Protein AF-0000000070183613 (afdb_homodimer)

Structure (mmCIF, N/CA/C/O backbone):
data_AF-0000000070183613-model_v1
#
loop_
_entity.id
_entity.type
_entity.pdbx_description
1 polymer 'Metal-dependent hydrolase of the beta-lactamase superfamily'
#
loop_
_atom_site.group_PDB
_atom_site.id
_atom_site.type_symbol
_atom_site.label_atom_id
_atom_site.label_alt_id
_atom_site.label_comp_id
_atom_site.label_asym_id
_atom_site.label_entity_id
_atom_site.label_seq_id
_atom_site.pdbx_PDB_ins_code
_atom_site.Cartn_x
_atom_site.Cartn_y
_atom_site.Cartn_z
_atom_site.occupancy
_atom_site.B_iso_or_equiv
_atom_site.auth_seq_id
_atom_site.auth_comp_id
_atom_site.auth_asym_id
_atom_site.auth_atom_id
_atom_site.pdbx_PDB_model_num
ATOM 1 N N . MET A 1 1 ? 17.703 30.328 -6.25 1 44.75 1 MET A N 1
ATOM 2 C CA . MET A 1 1 ? 17.156 30.281 -4.902 1 44.75 1 MET A CA 1
ATOM 3 C C . MET A 1 1 ? 16.438 28.969 -4.652 1 44.75 1 MET A C 1
ATOM 5 O O . MET A 1 1 ? 15.578 28.562 -5.441 1 44.75 1 MET A O 1
ATOM 9 N N . THR A 1 2 ? 17.031 27.938 -3.893 1 61.22 2 THR A N 1
ATOM 10 C CA . THR A 1 2 ? 16.656 26.531 -3.836 1 61.22 2 THR A CA 1
ATOM 11 C C . THR A 1 2 ? 15.289 26.359 -3.176 1 61.22 2 THR A C 1
ATOM 13 O O . THR A 1 2 ? 15.117 26.672 -1.994 1 61.22 2 THR A O 1
ATOM 16 N N . ASP A 1 3 ? 14.125 26.266 -3.93 1 87.44 3 ASP A N 1
ATOM 17 C CA . ASP A 1 3 ? 12.719 26.25 -3.527 1 87.44 3 ASP A CA 1
ATOM 18 C C . ASP A 1 3 ? 12.383 24.953 -2.797 1 87.44 3 ASP A C 1
ATOM 20 O O . ASP A 1 3 ? 13.078 23.938 -2.941 1 87.44 3 ASP A O 1
ATOM 24 N N . MET A 1 4 ? 11.602 25.188 -1.69 1 96.12 4 MET A N 1
ATOM 25 C CA . MET A 1 4 ? 11 24 -1.088 1 96.12 4 MET A CA 1
ATOM 26 C C . MET A 1 4 ? 9.859 23.469 -1.949 1 96.12 4 MET A C 1
ATOM 28 O O . MET A 1 4 ? 9.062 24.25 -2.477 1 96.12 4 MET A O 1
ATOM 32 N N . LYS A 1 5 ? 9.961 22.234 -2.193 1 97.44 5 LYS A N 1
ATOM 33 C CA . LYS A 1 5 ? 8.93 21.562 -2.973 1 97.44 5 LYS A CA 1
ATOM 34 C C . LYS A 1 5 ? 8.188 20.531 -2.125 1 97.44 5 LYS A C 1
ATOM 36 O O . LYS A 1 5 ? 8.812 19.781 -1.361 1 97.44 5 LYS A O 1
ATOM 41 N N . VAL A 1 6 ? 6.836 20.5 -2.244 1 98.69 6 VAL A N 1
ATOM 42 C CA . VAL A 1 6 ? 6.02 19.484 -1.582 1 98.69 6 VAL A CA 1
ATOM 43 C C . VAL A 1 6 ? 5.23 18.703 -2.623 1 98.69 6 VAL A C 1
ATOM 45 O O . VAL A 1 6 ? 4.5 19.281 -3.428 1 98.69 6 VAL A O 1
ATOM 48 N N . THR A 1 7 ? 5.422 17.406 -2.648 1 98.88 7 THR A N 1
ATOM 49 C CA . THR A 1 7 ? 4.645 16.516 -3.498 1 98.88 7 THR A CA 1
ATOM 50 C C . THR A 1 7 ? 3.672 15.688 -2.664 1 98.88 7 THR A C 1
ATOM 52 O O . THR A 1 7 ? 4.086 14.969 -1.752 1 98.88 7 THR A O 1
ATOM 55 N N . PHE A 1 8 ? 2.381 15.828 -2.979 1 98.94 8 PHE A N 1
ATOM 56 C CA . PHE A 1 8 ? 1.38 14.977 -2.35 1 98.94 8 PHE A CA 1
ATOM 57 C C . PHE A 1 8 ? 1.383 13.586 -2.975 1 98.94 8 PHE A C 1
ATOM 59 O O . PHE A 1 8 ? 0.856 13.391 -4.07 1 98.94 8 PHE A O 1
ATOM 66 N N . LEU A 1 9 ? 1.907 12.617 -2.232 1 98.94 9 LEU A N 1
ATOM 67 C CA . LEU A 1 9 ? 1.992 11.258 -2.74 1 98.94 9 LEU A CA 1
ATOM 68 C C . LEU A 1 9 ? 0.66 10.531 -2.578 1 98.94 9 LEU A C 1
ATOM 70 O O . LEU A 1 9 ? 0.257 9.758 -3.451 1 98.94 9 LEU A O 1
ATOM 74 N N . GLY A 1 10 ? 0.061 10.734 -1.519 1 98.94 10 GLY A N 1
ATOM 75 C CA . GLY A 1 10 ? -1.269 10.227 -1.206 1 98.94 10 GLY A CA 1
ATOM 76 C C . GLY A 1 10 ? -2.102 11.211 -0.402 1 98.94 10 GLY A C 1
ATOM 77 O O . GLY A 1 10 ? -1.612 11.805 0.562 1 98.94 10 GLY A O 1
ATOM 78 N N . THR A 1 11 ? -3.359 11.391 -0.838 1 98.94 11 THR A N 1
ATOM 79 C CA . THR A 1 11 ? -4.223 12.391 -0.225 1 98.94 11 THR A CA 1
ATOM 80 C C . THR A 1 11 ? -5.52 11.758 0.265 1 98.94 11 THR A C 1
ATOM 82 O O . THR A 1 11 ? -6.5 12.461 0.522 1 98.94 11 THR A O 1
ATOM 85 N N . GLY A 1 12 ? -5.504 10.406 0.256 1 98.81 12 GLY A N 1
ATOM 86 C CA . GLY A 1 12 ? -6.68 9.68 0.708 1 98.81 12 GLY A CA 1
ATOM 87 C C . GLY A 1 12 ? -6.59 9.25 2.158 1 98.81 12 GLY A C 1
ATOM 88 O O . GLY A 1 12 ? -5.734 9.727 2.906 1 98.81 12 GLY A O 1
ATOM 89 N N . SER A 1 13 ? -7.531 8.469 2.553 1 98.62 13 SER A N 1
ATOM 90 C CA . SER A 1 13 ? -7.73 8 3.922 1 98.62 13 SER A CA 1
ATOM 91 C C . SER A 1 13 ? -7.664 6.48 4.004 1 98.62 13 SER A C 1
ATOM 93 O O . SER A 1 13 ? -7.16 5.828 3.09 1 98.62 13 SER A O 1
ATOM 95 N N . ALA A 1 14 ? -8.102 5.934 5.172 1 98.5 14 ALA A N 1
ATOM 96 C CA . ALA A 1 14 ? -8.094 4.496 5.414 1 98.5 14 ALA A CA 1
ATOM 97 C C . ALA A 1 14 ? -9.008 3.77 4.43 1 98.5 14 ALA A C 1
ATOM 99 O O . ALA A 1 14 ? -8.781 2.6 4.109 1 98.5 14 ALA A O 1
ATOM 100 N N . MET A 1 15 ? -10.055 4.457 3.975 1 98.38 15 MET A N 1
ATOM 101 C CA . MET A 1 15 ? -10.945 3.893 2.969 1 98.38 15 MET A CA 1
ATOM 102 C C . MET A 1 15 ? -10.547 4.352 1.569 1 98.38 15 MET A C 1
ATOM 104 O O . MET A 1 15 ? -10.594 5.543 1.265 1 98.38 15 MET A O 1
ATOM 108 N N . PRO A 1 16 ? -10.141 3.398 0.71 1 97.75 16 PRO A N 1
ATOM 109 C CA . PRO A 1 16 ? -9.68 3.803 -0.621 1 97.75 16 PRO A CA 1
ATOM 110 C C . PRO A 1 16 ? -10.812 4.332 -1.499 1 97.75 16 PRO A C 1
ATOM 112 O O . PRO A 1 16 ? -11.945 3.857 -1.404 1 97.75 16 PRO A O 1
ATOM 115 N N . THR A 1 17 ? -10.508 5.246 -2.371 1 96.19 17 THR A N 1
ATOM 116 C CA . THR A 1 17 ? -11.438 5.766 -3.365 1 96.19 17 THR A CA 1
ATOM 117 C C . THR A 1 17 ? -11.141 5.184 -4.742 1 96.19 17 THR A C 1
ATOM 119 O O . THR A 1 17 ? -11.969 5.266 -5.652 1 96.19 17 THR A O 1
ATOM 122 N N . GLY A 1 18 ? -9.977 4.605 -4.875 1 93.88 18 GLY A N 1
ATOM 123 C CA . GLY A 1 18 ? -9.508 4.172 -6.18 1 93.88 18 GLY A CA 1
ATOM 124 C C . GLY A 1 18 ? -8.664 5.215 -6.891 1 93.88 18 GLY A C 1
ATOM 125 O O . GLY A 1 18 ? -7.918 4.895 -7.812 1 93.88 18 GLY A O 1
ATOM 126 N N . ASP A 1 19 ? -8.742 6.457 -6.438 1 96.5 19 ASP A N 1
ATOM 127 C CA . ASP A 1 19 ? -8.039 7.543 -7.109 1 96.5 19 ASP A CA 1
ATOM 128 C C . ASP A 1 19 ? -6.973 8.148 -6.199 1 96.5 19 ASP A C 1
ATOM 130 O O . ASP A 1 19 ? -6.117 8.914 -6.656 1 96.5 19 ASP A O 1
ATOM 134 N N . ARG A 1 20 ? -7.051 7.871 -4.922 1 98.38 20 ARG A N 1
ATOM 135 C CA . ARG A 1 20 ? -6.121 8.406 -3.932 1 98.38 20 ARG A CA 1
ATOM 136 C C . ARG A 1 20 ? -5.469 7.289 -3.127 1 98.38 20 ARG A C 1
ATOM 138 O O . ARG A 1 20 ? -6.145 6.336 -2.723 1 98.38 20 ARG A O 1
ATOM 145 N N . PHE A 1 21 ? -4.168 7.414 -2.984 1 98.81 21 PHE A N 1
ATOM 146 C CA . PHE A 1 21 ? -3.494 6.547 -2.025 1 98.81 21 PHE A CA 1
ATOM 147 C C . PHE A 1 21 ? -3.699 7.051 -0.602 1 98.81 21 PHE A C 1
ATOM 149 O O . PHE A 1 21 ? -4.289 8.109 -0.392 1 98.81 21 PHE A O 1
ATOM 156 N N . GLN A 1 22 ? -3.291 6.234 0.366 1 98.94 22 GLN A N 1
ATOM 157 C CA . GLN A 1 22 ? -3.283 6.699 1.749 1 98.94 22 GLN A CA 1
ATOM 158 C C . GLN A 1 22 ? -2.209 7.766 1.965 1 98.94 22 GLN A C 1
ATOM 160 O O . GLN A 1 22 ? -1.438 8.07 1.054 1 98.94 22 GLN A O 1
ATOM 165 N N . THR A 1 23 ? -2.154 8.297 3.107 1 98.94 23 THR A N 1
ATOM 166 C CA . THR A 1 23 ? -1.486 9.57 3.352 1 98.94 23 THR A CA 1
ATOM 167 C C . THR A 1 23 ? 0.027 9.422 3.213 1 98.94 23 THR A C 1
ATOM 169 O O . THR A 1 23 ? 0.617 8.492 3.76 1 98.94 23 THR A O 1
ATOM 172 N N . GLY A 1 24 ? 0.642 10.273 2.465 1 98.94 24 GLY A N 1
ATOM 173 C CA . GLY A 1 24 ? 2.08 10.461 2.348 1 98.94 24 GLY A CA 1
ATOM 174 C C . GLY A 1 24 ? 2.461 11.719 1.588 1 98.94 24 GLY A C 1
ATOM 175 O O . GLY A 1 24 ? 1.799 12.086 0.617 1 98.94 24 GLY A O 1
ATOM 176 N N . LEU A 1 25 ? 3.543 12.383 1.979 1 98.94 25 LEU A N 1
ATOM 177 C CA . LEU A 1 25 ? 4.066 13.586 1.339 1 98.94 25 LEU A CA 1
ATOM 178 C C . LEU A 1 25 ? 5.586 13.523 1.219 1 98.94 25 LEU A C 1
ATOM 180 O O . LEU A 1 25 ? 6.266 13.07 2.145 1 98.94 25 LEU A O 1
ATOM 184 N N . LEU A 1 26 ? 6.059 14.008 0.12 1 98.94 26 LEU A N 1
ATOM 185 C CA . LEU A 1 26 ? 7.496 14.203 -0.051 1 98.94 26 LEU A CA 1
ATOM 186 C C . LEU A 1 26 ? 7.852 15.688 0 1 98.94 26 LEU A C 1
ATOM 188 O O . LEU A 1 26 ? 7.324 16.484 -0.781 1 98.94 26 LEU A O 1
ATOM 192 N N . VAL A 1 27 ? 8.625 16.109 0.975 1 98.69 27 VAL A N 1
ATOM 193 C CA . VAL A 1 27 ? 9.102 17.469 1.103 1 98.69 27 VAL A CA 1
ATOM 194 C C . VAL A 1 27 ? 10.57 17.547 0.685 1 98.69 27 VAL A C 1
ATOM 196 O O . VAL A 1 27 ? 11.406 16.797 1.197 1 98.69 27 VAL A O 1
ATOM 199 N N . GLU A 1 28 ? 10.867 18.375 -0.233 1 97.5 28 GLU A N 1
ATOM 200 C CA . GLU A 1 28 ? 12.219 18.484 -0.785 1 97.5 28 GLU A CA 1
ATOM 201 C C . GLU A 1 28 ? 12.719 19.922 -0.713 1 97.5 28 GLU A C 1
ATOM 203 O O . GLU A 1 28 ? 11.945 20.875 -0.896 1 97.5 28 GLU A O 1
ATOM 208 N N . SER A 1 29 ? 13.945 20.172 -0.435 1 95.81 29 SER A N 1
ATOM 209 C CA . SER A 1 29 ? 14.68 21.422 -0.586 1 95.81 29 SER A CA 1
ATOM 210 C C . SER A 1 29 ? 16.141 21.172 -0.902 1 95.81 29 SER A C 1
ATOM 212 O O . SER A 1 29 ? 16.891 20.672 -0.057 1 95.81 29 SER A O 1
ATOM 214 N N . GLY A 1 30 ? 16.578 21.531 -2.146 1 91.69 30 GLY A N 1
ATOM 215 C CA . GLY A 1 30 ? 17.906 21.141 -2.576 1 91.69 30 GLY A CA 1
ATOM 216 C C . GLY A 1 30 ? 18.094 19.641 -2.631 1 91.69 30 GLY A C 1
ATOM 217 O O . GLY A 1 30 ? 17.312 18.922 -3.271 1 91.69 30 GLY A O 1
ATOM 218 N N . SER A 1 31 ? 19.078 19.156 -1.878 1 93.5 31 SER A N 1
ATOM 219 C CA . SER A 1 31 ? 19.359 17.719 -1.862 1 93.5 31 SER A CA 1
ATOM 220 C C . SER A 1 31 ? 18.672 17.031 -0.683 1 93.5 31 SER A C 1
ATOM 222 O O . SER A 1 31 ? 18.781 15.82 -0.528 1 93.5 31 SER A O 1
ATOM 224 N N . ASP A 1 32 ? 17.984 17.828 0.117 1 96.12 32 ASP A N 1
ATOM 225 C CA . ASP A 1 32 ? 17.328 17.281 1.301 1 96.12 32 ASP A CA 1
ATOM 226 C C . ASP A 1 32 ? 15.922 16.781 0.971 1 96.12 32 ASP A C 1
ATOM 228 O O . ASP A 1 32 ? 15.164 17.469 0.278 1 96.12 32 ASP A O 1
ATOM 232 N N . GLN A 1 33 ? 15.625 15.539 1.363 1 97.88 33 GLN A N 1
ATOM 233 C CA . GLN A 1 33 ? 14.32 14.906 1.147 1 97.88 33 GLN A CA 1
ATOM 234 C C . GLN A 1 33 ? 13.75 14.359 2.453 1 97.88 33 GLN A C 1
ATOM 236 O O . GLN A 1 33 ? 14.469 13.742 3.238 1 97.88 33 GLN A O 1
ATOM 241 N N . LEU A 1 34 ? 12.523 14.648 2.666 1 98.81 34 LEU A N 1
ATOM 242 C CA . LEU A 1 34 ? 11.812 14.164 3.844 1 98.81 34 LEU A CA 1
ATOM 243 C C . LEU A 1 34 ? 10.461 13.578 3.455 1 98.81 34 LEU A C 1
ATOM 245 O O . LEU A 1 34 ? 9.641 14.25 2.826 1 98.81 34 LEU A O 1
ATOM 249 N N . LEU A 1 35 ? 10.305 12.273 3.758 1 98.94 35 LEU A N 1
ATOM 250 C CA . LEU A 1 35 ? 8.992 11.656 3.594 1 98.94 35 LEU A CA 1
ATOM 251 C C . LEU A 1 35 ? 8.148 11.828 4.855 1 98.94 35 LEU A C 1
ATOM 253 O O . LEU A 1 35 ? 8.586 11.461 5.949 1 98.94 35 LEU A O 1
ATOM 257 N N . VAL A 1 36 ? 6.977 12.438 4.723 1 98.94 36 VAL A N 1
ATOM 258 C CA . VAL A 1 36 ? 6.051 12.57 5.84 1 98.94 36 VAL A CA 1
ATOM 259 C C . VAL A 1 36 ? 4.906 11.57 5.684 1 98.94 36 VAL A C 1
ATOM 261 O O . VAL A 1 36 ? 4.137 11.648 4.723 1 98.94 36 VAL A O 1
ATOM 264 N N . ASP A 1 37 ? 4.746 10.625 6.645 1 98.94 37 ASP A N 1
ATOM 265 C CA . ASP A 1 37 ? 3.814 9.5 6.648 1 98.94 37 ASP A CA 1
ATOM 266 C C . ASP A 1 37 ? 4.059 8.586 5.453 1 98.94 37 ASP A C 1
ATOM 268 O O . ASP A 1 37 ? 4.762 8.953 4.512 1 98.94 37 ASP A O 1
ATOM 272 N N . CYS A 1 38 ? 3.551 7.426 5.574 1 98.94 38 CYS A N 1
ATOM 273 C CA . CYS A 1 38 ? 3.84 6.371 4.605 1 98.94 38 CYS A CA 1
ATOM 274 C C . CYS A 1 38 ? 2.736 5.32 4.602 1 98.94 38 CYS A C 1
ATOM 276 O O . CYS A 1 38 ? 2.967 4.168 4.973 1 98.94 38 CYS A O 1
ATOM 278 N N . GLY A 1 39 ? 1.562 5.715 4.117 1 98.88 39 GLY A N 1
ATOM 279 C CA . GLY A 1 39 ? 0.421 4.812 4.059 1 98.88 39 GLY A CA 1
ATOM 280 C C . GLY A 1 39 ? 0.425 3.928 2.828 1 98.88 39 GLY A C 1
ATOM 281 O O . GLY A 1 39 ? 1.32 4.027 1.986 1 98.88 39 GLY A O 1
ATOM 282 N N . SER A 1 40 ? -0.565 3.062 2.723 1 98.81 40 SER A N 1
ATOM 283 C CA . SER A 1 40 ? -0.668 2.135 1.602 1 98.81 40 SER A CA 1
ATOM 284 C C . SER A 1 40 ? -0.656 2.877 0.269 1 98.81 40 SER A C 1
ATOM 286 O O . SER A 1 40 ? -1.405 3.836 0.08 1 98.81 40 SER A O 1
ATOM 288 N N . GLY A 1 41 ? 0.173 2.455 -0.656 1 98.56 41 GLY A N 1
ATOM 289 C CA . GLY A 1 41 ? 0.271 3.045 -1.981 1 98.56 41 GLY A CA 1
ATOM 290 C C . GLY A 1 41 ? 1.348 4.109 -2.082 1 98.56 41 GLY A C 1
ATOM 291 O O . GLY A 1 41 ? 1.762 4.477 -3.184 1 98.56 41 GLY A O 1
ATOM 292 N N . VAL A 1 42 ? 1.831 4.637 -0.966 1 98.81 42 VAL A N 1
ATOM 293 C CA . VAL A 1 42 ? 2.775 5.75 -0.947 1 98.81 42 VAL A CA 1
ATOM 294 C C . VAL A 1 42 ? 4.113 5.301 -1.534 1 98.81 42 VAL A C 1
ATOM 296 O O . VAL A 1 42 ? 4.777 6.066 -2.236 1 98.81 42 VAL A O 1
ATOM 299 N N . LEU A 1 43 ? 4.551 4.039 -1.194 1 98.81 43 LEU A N 1
ATOM 300 C CA . LEU A 1 43 ? 5.785 3.506 -1.758 1 98.81 43 LEU A CA 1
ATOM 301 C C . LEU A 1 43 ? 5.773 3.6 -3.279 1 98.81 43 LEU A C 1
ATOM 303 O O . LEU A 1 43 ? 6.766 4.004 -3.889 1 98.81 43 LEU A O 1
ATOM 307 N N . HIS A 1 44 ? 4.676 3.283 -3.904 1 98.44 44 HIS A N 1
ATOM 308 C CA . HIS A 1 44 ? 4.551 3.305 -5.359 1 98.44 44 HIS A CA 1
ATOM 309 C C . HIS A 1 44 ? 4.535 4.734 -5.887 1 98.44 44 HIS A C 1
ATOM 311 O O . HIS A 1 44 ? 5.176 5.035 -6.898 1 98.44 44 HIS A O 1
ATOM 317 N N . ALA A 1 45 ? 3.764 5.602 -5.215 1 98.62 45 ALA A N 1
ATOM 318 C CA . ALA A 1 45 ? 3.74 7.012 -5.598 1 98.62 45 ALA A CA 1
ATOM 319 C C . ALA A 1 45 ? 5.133 7.629 -5.504 1 98.62 45 ALA A C 1
ATOM 321 O O . ALA A 1 45 ? 5.527 8.414 -6.367 1 98.62 45 ALA A O 1
ATOM 322 N N . LEU A 1 46 ? 5.824 7.281 -4.441 1 98.81 46 LEU A N 1
ATOM 323 C CA . LEU A 1 46 ? 7.172 7.785 -4.219 1 98.81 46 LEU A CA 1
ATOM 324 C C . LEU A 1 46 ? 8.086 7.414 -5.383 1 98.81 46 LEU A C 1
ATOM 326 O O . LEU A 1 46 ? 8.859 8.25 -5.867 1 98.81 46 LEU A O 1
ATOM 330 N N . GLN A 1 47 ? 7.977 6.184 -5.875 1 98.62 47 GLN A N 1
ATOM 331 C CA . GLN A 1 47 ? 8.836 5.715 -6.961 1 98.62 47 GLN A CA 1
ATOM 332 C C . GLN A 1 47 ? 8.562 6.484 -8.25 1 98.62 47 GLN A C 1
ATOM 334 O O . GLN A 1 47 ? 9.414 6.531 -9.141 1 98.62 47 GLN A O 1
ATOM 339 N N . ARG A 1 48 ? 7.414 7.117 -8.383 1 98.12 48 ARG A N 1
ATOM 340 C CA . ARG A 1 48 ? 7.051 7.871 -9.578 1 98.12 48 ARG A CA 1
ATOM 341 C C . ARG A 1 48 ? 7.652 9.273 -9.547 1 98.12 48 ARG A C 1
ATOM 343 O O . ARG A 1 48 ? 7.574 10.008 -10.531 1 98.12 48 ARG A O 1
ATOM 350 N N . THR A 1 49 ? 8.227 9.656 -8.453 1 98.19 49 THR A N 1
ATOM 351 C CA . THR A 1 49 ? 8.898 10.953 -8.367 1 98.19 49 THR A CA 1
ATOM 352 C C . THR A 1 49 ? 10.352 10.836 -8.836 1 98.19 49 THR A C 1
ATOM 354 O O . THR A 1 49 ? 10.867 9.734 -9.016 1 98.19 49 THR A O 1
ATOM 357 N N . ASP A 1 50 ? 11.023 12.016 -8.977 1 96.69 50 ASP A N 1
ATOM 358 C CA . ASP A 1 50 ? 12.438 12.031 -9.336 1 96.69 50 ASP A CA 1
ATOM 359 C C . ASP A 1 50 ? 13.297 11.461 -8.219 1 96.69 50 ASP A C 1
ATOM 361 O O . ASP A 1 50 ? 14.344 10.859 -8.477 1 96.69 50 ASP A O 1
ATOM 365 N N . VAL A 1 51 ? 12.867 11.625 -6.98 1 97.31 51 VAL A N 1
ATOM 366 C CA . VAL A 1 51 ? 13.625 11.195 -5.809 1 97.31 51 VAL A CA 1
ATOM 367 C C . VAL A 1 51 ? 13.586 9.68 -5.691 1 97.31 51 VAL A C 1
ATOM 369 O O . VAL A 1 51 ? 14.617 9.039 -5.457 1 97.31 51 VAL A O 1
ATOM 372 N N . GLY A 1 52 ? 12.367 9.055 -5.875 1 97.31 52 GLY A N 1
ATOM 373 C CA . GLY A 1 52 ? 12.172 7.629 -5.684 1 97.31 52 GLY A CA 1
ATOM 374 C C . GLY A 1 52 ? 12.375 7.184 -4.246 1 97.31 52 GLY A C 1
ATOM 375 O O . GLY A 1 52 ? 12.625 8.008 -3.367 1 97.31 52 GLY A O 1
ATOM 376 N N . TYR A 1 53 ? 12.195 5.844 -4.031 1 97.38 53 TYR A N 1
ATOM 377 C CA . TYR A 1 53 ? 12.352 5.312 -2.686 1 97.38 53 TYR A CA 1
ATOM 378 C C . TYR A 1 53 ? 13.82 5.234 -2.299 1 97.38 53 TYR A C 1
ATOM 380 O O . TYR A 1 53 ? 14.164 5.211 -1.113 1 97.38 53 TYR A O 1
ATOM 388 N N . GLU A 1 54 ? 14.695 5.184 -3.256 1 95.69 54 GLU A N 1
ATOM 389 C CA . GLU A 1 54 ? 16.125 5.141 -2.971 1 95.69 54 GLU A CA 1
ATOM 390 C C . GLU A 1 54 ? 16.625 6.488 -2.463 1 95.69 54 GLU A C 1
ATOM 392 O O . GLU A 1 54 ? 17.625 6.555 -1.737 1 95.69 54 GLU A O 1
ATOM 397 N N . GLY A 1 55 ? 15.945 7.543 -2.887 1 96.06 55 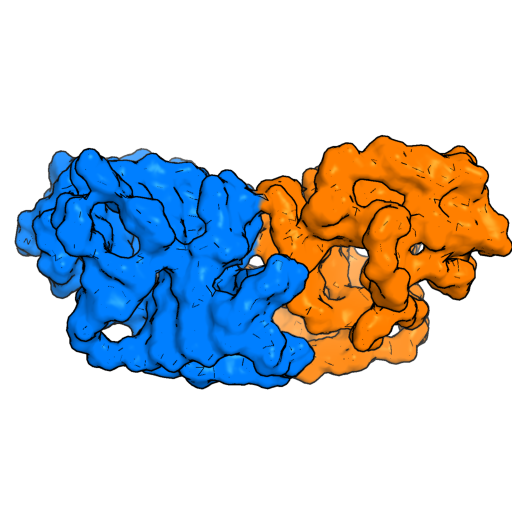GLY A N 1
ATOM 398 C CA . GLY A 1 55 ? 16.406 8.883 -2.568 1 96.06 55 GLY A CA 1
ATOM 399 C C . GLY A 1 55 ? 15.938 9.359 -1.203 1 96.06 55 GLY A C 1
ATOM 400 O O . GLY A 1 55 ? 16.469 10.344 -0.675 1 96.06 55 GLY A O 1
ATOM 401 N N . VAL A 1 56 ? 14.969 8.648 -0.597 1 96.69 56 VAL A N 1
ATOM 402 C CA . VAL A 1 56 ? 14.453 9.031 0.71 1 96.69 56 VAL A CA 1
ATOM 403 C C . VAL A 1 56 ? 15.117 8.195 1.799 1 96.69 56 VAL A C 1
ATOM 405 O O . VAL A 1 56 ? 15.109 6.965 1.732 1 96.69 56 VAL A O 1
ATOM 408 N N . ASP A 1 57 ? 15.727 8.867 2.791 1 97.56 57 ASP A N 1
ATOM 409 C CA . ASP A 1 57 ? 16.344 8.094 3.863 1 97.56 57 ASP A CA 1
ATOM 410 C C . ASP A 1 57 ? 15.82 8.531 5.23 1 97.56 57 ASP A C 1
ATOM 412 O O . ASP A 1 57 ? 16.391 8.172 6.262 1 97.56 57 ASP A O 1
ATOM 416 N N . THR A 1 58 ? 14.812 9.406 5.211 1 98.81 58 THR A N 1
ATOM 417 C CA . THR A 1 58 ? 14.211 9.867 6.457 1 98.81 58 THR A CA 1
ATOM 418 C C . THR A 1 58 ? 12.695 9.938 6.332 1 98.81 58 THR A C 1
ATOM 420 O O . THR A 1 58 ? 12.164 10.516 5.379 1 98.81 58 THR A O 1
ATOM 423 N N . VAL A 1 59 ? 12 9.312 7.27 1 98.94 59 VAL A N 1
ATOM 424 C CA . VAL A 1 59 ? 10.539 9.32 7.348 1 98.94 59 VAL A CA 1
ATOM 425 C C . VAL A 1 59 ? 10.102 10 8.641 1 98.94 59 VAL A C 1
ATOM 427 O O . VAL A 1 59 ? 10.648 9.719 9.711 1 98.94 59 VAL A O 1
ATOM 430 N N . LEU A 1 60 ? 9.188 10.922 8.539 1 98.94 60 LEU A N 1
ATOM 431 C CA . LEU A 1 60 ? 8.562 11.586 9.68 1 98.94 60 LEU A CA 1
ATOM 432 C C . LEU A 1 60 ? 7.09 11.219 9.781 1 98.94 60 LEU A C 1
ATOM 434 O O . LEU A 1 60 ? 6.301 11.547 8.891 1 98.94 60 LEU A O 1
ATOM 438 N N . LEU A 1 61 ? 6.723 10.5 10.891 1 98.94 61 LEU A N 1
ATOM 439 C CA . LEU A 1 61 ? 5.352 10.039 11.07 1 98.94 61 LEU A CA 1
ATOM 440 C C . LEU A 1 61 ? 4.547 11.023 11.906 1 98.94 61 LEU A C 1
ATOM 442 O O . LEU A 1 61 ? 5.012 11.484 12.953 1 98.94 61 LEU A O 1
ATOM 446 N N . THR A 1 62 ? 3.332 11.328 11.398 1 98.81 62 THR A N 1
ATOM 447 C CA . THR A 1 62 ? 2.447 12.18 12.188 1 98.81 62 THR A CA 1
ATOM 448 C C . THR A 1 62 ? 1.847 11.398 13.352 1 98.81 62 THR A C 1
ATOM 450 O O . THR A 1 62 ? 1.688 11.93 14.453 1 98.81 62 THR A O 1
ATOM 453 N N . HIS A 1 63 ? 1.396 10.219 13.078 1 98.81 63 HIS A N 1
ATOM 454 C CA . HIS A 1 63 ? 0.849 9.328 14.094 1 98.81 63 HIS A CA 1
ATOM 455 C C . HIS A 1 63 ? 0.824 7.879 13.602 1 98.81 63 HIS A C 1
ATOM 457 O O . HIS A 1 63 ? 1.293 7.586 12.5 1 98.81 63 HIS A O 1
ATOM 463 N N . HIS A 1 64 ? 0.292 6.961 14.492 1 98.81 64 HIS A N 1
ATOM 464 C CA . HIS A 1 64 ? 0.56 5.547 14.258 1 98.81 64 HIS A CA 1
ATOM 465 C C . HIS A 1 64 ? -0.695 4.82 13.781 1 98.81 64 HIS A C 1
ATOM 467 O O . HIS A 1 64 ? -0.81 3.604 13.945 1 98.81 64 HIS A O 1
ATOM 473 N N . HIS A 1 65 ? -1.711 5.57 13.227 1 98.88 65 HIS A N 1
ATOM 474 C CA . HIS A 1 65 ? -2.762 4.863 12.508 1 98.88 65 HIS A CA 1
ATOM 475 C C . HIS A 1 65 ? -2.209 4.172 11.266 1 98.88 65 HIS A C 1
ATOM 477 O O . HIS A 1 65 ? -1.318 4.703 10.594 1 98.88 65 HIS A O 1
ATOM 483 N N . LEU A 1 66 ? -2.816 3.102 10.969 1 98.75 66 LEU A N 1
ATOM 484 C CA . LEU A 1 66 ? -2.324 2.205 9.93 1 98.75 66 LEU A CA 1
ATOM 485 C C . LEU A 1 66 ? -2.252 2.922 8.578 1 98.75 66 LEU A C 1
ATOM 487 O O . LEU A 1 66 ? -1.293 2.742 7.828 1 98.75 66 LEU A O 1
ATOM 491 N N . ASP A 1 67 ? -3.24 3.75 8.227 1 98.81 67 ASP A N 1
ATOM 492 C CA . ASP A 1 67 ? -3.285 4.406 6.918 1 98.81 67 ASP A CA 1
ATOM 493 C C . ASP A 1 67 ? -2.219 5.492 6.812 1 98.81 67 ASP A C 1
ATOM 495 O O . ASP A 1 67 ? -2.102 6.16 5.781 1 98.81 67 ASP A O 1
ATOM 499 N N . HIS A 1 68 ? -1.367 5.695 7.805 1 98.94 68 HIS A N 1
ATOM 500 C CA . HIS A 1 68 ? -0.24 6.621 7.766 1 98.94 68 HIS A CA 1
ATOM 501 C C . HIS A 1 68 ? 1.088 5.875 7.84 1 98.94 68 HIS A C 1
ATOM 503 O O . HIS A 1 68 ? 2.152 6.477 7.684 1 98.94 68 HIS A O 1
ATOM 509 N N . VAL A 1 69 ? 1.064 4.508 8.078 1 98.94 69 VAL A N 1
ATOM 510 C CA . VAL A 1 69 ? 2.33 3.834 8.344 1 98.94 69 VAL A CA 1
ATOM 511 C C . VAL A 1 69 ? 2.373 2.502 7.594 1 98.94 69 VAL A C 1
ATOM 513 O O . VAL A 1 69 ? 3.377 1.786 7.648 1 98.94 69 VAL A O 1
ATOM 516 N N . SER A 1 70 ? 1.397 2.115 6.848 1 98.81 70 SER A N 1
ATOM 517 C CA . SER A 1 70 ? 1.213 0.783 6.281 1 98.81 70 SER A CA 1
ATOM 518 C C . SER A 1 70 ? 2.396 0.385 5.406 1 98.81 70 SER A C 1
ATOM 520 O O . SER A 1 70 ? 2.779 -0.787 5.367 1 98.81 70 SER A O 1
ATOM 522 N N . ASP A 1 71 ? 2.969 1.341 4.664 1 98.88 71 ASP A N 1
ATOM 523 C CA . ASP A 1 71 ? 4.016 1.018 3.701 1 98.88 71 ASP A CA 1
ATOM 524 C C . ASP A 1 71 ? 5.402 1.229 4.309 1 98.88 71 ASP A C 1
ATOM 526 O O . ASP A 1 71 ? 6.414 1.133 3.607 1 98.88 71 ASP A O 1
ATOM 530 N N . LEU A 1 72 ? 5.508 1.504 5.637 1 98.88 72 LEU A N 1
ATOM 531 C CA . LEU A 1 72 ? 6.785 1.846 6.25 1 98.88 72 LEU A CA 1
ATOM 532 C C . LEU A 1 72 ? 7.789 0.709 6.078 1 98.88 72 LEU A C 1
ATOM 534 O O . LEU A 1 72 ? 8.906 0.927 5.602 1 98.88 72 LEU A O 1
ATOM 538 N N . LEU A 1 73 ? 7.375 -0.534 6.418 1 98.88 73 LEU A N 1
ATOM 539 C CA . LEU A 1 73 ? 8.312 -1.644 6.293 1 98.88 73 LEU A CA 1
ATOM 540 C C . LEU A 1 73 ? 8.5 -2.037 4.832 1 98.88 73 LEU A C 1
ATOM 542 O O . LEU A 1 73 ? 9.562 -2.533 4.449 1 98.88 73 LEU A O 1
ATOM 546 N N . ALA A 1 74 ? 7.438 -1.871 4.012 1 98.81 74 ALA A N 1
ATOM 547 C CA . ALA A 1 74 ? 7.625 -2.092 2.582 1 98.81 74 ALA A CA 1
ATOM 548 C C . ALA A 1 74 ? 8.711 -1.179 2.023 1 98.81 74 ALA A C 1
ATOM 550 O O . ALA A 1 74 ? 9.516 -1.599 1.188 1 98.81 74 ALA A O 1
ATOM 551 N N . LEU A 1 75 ? 8.703 0.097 2.484 1 98.88 75 LEU A N 1
ATOM 552 C CA . LEU A 1 75 ? 9.758 1.034 2.111 1 98.88 75 LEU A CA 1
ATOM 553 C C . LEU A 1 75 ? 11.117 0.537 2.584 1 98.88 75 LEU A C 1
ATOM 555 O O . LEU A 1 75 ? 12.086 0.526 1.815 1 98.88 75 LEU A O 1
ATOM 559 N N . LEU A 1 76 ? 11.219 0.126 3.844 1 98.81 76 LEU A N 1
ATOM 560 C CA . LEU A 1 76 ? 12.461 -0.389 4.41 1 98.81 76 LEU A CA 1
ATOM 561 C C . LEU A 1 76 ? 12.992 -1.554 3.584 1 98.81 76 LEU A C 1
ATOM 563 O O . LEU A 1 76 ? 14.172 -1.578 3.227 1 98.81 76 LEU A O 1
ATOM 567 N N . LYS A 1 77 ? 12.125 -2.5 3.242 1 98.75 77 LYS A N 1
ATOM 568 C CA . LYS A 1 77 ? 12.516 -3.684 2.48 1 98.75 77 LYS A CA 1
ATOM 569 C C . LYS A 1 77 ? 13.008 -3.301 1.088 1 98.75 77 LYS A C 1
ATOM 571 O O . LYS A 1 77 ? 14.031 -3.812 0.623 1 98.75 77 LYS A O 1
ATOM 576 N N . ALA A 1 78 ? 12.25 -2.42 0.443 1 98.69 78 ALA A N 1
ATOM 577 C CA . ALA A 1 78 ? 12.641 -1.977 -0.891 1 98.69 78 ALA A CA 1
ATOM 578 C C . ALA A 1 78 ? 14.031 -1.333 -0.866 1 98.69 78 ALA A C 1
ATOM 580 O O . ALA A 1 78 ? 14.859 -1.602 -1.735 1 98.69 78 ALA A O 1
ATOM 581 N N . ARG A 1 79 ? 14.281 -0.476 0.104 1 98.44 79 ARG A N 1
ATOM 582 C CA . ARG A 1 79 ? 15.578 0.183 0.235 1 98.44 79 ARG A CA 1
ATOM 583 C C . ARG A 1 79 ? 16.688 -0.835 0.462 1 98.44 79 ARG A C 1
ATOM 585 O O . ARG A 1 79 ? 17.75 -0.765 -0.176 1 98.44 79 ARG A O 1
ATOM 592 N N . TRP A 1 80 ? 16.422 -1.803 1.379 1 98.31 80 TRP A N 1
ATOM 593 C CA . TRP A 1 80 ? 17.375 -2.873 1.63 1 98.31 80 TRP A CA 1
ATOM 594 C C . TRP A 1 80 ? 17.734 -3.596 0.337 1 98.31 80 TRP A C 1
ATOM 596 O O . TRP A 1 80 ? 18.922 -3.754 0.014 1 98.31 80 TRP A O 1
ATOM 606 N N . LEU A 1 81 ? 16.766 -3.969 -0.413 1 97.81 81 LEU A N 1
ATOM 607 C CA . LEU A 1 81 ? 16.984 -4.75 -1.627 1 97.81 81 LEU A CA 1
ATOM 608 C C . LEU A 1 81 ? 17.688 -3.92 -2.691 1 97.81 81 LEU A C 1
ATOM 610 O O . LEU A 1 81 ? 18.375 -4.469 -3.557 1 97.81 81 LEU A O 1
ATOM 614 N N . ALA A 1 82 ? 17.516 -2.611 -2.605 1 97.38 82 ALA A N 1
ATOM 615 C CA . ALA A 1 82 ? 18.172 -1.718 -3.559 1 97.38 82 ALA A CA 1
ATOM 616 C C . ALA A 1 82 ? 19.594 -1.409 -3.133 1 97.38 82 ALA A C 1
ATOM 618 O O . ALA A 1 82 ? 20.312 -0.688 -3.826 1 97.38 82 ALA A O 1
ATOM 619 N N . GLY A 1 83 ? 20.031 -1.845 -1.979 1 97.31 83 GLY A N 1
ATOM 620 C CA . GLY A 1 83 ? 21.406 -1.694 -1.536 1 97.31 83 GLY A CA 1
ATOM 621 C C . GLY A 1 83 ? 21.609 -0.512 -0.608 1 97.31 83 GLY A C 1
ATOM 622 O O . GLY A 1 83 ? 22.734 -0.15 -0.292 1 97.31 83 GLY A O 1
ATOM 623 N N . ALA A 1 84 ? 20.484 0.152 -0.202 1 96.38 84 ALA A N 1
ATOM 624 C CA . ALA A 1 84 ? 20.609 1.236 0.77 1 96.38 84 ALA A CA 1
ATOM 625 C C . ALA A 1 84 ? 21.016 0.704 2.141 1 96.38 84 ALA A C 1
ATOM 627 O O . ALA A 1 84 ? 20.656 -0.42 2.506 1 96.38 84 ALA A O 1
ATOM 628 N N . ASP A 1 85 ? 21.656 1.521 2.955 1 95 85 ASP A N 1
ATOM 629 C CA . ASP A 1 85 ? 22.25 0.987 4.176 1 95 85 ASP A CA 1
ATOM 630 C C . ASP A 1 85 ? 21.547 1.55 5.414 1 95 85 ASP A C 1
ATOM 632 O O . ASP A 1 85 ? 21.797 1.09 6.531 1 95 85 ASP A O 1
ATOM 636 N N . SER A 1 86 ? 20.703 2.6 5.191 1 97.75 86 SER A N 1
ATOM 637 C CA . SER A 1 86 ? 20.156 3.213 6.391 1 97.75 86 SER A CA 1
ATOM 638 C C . SER A 1 86 ? 18.766 3.791 6.117 1 97.75 86 SER A C 1
ATOM 640 O O . SER A 1 86 ? 18.391 4.023 4.965 1 97.75 86 SER A O 1
ATOM 642 N N . LEU A 1 87 ? 18.016 3.98 7.121 1 98.62 87 LEU A N 1
ATOM 643 C CA . LEU A 1 87 ? 16.734 4.664 7.164 1 98.62 87 LEU A CA 1
ATOM 644 C C . LEU A 1 87 ? 16.484 5.277 8.539 1 98.62 87 LEU A C 1
ATOM 646 O O . LEU A 1 87 ? 16.75 4.641 9.562 1 98.62 87 LEU A O 1
ATOM 650 N N . ALA A 1 88 ? 16.125 6.523 8.57 1 98.88 88 ALA A N 1
ATOM 651 C CA . ALA A 1 88 ? 15.719 7.172 9.82 1 98.88 88 ALA A CA 1
ATOM 652 C C . ALA A 1 88 ? 14.203 7.355 9.875 1 98.88 88 ALA A C 1
ATOM 654 O O . ALA A 1 88 ? 13.57 7.699 8.875 1 98.88 88 ALA A O 1
ATOM 655 N N . VAL A 1 89 ? 13.625 7.012 11.023 1 98.94 89 VAL A N 1
ATOM 656 C CA . VAL A 1 89 ? 12.195 7.195 11.258 1 98.94 89 VAL A CA 1
ATOM 657 C C . VAL A 1 89 ? 11.977 8.016 12.523 1 98.94 89 VAL A C 1
ATOM 659 O O . VAL A 1 89 ? 12.539 7.691 13.578 1 98.94 89 VAL A O 1
ATOM 662 N N . ALA A 1 90 ? 11.266 9.078 12.414 1 98.94 90 ALA A N 1
ATOM 663 C CA . ALA A 1 90 ? 10.891 9.883 13.578 1 98.94 90 ALA A CA 1
ATOM 664 C C . ALA A 1 90 ? 9.375 10.031 13.672 1 98.94 90 ALA A C 1
ATOM 666 O O . ALA A 1 90 ? 8.672 9.992 12.656 1 98.94 90 ALA A O 1
ATOM 667 N N . GLY A 1 91 ? 8.844 10.172 14.781 1 98.81 91 GLY A N 1
ATOM 668 C CA . GLY A 1 91 ? 7.422 10.352 15 1 98.81 91 GLY A CA 1
ATOM 669 C C . GLY A 1 91 ? 7.066 10.547 16.469 1 98.81 91 GLY A C 1
ATOM 670 O O . GLY A 1 91 ? 7.949 10.742 17.297 1 98.81 91 GLY A O 1
ATOM 671 N N . PRO A 1 92 ? 5.805 10.578 16.812 1 98.5 92 PRO A N 1
ATOM 672 C CA . PRO A 1 92 ? 5.371 10.75 18.203 1 98.5 92 PRO A CA 1
ATOM 673 C C . PRO A 1 92 ? 5.871 9.641 19.125 1 98.5 92 PRO A C 1
ATOM 675 O O . PRO A 1 92 ? 6.348 8.609 18.641 1 98.5 92 PRO A O 1
ATOM 678 N N . PRO A 1 93 ? 5.824 9.938 20.438 1 98.31 93 PRO A N 1
ATOM 679 C CA . PRO A 1 93 ? 6.16 8.852 21.359 1 98.31 93 PRO A CA 1
ATOM 680 C C . PRO A 1 93 ? 5.469 7.535 21 1 98.31 93 PRO A C 1
ATOM 682 O O . PRO A 1 93 ? 4.285 7.527 20.656 1 98.31 93 PRO A O 1
ATOM 685 N N . GLY A 1 94 ? 6.238 6.422 21.047 1 98.44 94 GLY A N 1
ATOM 686 C CA . GLY A 1 94 ? 5.711 5.125 20.641 1 98.44 94 GLY A CA 1
ATOM 687 C C . GLY A 1 94 ? 6.16 4.703 19.25 1 98.44 94 GLY A C 1
ATOM 688 O O . GLY A 1 94 ? 5.898 3.578 18.828 1 98.44 94 GLY A O 1
ATOM 689 N N . THR A 1 95 ? 6.824 5.582 18.578 1 98.81 95 THR A N 1
ATOM 690 C CA . THR A 1 95 ? 7.309 5.262 17.234 1 98.81 95 THR A CA 1
ATOM 691 C C . THR A 1 95 ? 8.336 4.133 17.281 1 98.81 95 THR A C 1
ATOM 693 O O . THR A 1 95 ? 8.289 3.215 16.469 1 98.81 95 THR A O 1
ATOM 696 N N . SER A 1 96 ? 9.266 4.164 18.266 1 98.81 96 SER A N 1
ATOM 697 C CA . SER A 1 96 ? 10.25 3.098 18.422 1 98.81 96 SER A CA 1
ATOM 698 C C . SER A 1 96 ? 9.57 1.752 18.656 1 98.81 96 SER A C 1
ATOM 700 O O . SER A 1 96 ? 9.953 0.745 18.047 1 98.81 96 SER A O 1
ATOM 702 N N . THR A 1 97 ? 8.531 1.764 19.484 1 98.75 97 THR A N 1
ATOM 703 C CA . THR A 1 97 ? 7.789 0.543 19.781 1 98.75 97 THR A CA 1
ATOM 704 C C . THR A 1 97 ? 7.082 0.028 18.531 1 98.75 97 THR A C 1
ATOM 706 O O . THR A 1 97 ? 7.113 -1.17 18.25 1 98.75 97 THR A O 1
ATOM 709 N N . LEU A 1 98 ? 6.434 0.927 17.781 1 98.88 98 LEU A N 1
ATOM 710 C CA . LEU A 1 98 ? 5.77 0.546 16.531 1 98.88 98 LEU A CA 1
ATOM 711 C C . LEU A 1 98 ? 6.742 -0.158 15.594 1 98.88 98 LEU A C 1
ATOM 713 O O . LEU A 1 98 ? 6.445 -1.244 15.094 1 98.88 98 LEU A O 1
ATOM 717 N N . VAL A 1 99 ? 7.902 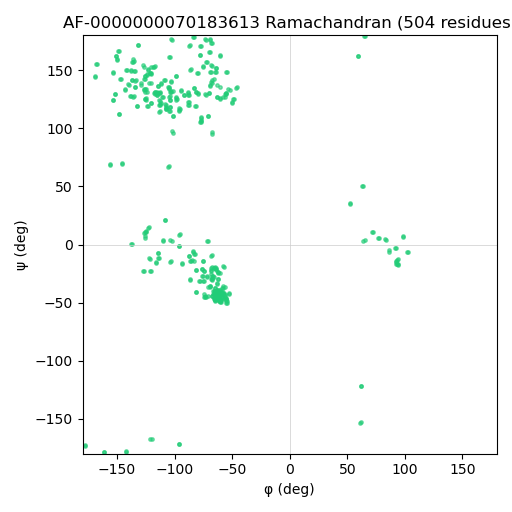0.435 15.367 1 98.88 99 VAL A N 1
ATOM 718 C CA . VAL A 1 99 ? 8.883 -0.082 14.414 1 98.88 99 VAL A CA 1
ATOM 719 C C . VAL A 1 99 ? 9.422 -1.424 14.898 1 98.88 99 VAL A C 1
ATOM 721 O O . VAL A 1 99 ? 9.508 -2.383 14.133 1 98.88 99 VAL A O 1
ATOM 724 N N . ASP A 1 100 ? 9.711 -1.508 16.219 1 98.75 100 ASP A N 1
ATOM 725 C CA . ASP A 1 100 ? 10.195 -2.758 16.797 1 98.75 100 ASP A CA 1
ATOM 726 C C . ASP A 1 100 ? 9.172 -3.877 16.625 1 98.75 100 ASP A C 1
ATOM 728 O O . ASP A 1 100 ? 9.523 -4.992 16.234 1 98.75 100 ASP A O 1
ATOM 732 N N . ASP A 1 101 ? 7.945 -3.555 16.984 1 98.81 101 ASP A N 1
ATOM 733 C CA . ASP A 1 101 ? 6.887 -4.555 16.906 1 98.81 101 ASP A CA 1
ATOM 734 C C . ASP A 1 101 ? 6.676 -5.02 15.461 1 98.81 101 ASP A C 1
ATOM 736 O O . ASP A 1 101 ? 6.461 -6.207 15.211 1 98.81 101 ASP A O 1
ATOM 740 N N . LEU A 1 102 ? 6.684 -4.105 14.516 1 98.81 102 LEU A N 1
ATOM 741 C CA . LEU A 1 102 ? 6.547 -4.461 13.109 1 98.81 102 LEU A CA 1
ATOM 742 C C . LEU A 1 102 ? 7.688 -5.371 12.672 1 98.81 102 LEU A C 1
ATOM 744 O O . LEU A 1 102 ? 7.469 -6.336 11.93 1 98.81 102 LEU A O 1
ATOM 748 N N . LEU A 1 103 ? 8.891 -5.031 13.109 1 98.75 103 LEU A N 1
ATOM 749 C CA . LEU A 1 103 ? 10.047 -5.844 12.758 1 98.75 103 LEU A CA 1
ATOM 750 C C . LEU A 1 103 ? 9.977 -7.219 13.414 1 98.75 103 LEU A C 1
ATOM 752 O O . LEU A 1 103 ? 10.461 -8.203 12.859 1 98.75 103 LEU A O 1
ATOM 756 N N . ASP A 1 104 ? 9.32 -7.277 14.578 1 98.62 104 ASP A N 1
ATOM 757 C CA . ASP A 1 104 ? 9.117 -8.578 15.219 1 98.62 104 ASP A CA 1
ATOM 758 C C . ASP A 1 104 ? 8.195 -9.461 14.375 1 98.62 104 ASP A C 1
ATOM 760 O O . ASP A 1 104 ? 8.383 -10.68 14.32 1 98.62 104 ASP A O 1
ATOM 764 N N . VAL A 1 105 ? 7.184 -8.891 13.812 1 98.69 105 VAL A N 1
ATOM 765 C CA . VAL A 1 105 ? 6.273 -9.633 12.945 1 98.69 105 VAL A CA 1
ATOM 766 C C . VAL A 1 105 ? 7.016 -10.109 11.695 1 98.69 105 VAL A C 1
ATOM 768 O O . VAL A 1 105 ? 6.855 -11.25 11.266 1 98.69 105 VAL A O 1
ATOM 771 N N . HIS A 1 106 ? 7.75 -9.156 11.102 1 98.44 106 HIS A N 1
ATOM 772 C CA . HIS A 1 106 ? 8.539 -9.453 9.914 1 98.44 106 HIS A CA 1
ATOM 773 C C . HIS A 1 106 ? 10.031 -9.539 10.25 1 98.44 106 HIS A C 1
ATOM 775 O O . HIS A 1 106 ? 10.836 -8.766 9.727 1 98.44 106 HIS A O 1
ATOM 781 N N . ASP A 1 107 ? 10.391 -10.508 10.984 1 97.94 107 ASP A N 1
ATOM 782 C CA . ASP A 1 107 ? 11.68 -10.57 11.656 1 97.94 107 ASP A CA 1
ATOM 783 C C . ASP A 1 107 ? 12.82 -10.742 10.648 1 97.94 107 ASP A C 1
ATOM 785 O O . ASP A 1 107 ? 13.969 -10.414 10.938 1 97.94 107 ASP A O 1
ATOM 789 N N . TYR A 1 108 ? 12.531 -11.242 9.445 1 97.44 108 TYR A N 1
ATOM 790 C CA . TYR A 1 108 ? 13.562 -11.438 8.438 1 97.44 108 TYR A CA 1
ATOM 791 C C . TYR A 1 108 ? 14.094 -10.094 7.938 1 97.44 108 TYR A C 1
ATOM 793 O O . TYR A 1 108 ? 15.125 -10.039 7.266 1 97.44 108 TYR A O 1
ATOM 801 N N . LEU A 1 109 ? 13.453 -8.992 8.297 1 98.06 109 LEU A N 1
ATOM 802 C CA . LEU A 1 109 ? 13.891 -7.66 7.906 1 98.06 109 LEU A CA 1
ATOM 803 C C . LEU A 1 109 ? 14.789 -7.051 8.977 1 98.06 109 LEU A C 1
ATOM 805 O O . LEU A 1 109 ? 15.453 -6.039 8.734 1 98.06 109 LEU A O 1
ATOM 809 N N . ASP A 1 110 ? 14.75 -7.625 10.172 1 97.5 110 ASP A N 1
ATOM 810 C CA . ASP A 1 110 ? 15.484 -7.051 11.297 1 97.5 110 ASP A CA 1
ATOM 811 C C . ASP A 1 110 ? 16.984 -7.059 11.031 1 97.5 110 ASP A C 1
ATOM 813 O O . ASP A 1 110 ? 17.547 -8.086 10.641 1 97.5 110 ASP A O 1
ATOM 817 N N . GLY A 1 111 ? 17.656 -5.938 11.156 1 97.25 111 GLY A N 1
ATOM 818 C CA . GLY A 1 111 ? 19.109 -5.836 11.039 1 97.25 111 GLY A CA 1
ATOM 819 C C . GLY A 1 111 ? 19.578 -5.73 9.594 1 97.25 111 GLY A C 1
ATOM 820 O O . GLY A 1 111 ? 20.781 -5.703 9.336 1 97.25 111 GLY A O 1
ATOM 821 N N . ARG A 1 112 ? 18.656 -5.668 8.648 1 97.12 112 ARG A N 1
ATOM 822 C CA . ARG A 1 112 ? 19.062 -5.633 7.242 1 97.12 112 ARG A CA 1
ATOM 823 C C . ARG A 1 112 ? 19.531 -4.242 6.844 1 97.12 112 ARG A C 1
ATOM 825 O O . ARG A 1 112 ? 20.328 -4.094 5.918 1 97.12 112 ARG A O 1
ATOM 832 N N . ILE A 1 113 ? 18.969 -3.225 7.453 1 96.5 113 ILE A N 1
ATOM 833 C CA . ILE A 1 113 ? 19.391 -1.843 7.266 1 96.5 113 ILE A CA 1
ATOM 834 C C . ILE A 1 113 ? 19.688 -1.201 8.617 1 96.5 113 ILE A C 1
ATOM 836 O O . ILE A 1 113 ? 19.125 -1.619 9.641 1 96.5 113 ILE A O 1
ATOM 840 N N . ASP A 1 114 ? 20.562 -0.213 8.648 1 98 114 ASP A N 1
ATOM 841 C CA . ASP A 1 114 ? 20.734 0.598 9.852 1 98 114 ASP A CA 1
ATOM 842 C C . ASP A 1 114 ? 19.531 1.501 10.086 1 98 114 ASP A C 1
ATOM 844 O O . ASP A 1 114 ? 19.297 2.445 9.336 1 98 114 ASP A O 1
ATOM 848 N N . LEU A 1 115 ? 18.828 1.178 11.094 1 98.19 115 LEU A N 1
ATOM 849 C CA . LEU A 1 115 ? 17.594 1.905 11.391 1 98.19 115 LEU A CA 1
ATOM 850 C C . LEU A 1 115 ? 17.781 2.803 12.609 1 98.19 115 LEU A C 1
ATOM 852 O O . LEU A 1 115 ? 18.156 2.33 13.688 1 98.19 115 LEU A O 1
ATOM 856 N N . ALA A 1 116 ? 17.625 4.098 12.422 1 98.56 116 ALA A N 1
ATOM 857 C CA . ALA A 1 116 ? 17.594 5.059 13.516 1 98.56 116 ALA A CA 1
ATOM 858 C C . ALA A 1 116 ? 16.172 5.543 13.781 1 98.56 116 ALA A C 1
ATOM 860 O O . ALA A 1 116 ? 15.555 6.176 12.922 1 98.56 116 ALA A O 1
ATOM 861 N N . VAL A 1 117 ? 15.641 5.219 14.938 1 98.81 117 VAL A N 1
ATOM 862 C CA . VAL A 1 117 ? 14.273 5.605 15.266 1 98.81 117 VAL A CA 1
ATOM 863 C C . VAL A 1 117 ? 14.289 6.633 16.391 1 98.81 117 VAL A C 1
ATOM 865 O O . VAL A 1 117 ? 14.977 6.453 17.406 1 98.81 117 VAL A O 1
ATOM 868 N N . ARG A 1 118 ? 13.555 7.695 16.172 1 98.5 118 ARG A N 1
ATOM 869 C CA . ARG A 1 118 ? 13.508 8.789 17.141 1 98.5 118 ARG A CA 1
ATOM 870 C C . ARG A 1 118 ? 12.078 9.07 17.578 1 98.5 118 ARG A C 1
ATOM 872 O O . ARG A 1 118 ? 11.219 9.398 16.766 1 98.5 118 ARG A O 1
ATOM 879 N N . ASP A 1 119 ? 11.797 8.914 18.922 1 98.62 119 ASP A N 1
ATOM 880 C CA . ASP A 1 119 ? 10.555 9.391 19.531 1 98.62 119 ASP A CA 1
ATOM 881 C C . ASP A 1 119 ? 10.633 10.883 19.844 1 98.62 119 ASP A C 1
ATOM 883 O O . ASP A 1 119 ? 11.438 11.305 20.672 1 98.62 119 ASP A O 1
ATOM 887 N N . LEU A 1 120 ? 9.711 11.609 19.188 1 97.94 120 LEU A N 1
ATOM 888 C CA . LEU A 1 120 ? 9.734 13.055 19.344 1 97.94 120 LEU A CA 1
ATOM 889 C C . LEU A 1 120 ? 9.07 13.461 20.656 1 97.94 120 LEU A C 1
ATOM 891 O O . LEU A 1 120 ? 8.141 12.797 21.125 1 97.94 120 LEU A O 1
ATOM 895 N N . THR A 1 121 ? 9.484 14.562 21.359 1 89.56 121 THR A N 1
ATOM 896 C CA . THR A 1 121 ? 8.992 15 22.656 1 89.56 121 THR A CA 1
ATOM 897 C C . THR A 1 121 ? 8.18 16.281 22.531 1 89.56 121 THR A C 1
ATOM 899 O O . THR A 1 121 ? 7.656 16.797 23.516 1 89.56 121 THR A O 1
ATOM 902 N N . GLY A 1 122 ? 7.953 16.766 21.406 1 83.19 122 GLY A N 1
ATOM 903 C CA . GLY A 1 122 ? 7.238 18.031 21.219 1 83.19 122 GLY A CA 1
ATOM 904 C C . GLY A 1 122 ? 8.156 19.234 21.125 1 83.19 122 GLY A C 1
ATOM 905 O O . GLY A 1 122 ? 7.719 20.328 20.766 1 83.19 122 GLY A O 1
ATOM 906 N N . GLU A 1 123 ? 9.414 19.125 21.469 1 92.5 123 GLU A N 1
ATOM 907 C CA . GLU A 1 123 ? 10.391 20.203 21.328 1 92.5 123 GLU A CA 1
ATOM 908 C C . GLU A 1 123 ? 10.805 20.375 19.859 1 92.5 123 GLU A C 1
ATOM 910 O O . GLU A 1 123 ? 10.688 19.438 19.062 1 92.5 123 GLU A O 1
ATOM 915 N N . PRO A 1 124 ? 11.203 21.609 19.578 1 97.25 124 PRO A N 1
ATOM 916 C CA . PRO A 1 124 ? 11.727 21.797 18.219 1 97.25 124 PRO A CA 1
ATOM 917 C C . PRO A 1 124 ? 12.867 20.828 17.891 1 97.25 124 PRO A C 1
ATOM 919 O O . PRO A 1 124 ? 13.633 20.453 18.781 1 97.25 124 PRO A O 1
ATOM 922 N N . PHE A 1 125 ? 12.984 20.438 16.625 1 97.75 125 PHE A N 1
ATOM 923 C CA . PHE A 1 125 ? 14.023 19.5 16.203 1 97.75 125 PHE A CA 1
ATOM 924 C C . PHE A 1 125 ? 14.422 19.75 14.758 1 97.75 125 PHE A C 1
ATOM 926 O O . PHE A 1 125 ? 13.742 20.484 14.031 1 97.75 125 PHE A O 1
ATOM 933 N N . SER A 1 126 ? 15.586 19.234 14.375 1 97.44 126 SER A N 1
ATOM 934 C CA . SER A 1 126 ? 16.031 19.203 12.992 1 97.44 126 SER A CA 1
ATOM 935 C C . SER A 1 126 ? 16 17.781 12.43 1 97.44 126 SER A C 1
ATOM 937 O O . SER A 1 126 ? 16.328 16.828 13.133 1 97.44 126 SER A O 1
ATOM 939 N N . LEU A 1 127 ? 15.617 17.688 11.203 1 97.81 127 LEU A N 1
ATOM 940 C CA . LEU A 1 127 ? 15.484 16.391 10.555 1 97.81 127 LEU A CA 1
ATOM 941 C C . LEU A 1 127 ? 15.664 16.516 9.047 1 97.81 127 LEU A C 1
ATOM 943 O O . LEU A 1 127 ? 14.938 17.266 8.391 1 97.81 127 LEU A O 1
ATOM 947 N N . ALA A 1 128 ? 16.594 15.773 8.461 1 97.56 128 ALA A N 1
ATOM 948 C CA . ALA A 1 128 ? 16.828 15.727 7.023 1 97.56 128 ALA A CA 1
ATOM 949 C C . ALA A 1 128 ? 17 17.125 6.453 1 97.56 128 ALA A C 1
ATOM 951 O O . ALA A 1 128 ? 16.438 17.469 5.414 1 97.56 128 ALA A O 1
ATOM 952 N N . GLY A 1 129 ? 17.609 18 7.195 1 96.38 129 GLY A N 1
ATOM 953 C CA . GLY A 1 129 ? 17.938 19.344 6.742 1 96.38 129 GLY A CA 1
ATOM 954 C C . GLY A 1 129 ? 16.859 20.359 7.047 1 96.38 129 GLY A C 1
ATOM 955 O O . GLY A 1 129 ? 17.047 21.562 6.828 1 96.38 129 GLY A O 1
ATOM 956 N N . PHE A 1 130 ? 15.766 19.875 7.617 1 97.62 130 PHE A N 1
ATOM 957 C CA . PHE A 1 130 ? 14.648 20.766 7.914 1 97.62 130 PHE A CA 1
ATOM 958 C C . PHE A 1 130 ? 14.609 21.109 9.398 1 97.62 130 PHE A C 1
ATOM 960 O O . PHE A 1 130 ? 14.867 20.25 10.25 1 97.62 130 PHE A O 1
ATOM 967 N N . ASP A 1 131 ? 14.312 22.375 9.648 1 97.69 131 ASP A N 1
ATOM 968 C CA . ASP A 1 131 ? 13.898 22.766 10.992 1 97.69 131 ASP A CA 1
ATOM 969 C C . ASP A 1 131 ? 12.414 22.469 11.211 1 97.69 131 ASP A C 1
ATOM 971 O O . ASP A 1 131 ? 11.578 22.859 10.391 1 97.69 131 ASP A O 1
ATOM 975 N N . ALA A 1 132 ? 12.141 21.812 12.344 1 98.25 132 ALA A N 1
ATOM 976 C CA . ALA A 1 132 ? 10.766 21.359 12.531 1 98.25 132 ALA A CA 1
ATOM 977 C C . ALA A 1 132 ? 10.258 21.688 13.93 1 98.25 132 ALA A C 1
ATOM 979 O O . ALA A 1 132 ? 11.039 21.688 14.891 1 98.25 132 ALA A O 1
ATOM 980 N N . ARG A 1 133 ? 9.062 22.047 13.961 1 98.19 133 ARG A N 1
ATOM 981 C CA . ARG A 1 133 ? 8.273 22.125 15.188 1 98.19 133 ARG A CA 1
ATOM 982 C C . ARG A 1 133 ? 7.047 21.234 15.109 1 98.19 133 ARG A C 1
ATOM 984 O O . ARG A 1 133 ? 6.527 20.969 14.016 1 98.19 133 ARG A O 1
ATOM 991 N N . ALA A 1 134 ? 6.68 20.703 16.297 1 98.38 134 ALA A N 1
ATOM 992 C CA . ALA A 1 134 ? 5.496 19.844 16.359 1 98.38 134 ALA A CA 1
ATOM 993 C C . ALA A 1 134 ? 4.488 20.375 17.391 1 98.38 134 ALA A C 1
ATOM 995 O O . ALA A 1 134 ? 4.871 21.031 18.359 1 98.38 134 ALA A O 1
ATOM 996 N N . THR A 1 135 ? 3.229 20.203 17.125 1 97.81 135 THR A N 1
ATOM 997 C CA . THR A 1 135 ? 2.182 20.422 18.109 1 97.81 135 THR A CA 1
ATOM 998 C C . THR A 1 135 ? 1.173 19.281 18.094 1 97.81 135 THR A C 1
ATOM 1000 O O . THR A 1 135 ? 0.955 18.641 17.062 1 97.81 135 THR A O 1
ATOM 1003 N N . GLU A 1 136 ? 0.586 19 19.25 1 97.5 136 GLU A N 1
ATOM 1004 C CA . GLU A 1 136 ? -0.438 17.969 19.344 1 97.5 136 GLU A CA 1
ATOM 1005 C C . GLU A 1 136 ? -1.706 18.375 18.594 1 97.5 136 GLU A C 1
ATOM 1007 O O . GLU A 1 136 ? -2.1 19.547 18.625 1 97.5 136 GLU A O 1
ATOM 1012 N N . THR A 1 137 ? -2.25 17.391 17.922 1 97.88 137 THR A N 1
ATOM 1013 C CA . THR A 1 137 ? -3.537 17.609 17.281 1 97.88 137 THR A CA 1
ATOM 1014 C C . THR A 1 137 ? -4.668 16.984 18.078 1 97.88 137 THR A C 1
ATOM 1016 O O . THR A 1 137 ? -4.445 16.469 19.172 1 97.88 137 THR A O 1
ATOM 1019 N N . ARG A 1 138 ? -5.918 17.156 17.672 1 97.81 138 ARG A N 1
ATOM 1020 C CA . ARG A 1 138 ? -7.09 16.516 18.25 1 97.81 138 ARG A CA 1
ATOM 1021 C C . ARG A 1 138 ? -7.559 15.336 17.406 1 97.81 138 ARG A C 1
ATOM 1023 O O . ARG A 1 138 ? -8.266 15.531 16.406 1 97.81 138 ARG A O 1
ATOM 1030 N N . HIS A 1 139 ? -7.16 14.203 17.75 1 97.56 139 HIS A N 1
ATOM 1031 C CA . HIS A 1 139 ? -7.406 12.961 17.031 1 97.56 139 HIS A CA 1
ATOM 1032 C C . HIS A 1 139 ? -7.516 11.773 17.969 1 97.56 139 HIS A C 1
ATOM 1034 O O . HIS A 1 139 ? -7.363 11.93 19.188 1 97.56 139 HIS A O 1
ATOM 1040 N N . SER A 1 140 ? -7.984 10.664 17.531 1 95.94 140 SER A N 1
ATOM 1041 C CA . SER A 1 140 ? -8.273 9.492 18.344 1 95.94 140 SER A CA 1
ATOM 1042 C C . SER A 1 140 ? -7 8.898 18.938 1 95.94 140 SER A C 1
ATOM 1044 O O . SER A 1 140 ? -7.043 8.219 19.969 1 95.94 140 SER A O 1
ATOM 1046 N N . LYS A 1 141 ? -5.82 9.086 18.234 1 96.06 141 LYS A N 1
ATOM 1047 C CA . LYS A 1 141 ? -4.488 8.703 18.688 1 96.06 141 LYS A CA 1
ATOM 1048 C C . LYS A 1 141 ? -3.574 9.914 18.812 1 96.06 141 LYS A C 1
ATOM 1050 O O . LYS A 1 141 ? -3.82 10.953 18.203 1 96.06 141 LYS A O 1
ATOM 1055 N N . GLN A 1 142 ? -2.559 9.742 19.766 1 97.19 142 GLN A N 1
ATOM 1056 C CA . GLN A 1 142 ? -1.577 10.82 19.797 1 97.19 142 GLN A CA 1
ATOM 1057 C C . GLN A 1 142 ? -1.048 11.125 18.406 1 97.19 142 GLN A C 1
ATOM 1059 O O . GLN A 1 142 ? -0.607 10.219 17.688 1 97.19 142 GLN A O 1
ATOM 1064 N N . CYS A 1 143 ? -1.182 12.32 17.938 1 97.88 143 CYS A N 1
ATOM 1065 C CA . CYS A 1 143 ? -0.874 12.781 16.594 1 97.88 143 CYS A CA 1
ATOM 1066 C C . CYS A 1 143 ? -0.216 14.156 16.625 1 97.88 143 CYS A C 1
ATOM 1068 O O . CYS A 1 143 ? -0.579 15 17.438 1 97.88 143 CYS A O 1
ATOM 1070 N N . PHE A 1 144 ? 0.793 14.344 15.828 1 98.62 144 PHE A N 1
ATOM 1071 C CA . PHE A 1 144 ? 1.473 15.633 15.742 1 98.62 144 PHE A CA 1
ATOM 1072 C C . PHE A 1 144 ? 1.22 16.281 14.391 1 98.62 144 PHE A C 1
ATOM 1074 O O . PHE A 1 144 ? 1.226 15.617 13.359 1 98.62 144 PHE A O 1
ATOM 1081 N N . ALA A 1 145 ? 0.978 17.609 14.406 1 98.69 145 ALA A N 1
ATOM 1082 C CA . ALA A 1 145 ? 1.189 18.469 13.242 1 98.69 145 ALA A CA 1
ATOM 1083 C C . ALA A 1 145 ? 2.639 18.938 13.164 1 98.69 145 ALA A C 1
ATOM 1085 O O . ALA A 1 145 ? 3.312 19.062 14.195 1 98.69 145 ALA A O 1
ATOM 1086 N N . TYR A 1 146 ? 3.098 19.188 11.953 1 98.88 146 TYR A N 1
ATOM 1087 C CA . TYR A 1 146 ? 4.488 19.594 11.789 1 98.88 146 TYR A CA 1
ATOM 1088 C C . TYR A 1 146 ? 4.586 20.906 11.016 1 98.88 146 TYR A C 1
ATOM 1090 O O . TYR A 1 146 ? 3.893 21.094 10.016 1 98.88 146 TYR A O 1
ATOM 1098 N N . ARG A 1 147 ? 5.344 21.797 11.555 1 98.5 147 ARG A N 1
ATOM 1099 C CA . ARG A 1 147 ? 5.797 23 10.875 1 98.5 147 ARG A CA 1
ATOM 1100 C C . ARG A 1 147 ? 7.234 22.859 10.391 1 98.5 147 ARG A C 1
ATOM 1102 O O . ARG A 1 147 ? 8.156 22.734 11.203 1 98.5 147 ARG A O 1
ATOM 1109 N N . LEU A 1 148 ? 7.457 22.781 9.094 1 98.44 148 LEU A N 1
ATOM 1110 C CA . LEU A 1 148 ? 8.758 22.5 8.492 1 98.44 148 LEU A CA 1
ATOM 1111 C C . LEU A 1 148 ? 9.297 23.734 7.773 1 98.44 148 LEU A C 1
ATOM 1113 O O . LEU A 1 148 ? 8.594 24.344 6.965 1 98.44 148 LEU A O 1
ATOM 1117 N N . THR A 1 149 ? 10.453 24.109 8.078 1 96.88 149 THR A N 1
ATOM 1118 C CA . THR A 1 149 ? 11.172 25.188 7.41 1 96.88 149 THR A CA 1
ATOM 1119 C C . THR A 1 149 ? 12.57 24.719 6.996 1 96.88 149 THR A C 1
ATOM 1121 O O . THR A 1 149 ? 13.211 23.953 7.707 1 96.88 149 THR A O 1
ATOM 1124 N N . HIS A 1 150 ? 12.938 25.109 5.852 1 94.69 150 HIS A N 1
ATOM 1125 C CA . HIS A 1 150 ? 14.32 24.844 5.449 1 94.69 150 HIS A CA 1
ATOM 1126 C C . HIS A 1 150 ? 15.172 26.109 5.555 1 94.69 150 HIS A C 1
ATOM 1128 O O . HIS A 1 150 ? 14.773 27.172 5.066 1 94.69 150 HIS A O 1
ATOM 1134 N N . PRO A 1 151 ? 16.344 25.969 6.172 1 90.5 151 PRO A N 1
ATOM 1135 C CA . PRO A 1 151 ? 17.156 27.172 6.426 1 90.5 151 PRO A CA 1
ATOM 1136 C C . PRO A 1 151 ? 17.594 27.875 5.141 1 90.5 151 PRO A C 1
ATOM 1138 O O . PRO A 1 151 ? 17.812 29.078 5.145 1 90.5 151 PRO A O 1
ATOM 1141 N N . ALA A 1 152 ? 17.641 27.156 4.027 1 89 152 ALA A N 1
ATOM 1142 C CA . ALA A 1 152 ? 18.125 27.734 2.779 1 89 152 ALA A CA 1
ATOM 1143 C C . ALA A 1 152 ? 17.047 28.547 2.082 1 89 152 ALA A C 1
ATOM 1145 O O . ALA A 1 152 ? 17.328 29.359 1.193 1 89 152 ALA A O 1
ATOM 1146 N N . THR A 1 153 ? 15.773 28.453 2.234 1 87.81 153 THR A N 1
ATOM 1147 C CA . THR A 1 153 ? 14.711 29.109 1.473 1 87.81 153 THR A CA 1
ATOM 1148 C C . THR A 1 153 ? 13.836 29.969 2.383 1 87.81 153 THR A C 1
ATOM 1150 O O . THR A 1 153 ? 13.125 30.859 1.911 1 87.81 153 THR A O 1
ATOM 1153 N N . ASP A 1 154 ? 13.766 29.75 3.66 1 85.69 154 ASP A N 1
ATOM 1154 C CA . ASP A 1 154 ? 12.883 30.359 4.656 1 85.69 154 ASP A CA 1
ATOM 1155 C C . ASP A 1 154 ? 11.422 30.016 4.375 1 85.69 154 ASP A C 1
ATOM 1157 O O . ASP A 1 154 ? 10.516 30.625 4.945 1 85.69 154 ASP A O 1
ATOM 1161 N N . ALA A 1 155 ? 11.18 29.219 3.391 1 94.06 155 ALA A N 1
ATOM 1162 C CA . ALA A 1 155 ? 9.828 28.734 3.111 1 94.06 155 ALA A CA 1
ATOM 1163 C C . ALA A 1 155 ? 9.32 27.844 4.234 1 94.06 155 ALA A C 1
ATOM 1165 O O . ALA A 1 155 ? 10.086 27.078 4.816 1 94.06 155 ALA A O 1
ATOM 1166 N N . THR A 1 156 ? 8.008 28 4.516 1 96.94 156 THR A N 1
ATOM 1167 C CA . THR A 1 156 ? 7.426 27.25 5.621 1 96.94 156 THR A CA 1
ATOM 1168 C C . THR A 1 156 ? 6.215 26.453 5.152 1 96.94 156 THR A C 1
ATOM 1170 O O . THR A 1 156 ? 5.293 27 4.547 1 96.94 156 THR A O 1
ATOM 1173 N N . PHE A 1 157 ? 6.238 25.156 5.391 1 98.62 157 PHE A N 1
ATOM 1174 C CA . PHE A 1 157 ? 5.145 24.234 5.117 1 98.62 157 PHE A CA 1
ATOM 1175 C C . PHE A 1 157 ? 4.602 23.641 6.414 1 98.62 157 PHE A C 1
ATOM 1177 O O . PHE A 1 157 ? 5.371 23.188 7.266 1 98.62 157 PHE A O 1
ATOM 1184 N N . VAL A 1 158 ? 3.303 23.672 6.586 1 98.88 158 VAL A N 1
ATOM 1185 C CA . VAL A 1 158 ? 2.695 23.031 7.75 1 98.88 158 VAL A CA 1
ATOM 1186 C C . VAL A 1 158 ? 1.775 21.891 7.297 1 98.88 158 VAL A C 1
ATOM 1188 O O . VAL A 1 158 ? 0.963 22.078 6.387 1 98.88 158 VAL A O 1
ATOM 1191 N N . PHE A 1 159 ? 1.946 20.766 7.859 1 98.94 159 PHE A N 1
ATOM 1192 C CA . PHE A 1 159 ? 1.078 19.609 7.668 1 98.94 159 PHE A CA 1
ATOM 1193 C C . PHE A 1 159 ? 0.335 19.281 8.953 1 98.94 159 PHE A C 1
ATOM 1195 O O . PHE A 1 159 ? 0.958 18.984 9.977 1 98.94 159 PHE A O 1
ATOM 1202 N N . SER A 1 160 ? -0.936 19.25 8.867 1 98.88 160 SER A N 1
ATOM 1203 C CA . SER A 1 160 ? -1.747 19.141 10.07 1 98.88 160 SER A CA 1
ATOM 1204 C C . SER A 1 160 ? -1.734 17.719 10.617 1 98.88 160 SER A C 1
ATOM 1206 O O . SER A 1 160 ? -2.033 17.484 11.789 1 98.88 160 SER A O 1
ATOM 1208 N N . GLY A 1 161 ? -1.381 16.672 9.734 1 98.62 161 GLY A N 1
ATOM 1209 C CA . GLY A 1 161 ? -1.793 15.32 10.109 1 98.62 161 GLY A CA 1
ATOM 1210 C C . GLY A 1 161 ? -3.299 15.164 10.211 1 98.62 161 GLY A C 1
ATOM 1211 O O . GLY A 1 161 ? -4.047 15.812 9.477 1 98.62 161 GLY A O 1
ATOM 1212 N N . ASP A 1 162 ? -3.691 14.203 11.055 1 98.88 162 ASP A N 1
ATOM 1213 C CA . ASP A 1 162 ? -5.121 14.023 11.281 1 98.88 162 ASP A CA 1
ATOM 1214 C C . ASP A 1 162 ? -5.594 14.844 12.477 1 98.88 162 ASP A C 1
ATOM 1216 O O . ASP A 1 162 ? -4.988 14.797 13.547 1 98.88 162 ASP A O 1
ATOM 1220 N N . SER A 1 163 ? -6.629 15.609 12.281 1 98.75 163 SER A N 1
ATOM 1221 C CA . SER A 1 163 ? -7.145 16.438 13.359 1 98.75 163 SER A CA 1
ATOM 1222 C C . SER A 1 163 ? -8.516 17.016 13.008 1 98.75 163 SER A C 1
ATOM 1224 O O . SER A 1 163 ? -8.828 17.219 11.836 1 98.75 163 SER A O 1
ATOM 1226 N N . THR A 1 164 ? -9.266 17.328 14.07 1 98.25 164 THR A N 1
ATOM 1227 C CA . THR A 1 164 ? -10.312 18.312 13.891 1 98.25 164 THR A CA 1
ATOM 1228 C C . THR A 1 164 ? -9.719 19.703 13.656 1 98.25 164 THR A C 1
ATOM 1230 O O . THR A 1 164 ? -8.508 19.891 13.789 1 98.25 164 THR A O 1
ATOM 1233 N N . ALA A 1 165 ? -10.586 20.609 13.188 1 97.62 165 ALA A N 1
ATOM 1234 C CA . ALA A 1 165 ? -10.125 21.984 13.039 1 97.62 165 ALA A CA 1
ATOM 1235 C C . ALA A 1 165 ? -10.07 22.703 14.391 1 97.62 165 ALA A C 1
ATOM 1237 O O . ALA A 1 165 ? -11.109 22.953 15.008 1 97.62 165 ALA A O 1
ATOM 1238 N N . THR A 1 166 ? -8.844 23 14.906 1 98.12 166 THR A N 1
ATOM 1239 C CA . THR A 1 166 ? -8.727 23.672 16.188 1 98.12 166 THR A CA 1
ATOM 1240 C C . THR A 1 166 ? -8.031 25.031 16.031 1 98.12 166 THR A C 1
ATOM 1242 O O . THR A 1 166 ? -7.203 25.188 15.133 1 98.12 166 THR A O 1
ATOM 1245 N N . ARG A 1 167 ? -8.328 25.969 16.938 1 97.75 167 ARG A N 1
ATOM 1246 C CA . ARG A 1 167 ? -7.684 27.266 16.922 1 97.75 167 ARG A CA 1
ATOM 1247 C C . ARG A 1 167 ? -6.191 27.141 17.203 1 97.75 167 ARG A C 1
ATOM 1249 O O . ARG A 1 167 ? -5.379 27.859 16.625 1 97.75 167 ARG A O 1
ATOM 1256 N N . GLU A 1 168 ? -5.918 26.219 18.109 1 97.81 168 GLU A N 1
ATOM 1257 C CA . GLU A 1 168 ? -4.523 26 18.484 1 97.81 168 GLU A CA 1
ATOM 1258 C C . GLU A 1 168 ? -3.686 25.578 17.281 1 97.81 168 GLU A C 1
ATOM 1260 O O . GLU A 1 168 ? -2.584 26.094 17.078 1 97.81 168 GLU A O 1
ATOM 1265 N N . LEU A 1 169 ? -4.184 24.625 16.516 1 98.44 169 LEU A N 1
ATOM 1266 C CA . LEU A 1 169 ? -3.467 24.125 15.344 1 98.44 169 LEU A CA 1
ATOM 1267 C C . LEU A 1 169 ? -3.314 25.234 14.305 1 98.44 169 LEU A C 1
ATOM 1269 O O . LEU A 1 169 ? -2.252 25.375 13.695 1 98.44 169 LEU A O 1
ATOM 1273 N N . LEU A 1 170 ? -4.375 26.016 14.094 1 98.69 170 LEU A N 1
ATOM 1274 C CA . LEU A 1 170 ? -4.328 27.078 13.102 1 98.69 170 LEU A CA 1
ATOM 1275 C C . LEU A 1 170 ? -3.402 28.203 13.547 1 98.69 170 LEU A C 1
ATOM 1277 O O . LEU A 1 170 ? -2.713 28.797 12.727 1 98.69 170 LEU A O 1
ATOM 1281 N N . ALA A 1 171 ? -3.389 28.469 14.852 1 98.25 171 ALA A N 1
ATOM 1282 C CA . ALA A 1 171 ? -2.43 29.438 15.383 1 98.25 171 ALA A CA 1
ATOM 1283 C C . ALA A 1 171 ? -0.996 28.953 15.188 1 98.25 171 ALA A C 1
ATOM 1285 O O . ALA A 1 171 ? -0.111 29.734 14.836 1 98.25 171 ALA A O 1
ATOM 1286 N N . PHE A 1 172 ? -0.776 27.703 15.422 1 98 172 PHE A N 1
ATOM 1287 C CA . PHE A 1 172 ? 0.516 27.062 15.203 1 98 172 PHE A CA 1
ATOM 1288 C C . PHE A 1 172 ? 0.955 27.219 13.75 1 98 172 PHE A C 1
ATOM 1290 O O . PHE A 1 172 ? 2.143 27.406 13.477 1 98 172 PHE A O 1
ATOM 1297 N N . ALA A 1 173 ? 0.003 27.188 12.781 1 98.31 173 ALA A N 1
ATOM 1298 C CA . ALA A 1 173 ? 0.283 27.203 11.344 1 98.31 173 ALA A CA 1
ATOM 1299 C C . ALA A 1 173 ? 0.387 28.625 10.82 1 98.31 173 ALA A C 1
ATOM 1301 O O . ALA A 1 173 ? 0.752 28.844 9.664 1 98.31 173 ALA A O 1
ATOM 1302 N N . GLU A 1 174 ? 0.025 29.625 11.617 1 97.69 174 GLU A N 1
ATOM 1303 C CA . GLU A 1 174 ? -0.061 31.016 11.195 1 97.69 174 GLU A CA 1
ATOM 1304 C C . GLU A 1 174 ? 1.243 31.484 10.555 1 97.69 174 GLU A C 1
ATOM 1306 O O . GLU A 1 174 ? 2.328 31.219 11.078 1 97.69 174 GLU A O 1
ATOM 1311 N N . GLY A 1 175 ? 1.098 32.156 9.406 1 95.62 175 GLY A N 1
ATOM 1312 C CA . GLY A 1 175 ? 2.24 32.75 8.742 1 95.62 175 GLY A CA 1
ATOM 1313 C C . GLY A 1 175 ? 2.973 31.797 7.816 1 95.62 175 GLY A C 1
ATOM 1314 O O . GLY A 1 175 ? 3.916 32.188 7.129 1 95.62 175 GLY A O 1
ATOM 1315 N N . ALA A 1 176 ? 2.586 30.516 7.801 1 97.31 176 ALA A N 1
ATOM 1316 C CA . ALA A 1 176 ? 3.189 29.562 6.867 1 97.31 176 ALA A CA 1
ATOM 1317 C C . ALA A 1 176 ? 2.869 29.938 5.422 1 97.31 176 ALA A C 1
ATOM 1319 O O . ALA A 1 176 ? 1.86 30.594 5.152 1 97.31 176 ALA A O 1
ATOM 1320 N N . ASP A 1 177 ? 3.754 29.578 4.484 1 97.31 177 ASP A N 1
ATOM 1321 C CA . ASP A 1 177 ? 3.441 29.75 3.066 1 97.31 177 ASP A CA 1
ATOM 1322 C C . ASP A 1 177 ? 2.281 28.844 2.652 1 97.31 177 ASP A C 1
ATOM 1324 O O . ASP A 1 177 ? 1.335 29.297 2.006 1 97.31 177 ASP A O 1
ATOM 1328 N N . VAL A 1 178 ? 2.357 27.594 3.061 1 98.38 178 VAL A N 1
ATOM 1329 C CA . VAL A 1 178 ? 1.315 26.641 2.725 1 98.38 178 VAL A CA 1
ATOM 1330 C C . VAL A 1 178 ? 0.934 25.828 3.965 1 98.38 178 VAL A C 1
ATOM 1332 O O . VAL A 1 178 ? 1.803 25.422 4.734 1 98.38 178 VAL A O 1
ATOM 1335 N N . LEU A 1 179 ? -0.322 25.656 4.168 1 98.75 179 LEU A N 1
ATOM 1336 C CA . LEU A 1 179 ? -0.889 24.703 5.109 1 98.75 179 LEU A CA 1
ATOM 1337 C C . LEU A 1 179 ? -1.628 23.594 4.375 1 98.75 179 LEU A C 1
ATOM 1339 O O . LEU A 1 179 ? -2.477 23.859 3.521 1 98.75 179 LEU A O 1
ATOM 1343 N N . ALA A 1 180 ? -1.244 22.359 4.555 1 98.94 180 ALA A N 1
ATOM 1344 C CA . ALA A 1 180 ? -2.086 21.219 4.207 1 98.94 180 ALA A CA 1
ATOM 1345 C C . ALA A 1 180 ? -2.855 20.703 5.422 1 98.94 180 ALA A C 1
ATOM 1347 O O . ALA A 1 180 ? -2.256 20.234 6.391 1 98.94 180 ALA A O 1
ATOM 1348 N N . HIS A 1 181 ? -4.172 20.781 5.418 1 98.94 181 HIS A N 1
ATOM 1349 C CA . HIS A 1 181 ? -4.984 20.484 6.594 1 98.94 181 HIS A CA 1
ATOM 1350 C C . HIS A 1 181 ? -5.961 19.344 6.324 1 98.94 181 HIS A C 1
ATOM 1352 O O . HIS A 1 181 ? -6.547 19.266 5.238 1 98.94 181 HIS A O 1
ATOM 1358 N N . ASP A 1 182 ? -6.121 18.469 7.266 1 98.88 182 ASP A N 1
ATOM 1359 C CA . ASP A 1 182 ? -7.168 17.453 7.305 1 98.88 182 ASP A CA 1
ATOM 1360 C C . ASP A 1 182 ? -8.539 18.062 7.02 1 98.88 182 ASP A C 1
ATOM 1362 O O . ASP A 1 182 ? -8.922 19.047 7.641 1 98.88 182 ASP A O 1
ATOM 1366 N N . CYS A 1 183 ? -9.234 17.594 6.102 1 98.81 183 CYS A N 1
ATOM 1367 C CA . CYS A 1 183 ? -10.641 17.875 5.824 1 98.81 183 CYS A CA 1
ATOM 1368 C C . CYS A 1 183 ? -11.344 16.641 5.277 1 98.81 183 CYS A C 1
ATOM 1370 O O . CYS A 1 183 ? -11.812 16.641 4.137 1 98.81 183 CYS A O 1
ATOM 1372 N N . SER A 1 184 ? -11.523 15.68 6.086 1 98.69 184 SER A N 1
ATOM 1373 C CA . SER A 1 184 ? -11.773 14.281 5.758 1 98.69 184 SER A CA 1
ATOM 1374 C C . SER A 1 184 ? -13.203 14.07 5.281 1 98.69 184 SER A C 1
ATOM 1376 O O . SER A 1 184 ? -13.484 13.133 4.535 1 98.69 184 SER A O 1
ATOM 1378 N N . TYR A 1 185 ? -14.148 14.953 5.738 1 98.69 185 TYR A N 1
ATOM 1379 C CA . TYR A 1 185 ? -15.57 14.719 5.516 1 98.69 185 TYR A CA 1
ATOM 1380 C C . TYR A 1 185 ? -16.281 16.016 5.125 1 98.69 185 TYR A C 1
ATOM 1382 O O . TYR A 1 185 ? -15.859 17.109 5.523 1 98.69 185 TYR A O 1
ATOM 1390 N N . PRO A 1 186 ? -17.359 15.844 4.309 1 98.69 186 PRO A N 1
ATOM 1391 C CA . PRO A 1 186 ? -18.25 17 4.141 1 98.69 186 PRO A CA 1
ATOM 1392 C C . PRO A 1 186 ? -19.016 17.344 5.414 1 98.69 186 PRO A C 1
ATOM 1394 O O . PRO A 1 186 ? -18.969 16.594 6.391 1 98.69 186 PRO A O 1
ATOM 1397 N N . ASP A 1 187 ? -19.703 18.422 5.379 1 98.69 187 ASP A N 1
ATOM 1398 C CA . ASP A 1 187 ? -20.359 18.938 6.578 1 98.69 187 ASP A CA 1
ATOM 1399 C C . ASP A 1 187 ? -21.5 18.016 7.02 1 98.69 187 ASP A C 1
ATOM 1401 O O . ASP A 1 187 ? -21.938 18.078 8.172 1 98.69 187 ASP A O 1
ATOM 1405 N N . SER A 1 188 ? -21.984 17.188 6.137 1 97.88 188 SER A N 1
ATOM 1406 C CA . SER A 1 188 ? -23.109 16.312 6.441 1 97.88 188 SER A CA 1
ATOM 1407 C C . SER A 1 188 ? -22.688 15.141 7.332 1 97.88 188 SER A C 1
ATOM 1409 O O . SER A 1 188 ? -23.531 14.43 7.879 1 97.88 188 SER A O 1
ATOM 1411 N N . VAL A 1 189 ? -21.438 14.898 7.473 1 97.38 189 VAL A N 1
ATOM 1412 C CA . VAL A 1 189 ? -20.922 13.812 8.297 1 97.38 189 VAL A CA 1
ATOM 1413 C C . VAL A 1 189 ? -20.484 14.352 9.656 1 97.38 189 VAL A C 1
ATOM 1415 O O . VAL A 1 189 ? -19.719 15.305 9.734 1 97.38 189 VAL A O 1
ATOM 1418 N N . GLU A 1 190 ? -21 13.773 10.672 1 95.75 190 GLU A N 1
ATOM 1419 C CA . GLU A 1 190 ? -20.594 14.133 12.023 1 95.75 190 GLU A CA 1
ATOM 1420 C C . GLU A 1 190 ? -19.266 13.469 12.391 1 95.75 190 GLU A C 1
ATOM 1422 O O . GLU A 1 190 ? -19.078 12.266 12.156 1 95.75 190 GLU A O 1
ATOM 1427 N N . THR A 1 191 ? -18.312 14.219 12.891 1 96 191 THR A N 1
ATOM 1428 C CA . THR A 1 191 ? -17.016 13.695 13.297 1 96 191 THR A CA 1
ATOM 1429 C C . THR A 1 191 ? -16.391 14.578 14.383 1 96 191 THR A C 1
ATOM 1431 O O . THR A 1 191 ? -16.641 15.781 14.422 1 96 191 THR A O 1
ATOM 1434 N N . ASP A 1 192 ? -15.641 13.984 15.25 1 94.44 192 ASP A N 1
ATOM 1435 C CA . ASP A 1 192 ? -14.906 14.734 16.266 1 94.44 192 ASP A CA 1
ATOM 1436 C C . ASP A 1 192 ? -13.422 14.383 16.234 1 94.44 192 ASP A C 1
ATOM 1438 O O . ASP A 1 192 ? -12.672 14.742 17.156 1 94.44 192 ASP A O 1
ATOM 1442 N N . THR A 1 193 ? -13.016 13.68 15.234 1 97 193 THR A N 1
ATOM 1443 C CA . THR A 1 193 ? -11.609 13.289 15.164 1 97 193 THR A CA 1
ATOM 1444 C C . THR A 1 193 ? -10.969 13.797 13.875 1 97 193 THR A C 1
ATOM 1446 O O . THR A 1 193 ? -9.758 13.695 13.695 1 97 193 THR A O 1
ATOM 1449 N N . HIS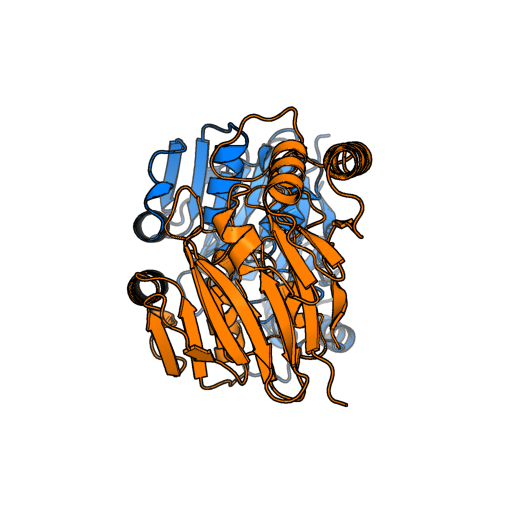 A 1 194 ? -11.781 14.266 12.953 1 98.62 194 HIS A N 1
ATOM 1450 C CA . HIS A 1 194 ? -11.352 14.883 11.703 1 98.62 194 HIS A CA 1
ATOM 1451 C C . HIS A 1 194 ? -12.086 16.203 11.461 1 98.62 194 HIS A C 1
ATOM 1453 O O . HIS A 1 194 ? -13.031 16.531 12.18 1 98.62 194 HIS A O 1
ATOM 1459 N N . ALA A 1 195 ? -11.703 16.938 10.5 1 98.62 195 ALA A N 1
ATOM 1460 C CA . ALA A 1 195 ? -12.305 18.234 10.234 1 98.62 195 ALA A CA 1
ATOM 1461 C C . ALA A 1 195 ? -13.344 18.141 9.125 1 98.62 195 ALA A C 1
ATOM 1463 O O . ALA A 1 195 ? -13.188 17.359 8.18 1 98.62 195 ALA A O 1
ATOM 1464 N N . THR A 1 196 ? -14.383 18.938 9.266 1 98.81 196 THR A N 1
ATOM 1465 C CA . THR A 1 196 ? -15.297 19.266 8.172 1 98.81 196 THR A CA 1
ATOM 1466 C C . THR A 1 196 ? -15.039 20.688 7.668 1 98.81 196 THR A C 1
ATOM 1468 O O . THR A 1 196 ? -14.375 21.484 8.344 1 98.81 196 THR A O 1
ATOM 1471 N N . PRO A 1 197 ? -15.523 20.969 6.445 1 98.81 197 PRO A N 1
ATOM 1472 C CA . PRO A 1 197 ? -15.305 22.312 5.883 1 98.81 197 PRO A CA 1
ATOM 1473 C C . PRO A 1 197 ? -15.828 23.422 6.781 1 98.81 197 PRO A C 1
ATOM 1475 O O . PRO A 1 197 ? -15.133 24.406 7.016 1 98.81 197 PRO A O 1
ATOM 1478 N N . ARG A 1 198 ? -16.969 23.219 7.328 1 98.56 198 ARG A N 1
ATOM 1479 C CA . ARG A 1 198 ? -17.562 24.25 8.18 1 98.56 198 ARG A CA 1
ATOM 1480 C C . ARG A 1 198 ? -16.734 24.469 9.438 1 98.56 198 ARG A C 1
ATOM 1482 O O . ARG A 1 198 ? -16.484 25.609 9.828 1 98.56 198 ARG A O 1
ATOM 1489 N N . GLN A 1 199 ? -16.344 23.391 10.055 1 98.44 199 GLN A N 1
ATOM 1490 C CA . GLN A 1 199 ? -15.484 23.484 11.234 1 98.44 199 GLN A CA 1
ATOM 1491 C C . GLN A 1 199 ? -14.195 24.234 10.922 1 98.44 199 GLN A C 1
ATOM 1493 O O . GLN A 1 199 ? -13.773 25.109 11.68 1 98.44 199 GLN A O 1
ATOM 1498 N N . LEU A 1 200 ? -13.594 23.859 9.82 1 98.69 200 LEU A N 1
ATOM 1499 C CA . LEU A 1 200 ? -12.328 24.484 9.422 1 98.69 200 LEU A CA 1
ATOM 1500 C C . LEU A 1 200 ? -12.516 25.953 9.109 1 98.69 200 LEU A C 1
ATOM 1502 O O . LEU A 1 200 ? -11.75 26.797 9.594 1 98.69 200 LEU A O 1
ATOM 1506 N N . GLY A 1 201 ? -13.516 26.312 8.336 1 98.5 201 GLY A N 1
ATOM 1507 C CA . GLY A 1 201 ? -13.812 27.703 8.031 1 98.5 201 GLY A CA 1
ATOM 1508 C C . GLY A 1 201 ? -14.031 28.547 9.273 1 98.5 201 GLY A C 1
ATOM 1509 O O . GLY A 1 201 ? -13.469 29.641 9.391 1 98.5 201 GLY A O 1
ATOM 1510 N N . GLN A 1 202 ? -14.797 28 10.18 1 98.44 202 GLN A N 1
ATOM 1511 C CA . GLN A 1 202 ? -15.102 28.734 11.414 1 98.44 202 GLN A CA 1
ATOM 1512 C C . GLN A 1 202 ? -13.836 28.938 12.25 1 98.44 202 GLN A C 1
ATOM 1514 O O . GLN A 1 202 ? -13.633 30 12.82 1 98.44 202 GLN A O 1
ATOM 1519 N N . ALA A 1 203 ? -13.062 27.906 12.312 1 98.38 203 ALA A N 1
ATOM 1520 C CA . ALA A 1 203 ? -11.812 28.016 13.07 1 98.38 203 ALA A CA 1
ATOM 1521 C C . ALA A 1 203 ? -10.875 29.031 12.438 1 98.38 203 ALA A C 1
ATOM 1523 O O . ALA A 1 203 ? -10.195 29.797 13.141 1 98.38 203 ALA A O 1
ATOM 1524 N N . LEU A 1 204 ? -10.82 29.031 11.109 1 98.38 204 LEU A N 1
ATOM 1525 C CA . LEU A 1 204 ? -10 30 10.398 1 98.38 204 LEU A CA 1
ATOM 1526 C C . LEU A 1 204 ? -10.477 31.422 10.688 1 98.38 204 LEU A C 1
ATOM 1528 O O . LEU A 1 204 ? -9.664 32.312 10.969 1 98.38 204 LEU A O 1
ATOM 1532 N N . ALA A 1 205 ? -11.727 31.625 10.664 1 97.75 205 ALA A N 1
ATOM 1533 C CA . ALA A 1 205 ? -12.305 32.938 10.945 1 97.75 205 ALA A CA 1
ATOM 1534 C C . ALA A 1 205 ? -12 33.375 12.375 1 97.75 205 ALA A C 1
ATOM 1536 O O . ALA A 1 205 ? -11.68 34.531 12.617 1 97.75 205 ALA A O 1
ATOM 1537 N N . ALA A 1 206 ? -12.086 32.438 13.266 1 97.56 206 ALA A N 1
ATOM 1538 C CA . ALA A 1 206 ? -11.914 32.75 14.68 1 97.56 206 ALA A CA 1
ATOM 1539 C C . ALA A 1 206 ? -10.469 33.094 14.992 1 97.56 206 ALA A C 1
ATOM 1541 O O . ALA A 1 206 ? -10.203 33.938 15.867 1 97.56 206 ALA A O 1
ATOM 1542 N N . THR A 1 207 ? -9.523 32.469 14.375 1 97.5 207 THR A N 1
ATOM 1543 C CA . THR A 1 207 ? -8.109 32.688 14.656 1 97.5 207 THR A CA 1
ATOM 1544 C C . THR A 1 207 ? -7.562 33.844 13.844 1 97.5 207 THR A C 1
ATOM 1546 O O . THR A 1 207 ? -6.625 34.531 14.266 1 97.5 207 THR A O 1
ATOM 1549 N N . GLY A 1 208 ? -8.094 34.094 12.695 1 96.62 208 GLY A N 1
ATOM 1550 C CA . GLY A 1 208 ? -7.574 35.094 11.781 1 96.62 208 GLY A CA 1
ATOM 1551 C C . GLY A 1 208 ? -6.258 34.688 11.148 1 96.62 208 GLY A C 1
ATOM 1552 O O . GLY A 1 208 ? -5.531 35.531 10.625 1 96.62 208 GLY A O 1
ATOM 1553 N N . ALA A 1 209 ? -5.902 33.406 11.344 1 95.06 209 ALA A N 1
ATOM 1554 C CA . ALA A 1 209 ? -4.66 32.875 10.766 1 95.06 209 ALA A CA 1
ATOM 1555 C C . ALA A 1 209 ? -4.691 32.969 9.242 1 95.06 209 ALA A C 1
ATOM 1557 O O . ALA A 1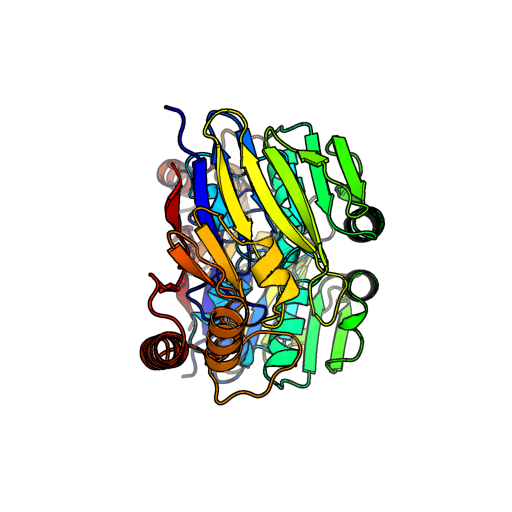 209 ? -5.719 32.688 8.617 1 95.06 209 ALA A O 1
ATOM 1558 N N . THR A 1 210 ? -3.586 33.406 8.672 1 90.75 210 THR A N 1
ATOM 1559 C CA . THR A 1 210 ? -3.479 33.5 7.219 1 90.75 210 THR A CA 1
ATOM 1560 C C . THR A 1 210 ? -2.266 32.75 6.707 1 90.75 210 THR A C 1
ATOM 1562 O O . THR A 1 210 ? -1.255 32.625 7.402 1 90.75 210 THR A O 1
ATOM 1565 N N . PHE A 1 211 ? -2.428 32.156 5.535 1 93.25 211 PHE A N 1
ATOM 1566 C CA . PHE A 1 211 ? -1.416 31.469 4.742 1 93.25 211 PHE A CA 1
ATOM 1567 C C . PHE A 1 211 ? -1.521 31.859 3.271 1 93.25 211 PHE A C 1
ATOM 1569 O O . PHE A 1 211 ? -2.537 32.406 2.842 1 93.25 211 PHE A O 1
ATOM 1576 N N . ASP A 1 212 ? -0.407 31.688 2.504 1 95.25 212 ASP A N 1
ATOM 1577 C CA . ASP A 1 212 ? -0.515 31.938 1.071 1 95.25 212 ASP A CA 1
ATOM 1578 C C . ASP A 1 212 ? -1.533 31 0.42 1 95.25 212 ASP A C 1
ATOM 1580 O O . ASP A 1 212 ? -2.305 31.422 -0.445 1 95.25 212 ASP A O 1
ATOM 1584 N N . ARG A 1 213 ? -1.493 29.703 0.821 1 97.62 213 ARG A N 1
ATOM 1585 C CA . ARG A 1 213 ? -2.416 28.703 0.271 1 97.62 213 ARG A CA 1
ATOM 1586 C C . ARG A 1 213 ? -2.766 27.656 1.309 1 97.62 213 ARG A C 1
ATOM 1588 O O . ARG A 1 213 ? -1.926 27.281 2.133 1 97.62 213 ARG A O 1
ATOM 1595 N N . LEU A 1 214 ? -4.004 27.219 1.306 1 98.5 214 LEU A N 1
ATOM 1596 C CA . LEU A 1 214 ? -4.508 26.109 2.121 1 98.5 214 LEU A CA 1
ATOM 1597 C C . LEU A 1 214 ? -4.914 24.938 1.249 1 98.5 214 LEU A C 1
ATOM 1599 O O . LEU A 1 214 ? -5.746 25.078 0.35 1 98.5 214 LEU A O 1
ATOM 1603 N N . TYR A 1 215 ? -4.297 23.781 1.443 1 98.88 215 TYR A N 1
ATOM 1604 C CA . TYR A 1 215 ? -4.691 22.562 0.746 1 98.88 215 TYR A CA 1
ATOM 1605 C C . TYR A 1 215 ? -5.473 21.625 1.67 1 98.88 215 TYR A C 1
ATOM 1607 O O . TYR A 1 215 ? -5.055 21.375 2.803 1 98.88 215 TYR A O 1
ATOM 1615 N N . LEU A 1 216 ? -6.598 21.156 1.183 1 98.94 216 LEU A N 1
ATOM 1616 C CA . LEU A 1 216 ? -7.395 20.141 1.871 1 98.94 216 LEU A CA 1
ATOM 1617 C C . LEU A 1 216 ? -6.949 18.734 1.483 1 98.94 216 LEU A C 1
ATOM 1619 O O . LEU A 1 216 ? -6.785 18.438 0.298 1 98.94 216 LEU A O 1
ATOM 1623 N N . THR A 1 217 ? -6.723 17.844 2.516 1 98.88 217 THR A N 1
ATOM 1624 C CA . THR A 1 217 ? -6.195 16.5 2.258 1 98.88 217 THR A CA 1
ATOM 1625 C C . THR A 1 217 ? -6.844 15.484 3.188 1 98.88 217 THR A C 1
ATOM 1627 O O . THR A 1 217 ? -7.785 15.805 3.916 1 98.88 217 THR A O 1
ATOM 1630 N N . HIS A 1 218 ? -6.414 14.164 3.082 1 98.88 218 HIS A N 1
ATOM 1631 C CA . HIS A 1 218 ? -6.914 13.031 3.848 1 98.88 218 HIS A CA 1
ATOM 1632 C C . HIS A 1 218 ? -8.391 12.773 3.555 1 98.88 218 HIS A C 1
ATOM 1634 O O . HIS A 1 218 ? -9.211 12.703 4.473 1 98.88 218 HIS A O 1
ATOM 1640 N N . LEU A 1 219 ? -8.789 12.68 2.314 1 98.81 219 LEU A N 1
ATOM 1641 C CA . LEU A 1 219 ? -10.172 12.688 1.849 1 98.81 219 LEU A CA 1
ATOM 1642 C C . LEU A 1 219 ? -10.75 11.281 1.845 1 98.81 219 LEU A C 1
ATOM 1644 O O . LEU A 1 219 ? -10.258 10.406 1.128 1 98.81 219 LEU A O 1
ATOM 1648 N N . TYR A 1 220 ? -11.812 11.023 2.582 1 98.56 220 TYR A N 1
ATOM 1649 C CA . TYR A 1 220 ? -12.578 9.789 2.561 1 98.56 220 TYR A CA 1
ATOM 1650 C C . TYR A 1 220 ? -13.508 9.734 1.354 1 98.56 220 TYR A C 1
ATOM 1652 O O . TYR A 1 220 ? -13.789 10.766 0.739 1 98.56 220 TYR A O 1
ATOM 1660 N N . PRO A 1 221 ? -13.992 8.516 1.034 1 97.88 221 PRO A N 1
ATOM 1661 C CA . PRO A 1 221 ? -14.914 8.414 -0.101 1 97.88 221 PRO A CA 1
ATOM 1662 C C . PRO A 1 221 ? -16.156 9.289 0.059 1 97.88 221 PRO A C 1
ATOM 1664 O O . PRO A 1 221 ? -16.781 9.672 -0.935 1 97.88 221 PRO A O 1
ATOM 1667 N N . HIS A 1 222 ? -16.438 9.703 1.229 1 98.06 222 HIS A N 1
ATOM 1668 C CA . HIS A 1 222 ? -17.578 10.57 1.528 1 98.06 222 HIS A CA 1
ATOM 1669 C C . HIS A 1 222 ? -17.438 11.906 0.805 1 98.06 222 HIS A C 1
ATOM 1671 O O . HIS A 1 222 ? -18.438 12.602 0.585 1 98.06 222 HIS A O 1
ATOM 1677 N N . THR A 1 223 ? -16.266 12.312 0.468 1 98.5 223 THR A N 1
ATOM 1678 C CA . THR A 1 223 ? -16.016 13.617 -0.137 1 98.5 223 THR A CA 1
ATOM 1679 C C . THR A 1 223 ? -16.203 13.547 -1.652 1 98.5 223 THR A C 1
ATOM 1681 O O . THR A 1 223 ? -16.266 14.586 -2.318 1 98.5 223 THR A O 1
ATOM 1684 N N . ASP A 1 224 ? -16.266 12.336 -2.217 1 97.44 224 ASP A N 1
ATOM 1685 C CA . ASP A 1 224 ? -16.328 12.172 -3.666 1 97.44 224 ASP A CA 1
ATOM 1686 C C . ASP A 1 224 ? -17.547 12.914 -4.238 1 97.44 224 ASP A C 1
ATOM 1688 O O . ASP A 1 224 ? -18.672 12.711 -3.795 1 97.44 224 ASP A O 1
ATOM 1692 N N . GLY A 1 225 ? -17.266 13.781 -5.258 1 97.19 225 GLY A N 1
ATOM 1693 C CA . GLY A 1 225 ? -18.328 14.516 -5.922 1 97.19 225 GLY A CA 1
ATOM 1694 C C . GLY A 1 225 ? -18.828 15.703 -5.113 1 97.19 225 GLY A C 1
ATOM 1695 O O . GLY A 1 225 ? -19.781 16.375 -5.508 1 97.19 225 GLY A O 1
ATOM 1696 N N . ARG A 1 226 ? -18.188 16.031 -3.943 1 98.12 226 ARG A N 1
ATOM 1697 C CA . ARG A 1 226 ? -18.719 17.078 -3.064 1 98.12 226 ARG A CA 1
ATOM 1698 C C . ARG A 1 226 ? -17.688 18.172 -2.844 1 98.12 226 ARG A C 1
ATOM 1700 O O . ARG A 1 226 ? -17.812 18.969 -1.899 1 98.12 226 ARG A O 1
ATOM 1707 N N . HIS A 1 227 ? -16.688 18.203 -3.637 1 98.56 227 HIS A N 1
ATOM 1708 C CA . HIS A 1 227 ? -15.57 19.125 -3.432 1 98.56 227 HIS A CA 1
ATOM 1709 C C . HIS A 1 227 ? -16.016 20.578 -3.545 1 98.56 227 HIS A C 1
ATOM 1711 O O . HIS A 1 227 ? -15.602 21.422 -2.756 1 98.56 227 HIS A O 1
ATOM 1717 N N . GLU A 1 228 ? -16.906 20.859 -4.484 1 98.5 228 GLU A N 1
ATOM 1718 C CA . GLU A 1 228 ? -17.375 22.234 -4.668 1 98.5 228 GLU A CA 1
ATOM 1719 C C . GLU A 1 228 ? -18.141 22.734 -3.445 1 98.5 228 GLU A C 1
ATOM 1721 O O . GLU A 1 228 ? -17.906 23.844 -2.959 1 98.5 228 GLU A O 1
ATOM 1726 N N . GLU A 1 229 ? -19.031 21.891 -2.982 1 98.44 229 GLU A N 1
ATOM 1727 C CA . GLU A 1 229 ? -19.812 22.281 -1.81 1 98.44 229 GLU A CA 1
ATOM 1728 C C . GLU A 1 229 ? -18.922 22.469 -0.589 1 98.44 229 GLU A C 1
ATOM 1730 O O . GLU A 1 229 ? -19.156 23.328 0.247 1 98.44 229 GLU A O 1
ATOM 1735 N N . MET A 1 230 ? -17.891 21.656 -0.53 1 98.88 230 MET A N 1
ATOM 1736 C CA . MET A 1 230 ? -16.953 21.75 0.586 1 98.88 230 MET A CA 1
ATOM 1737 C C . MET A 1 230 ? -16.172 23.062 0.53 1 98.88 230 MET A C 1
ATOM 1739 O O . MET A 1 230 ? -16.016 23.75 1.547 1 98.88 230 MET A O 1
ATOM 1743 N N . LEU A 1 231 ? -15.703 23.438 -0.664 1 98.88 231 LEU A N 1
ATOM 1744 C CA . LEU A 1 231 ? -15.008 24.719 -0.828 1 98.88 231 LEU A CA 1
ATOM 1745 C C . LEU A 1 231 ? -15.938 25.891 -0.532 1 98.88 231 LEU A C 1
ATOM 1747 O O . LEU A 1 231 ? -15.531 26.859 0.093 1 98.88 231 LEU A O 1
ATOM 1751 N N . ASP A 1 232 ? -17.219 25.781 -0.992 1 98.75 232 ASP A N 1
ATOM 1752 C CA . ASP A 1 232 ? -18.188 26.828 -0.727 1 98.75 232 ASP A CA 1
ATOM 1753 C C . ASP A 1 232 ? -18.406 27.016 0.773 1 98.75 232 ASP A C 1
ATOM 1755 O O . ASP A 1 232 ? -18.516 28.141 1.252 1 98.75 232 ASP A O 1
ATOM 1759 N N . SER A 1 233 ? -18.453 25.906 1.456 1 98.88 233 SER A N 1
ATOM 1760 C CA . SER A 1 233 ? -18.656 25.953 2.9 1 98.88 233 SER A CA 1
ATOM 1761 C C . SER A 1 233 ? -17.531 26.703 3.596 1 98.88 233 SER A C 1
ATOM 1763 O O . SER A 1 233 ? -17.766 27.547 4.453 1 98.88 233 SER A O 1
ATOM 1765 N N . ILE A 1 234 ? -16.266 26.391 3.293 1 98.75 234 ILE A N 1
ATOM 1766 C CA . ILE A 1 234 ? -15.125 27.078 3.873 1 98.75 234 ILE A CA 1
ATOM 1767 C C . ILE A 1 234 ? -15.164 28.547 3.49 1 98.75 234 ILE A C 1
ATOM 1769 O O . ILE A 1 234 ? -14.875 29.422 4.312 1 98.75 234 ILE A O 1
ATOM 1773 N N . GLY A 1 235 ? -15.555 28.844 2.26 1 98.31 235 GLY A N 1
ATOM 1774 C CA . GLY A 1 235 ? -15.578 30.188 1.717 1 98.31 235 GLY A CA 1
ATOM 1775 C C . GLY A 1 235 ? -16.562 31.109 2.434 1 98.31 235 GLY A C 1
ATOM 1776 O O . GLY A 1 235 ? -16.453 32.344 2.328 1 98.31 235 GLY A O 1
ATOM 1777 N N . GLU A 1 236 ? -17.5 30.609 3.092 1 98.5 236 GLU A N 1
ATOM 1778 C CA . GLU A 1 236 ? -18.438 31.406 3.889 1 98.5 236 GLU A CA 1
ATOM 1779 C C . GLU A 1 236 ? -17.719 32.094 5.039 1 98.5 236 GLU A C 1
ATOM 1781 O O . GLU A 1 236 ? -18.219 33.094 5.578 1 98.5 236 GLU A O 1
ATOM 1786 N N . TYR A 1 237 ? -16.547 31.609 5.398 1 98.12 237 TYR A N 1
ATOM 1787 C CA . TYR A 1 237 ? -15.906 32.094 6.617 1 98.12 237 TYR A CA 1
ATOM 1788 C C . TYR A 1 237 ? -14.484 32.562 6.332 1 98.12 237 TYR A C 1
ATOM 1790 O O . TYR A 1 237 ? -13.898 33.312 7.133 1 98.12 237 TYR A O 1
ATOM 1798 N N . TYR A 1 238 ? -13.977 32.094 5.336 1 97.38 238 TYR A N 1
ATOM 1799 C CA . TYR A 1 238 ? -12.57 32.312 5.02 1 97.38 238 TYR A CA 1
ATOM 1800 C C . TYR A 1 238 ? -12.391 32.656 3.543 1 97.38 238 TYR A C 1
ATOM 1802 O O . TYR A 1 238 ? -12.812 31.906 2.67 1 97.38 238 TYR A O 1
ATOM 1810 N N . ASP A 1 239 ? -11.695 33.812 3.152 1 96.56 239 ASP A N 1
ATOM 1811 C CA . ASP A 1 239 ? -11.609 34.312 1.784 1 96.56 239 ASP A CA 1
ATOM 1812 C C . ASP A 1 239 ? -10.258 33.969 1.157 1 96.56 239 ASP A C 1
ATOM 1814 O O . ASP A 1 239 ? -9.961 34.406 0.043 1 96.56 239 ASP A O 1
ATOM 1818 N N . GLY A 1 240 ? -9.406 33.25 1.864 1 97 240 GLY A N 1
ATOM 1819 C CA . GLY A 1 240 ? -8.094 32.906 1.33 1 97 240 GLY A CA 1
ATOM 1820 C C . GLY A 1 240 ? -8.148 31.844 0.238 1 97 240 GLY A C 1
ATOM 1821 O O . GLY A 1 240 ? -9.227 31.391 -0.136 1 97 240 GLY A O 1
ATOM 1822 N N . ASP A 1 241 ? -6.996 31.5 -0.39 1 97.81 241 ASP A N 1
ATOM 1823 C CA . ASP A 1 241 ? -6.859 30.5 -1.451 1 97.81 241 ASP A CA 1
ATOM 1824 C C . ASP A 1 241 ? -6.898 29.078 -0.885 1 97.81 241 ASP A C 1
ATOM 1826 O O . ASP A 1 241 ? -5.934 28.625 -0.264 1 97.81 241 ASP A O 1
ATOM 1830 N N . VAL A 1 242 ? -8.023 28.406 -1.087 1 98.56 242 VAL A N 1
ATOM 1831 C CA . VAL A 1 242 ? -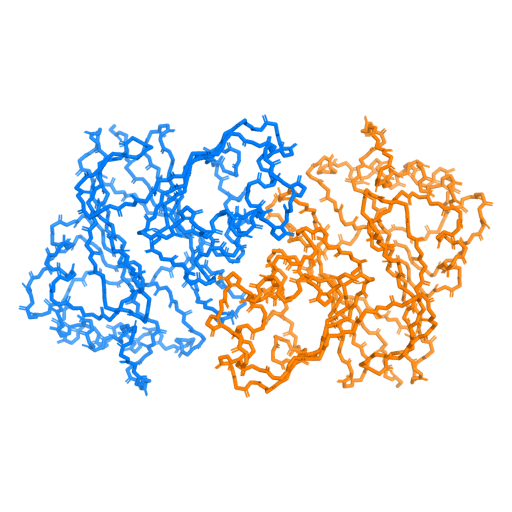8.234 27.047 -0.604 1 98.56 242 VAL A CA 1
ATOM 1832 C C . VAL A 1 242 ? -8.391 26.094 -1.789 1 98.56 242 VAL A C 1
ATOM 1834 O O . VAL A 1 242 ? -9.18 26.359 -2.701 1 98.56 242 VAL A O 1
ATOM 1837 N N . ARG A 1 243 ? -7.617 25.016 -1.785 1 98.62 243 ARG A N 1
ATOM 1838 C CA . ARG A 1 243 ? -7.656 24.016 -2.857 1 98.62 243 ARG A CA 1
ATOM 1839 C C . ARG A 1 243 ? -7.637 22.609 -2.293 1 98.62 243 ARG A C 1
ATOM 1841 O O . ARG A 1 243 ? -7.219 22.391 -1.153 1 98.62 243 ARG A O 1
ATOM 1848 N N . PHE A 1 244 ? -8.133 21.672 -3.092 1 98.88 244 PHE A N 1
ATOM 1849 C CA . PHE A 1 244 ? -7.941 20.266 -2.746 1 98.88 244 PHE A CA 1
ATOM 1850 C C . PHE A 1 244 ? -6.578 19.781 -3.219 1 98.88 244 PHE A C 1
ATOM 1852 O O . PHE A 1 244 ? -6.164 20.062 -4.344 1 98.88 244 PHE A O 1
ATOM 1859 N N . ALA A 1 245 ? -5.895 19.062 -2.322 1 98.81 245 ALA A N 1
ATOM 1860 C CA . ALA A 1 245 ? -4.723 18.312 -2.779 1 98.81 245 ALA A CA 1
ATOM 1861 C C . ALA A 1 245 ? -5.133 17.109 -3.617 1 98.81 245 ALA A C 1
ATOM 1863 O O . ALA A 1 245 ? -6.273 16.656 -3.541 1 98.81 245 ALA A O 1
ATOM 1864 N N . ALA A 1 246 ? -4.285 16.656 -4.414 1 98.69 246 ALA A N 1
ATOM 1865 C CA . ALA A 1 246 ? -4.469 15.461 -5.223 1 98.69 246 ALA A CA 1
ATOM 1866 C C . ALA A 1 246 ? -3.172 14.664 -5.324 1 98.69 246 ALA A C 1
ATOM 1868 O O . ALA A 1 246 ? -2.08 15.227 -5.227 1 98.69 246 ALA A O 1
ATOM 1869 N N . ASP A 1 247 ? -3.355 13.383 -5.461 1 98.81 247 ASP A N 1
ATOM 1870 C CA . ASP A 1 247 ? -2.16 12.562 -5.641 1 98.81 247 ASP A CA 1
ATOM 1871 C C . ASP A 1 247 ? -1.337 13.047 -6.832 1 98.81 247 ASP A C 1
ATOM 1873 O O . ASP A 1 247 ? -1.879 13.273 -7.914 1 98.81 247 ASP A O 1
ATOM 1877 N N . GLY A 1 248 ? -0.034 13.25 -6.59 1 98.56 248 GLY A N 1
ATOM 1878 C CA . GLY A 1 248 ? 0.873 13.656 -7.648 1 98.56 248 GLY A CA 1
ATOM 1879 C C . GLY A 1 248 ? 1.031 15.164 -7.754 1 98.56 248 GLY A C 1
ATOM 1880 O O . GLY A 1 248 ? 1.916 15.648 -8.461 1 98.56 248 GLY A O 1
ATOM 1881 N N . LEU A 1 249 ? 0.16 15.922 -7.121 1 98.69 249 LEU A N 1
ATOM 1882 C CA . LEU A 1 249 ? 0.295 17.375 -7.113 1 98.69 249 LEU A CA 1
ATOM 1883 C C . LEU A 1 249 ? 1.612 17.797 -6.469 1 98.69 249 LEU A C 1
ATOM 1885 O O . LEU A 1 249 ? 1.946 17.344 -5.375 1 98.69 249 LEU A O 1
ATOM 1889 N N . THR A 1 250 ? 2.391 18.562 -7.164 1 98.5 250 THR A N 1
ATOM 1890 C CA . THR A 1 250 ? 3.609 19.156 -6.629 1 98.5 250 THR A CA 1
ATOM 1891 C C . THR A 1 250 ? 3.475 20.688 -6.543 1 98.5 250 THR A C 1
ATOM 1893 O O . THR A 1 250 ? 3.072 21.328 -7.508 1 98.5 250 THR A O 1
ATOM 1896 N N . ILE A 1 251 ? 3.801 21.234 -5.398 1 97.94 251 ILE A N 1
ATOM 1897 C CA . ILE A 1 251 ? 3.732 22.672 -5.219 1 97.94 251 ILE A CA 1
ATOM 1898 C C . ILE A 1 251 ? 5.109 23.219 -4.836 1 97.94 251 ILE A C 1
ATOM 1900 O O . ILE A 1 251 ? 5.875 22.547 -4.137 1 97.94 251 ILE A O 1
ATOM 1904 N N . ASP A 1 252 ? 5.449 24.406 -5.234 1 95.69 252 ASP A N 1
ATOM 1905 C CA . ASP A 1 252 ? 6.676 25.125 -4.891 1 95.69 252 ASP A CA 1
ATOM 1906 C C . ASP A 1 252 ? 6.402 26.219 -3.865 1 95.69 252 ASP A C 1
ATOM 1908 O O . ASP A 1 252 ? 5.441 26.984 -4.004 1 95.69 252 ASP A O 1
ATOM 1912 N N . LEU A 1 253 ? 7.238 26.078 -2.814 1 94.25 253 LEU A N 1
ATOM 1913 C CA . LEU A 1 253 ? 7.148 27.125 -1.806 1 94.25 253 LEU A CA 1
ATOM 1914 C C . LEU A 1 253 ? 8.344 28.078 -1.899 1 94.25 253 LEU A C 1
ATOM 1916 O O . LEU A 1 253 ? 9.484 27.625 -2.041 1 94.25 253 LEU A O 1
ATOM 1920 N N . GLY A 1 254 ? 8.258 29.344 -1.847 1 76.5 254 GLY A N 1
ATOM 1921 C CA . GLY A 1 254 ? 9.281 30.375 -1.9 1 76.5 254 GLY A CA 1
ATOM 1922 C C . GLY A 1 254 ? 9.516 30.906 -3.299 1 76.5 254 GLY A C 1
ATOM 1923 O O . GLY A 1 254 ? 9.047 30.328 -4.281 1 76.5 254 GLY A O 1
ATOM 1924 N N . MET B 1 1 ? -23.094 -19.047 -19.359 1 44.62 1 MET B N 1
ATOM 1925 C CA . MET B 1 1 ? -22.078 -19.891 -18.734 1 44.62 1 MET B CA 1
ATOM 1926 C C . MET B 1 1 ? -21.109 -19.062 -17.922 1 44.62 1 MET B C 1
ATOM 1928 O O . MET B 1 1 ? -20.531 -18.094 -18.422 1 44.62 1 MET B O 1
ATOM 1932 N N . THR B 1 2 ? -21.203 -18.984 -16.5 1 61.41 2 THR B N 1
ATOM 1933 C CA . THR B 1 2 ? -20.594 -18 -15.609 1 61.41 2 THR B CA 1
ATOM 1934 C C . THR B 1 2 ? -19.078 -18.156 -15.602 1 61.41 2 THR B C 1
ATOM 1936 O O . THR B 1 2 ? -18.547 -19.188 -15.188 1 61.41 2 THR B O 1
ATOM 1939 N N . ASP B 1 3 ? -18.266 -17.359 -16.406 1 87.31 3 ASP B N 1
ATOM 1940 C CA . ASP B 1 3 ? -16.828 -17.422 -16.656 1 87.31 3 ASP B CA 1
ATOM 1941 C C . ASP B 1 3 ? -16.031 -17.016 -15.414 1 87.31 3 ASP B C 1
ATOM 1943 O O . ASP B 1 3 ? -16.562 -16.344 -14.523 1 87.31 3 ASP B O 1
ATOM 1947 N N . MET B 1 4 ? -14.969 -17.875 -15.203 1 96.12 4 MET B N 1
ATOM 1948 C CA . MET B 1 4 ? -14.008 -17.422 -14.203 1 96.12 4 MET B CA 1
ATOM 1949 C C . MET B 1 4 ? -13.18 -16.266 -14.734 1 96.12 4 MET B C 1
ATOM 1951 O O . MET B 1 4 ? -12.766 -16.266 -15.898 1 96.12 4 MET B O 1
ATOM 1955 N N . LYS B 1 5 ? -13.156 -15.273 -13.953 1 97.5 5 LYS B N 1
ATOM 1956 C CA . LYS B 1 5 ? -12.375 -14.086 -14.297 1 97.5 5 LYS B CA 1
ATOM 1957 C C . LYS B 1 5 ? -11.219 -13.891 -13.32 1 97.5 5 LYS B C 1
ATOM 1959 O O . LYS B 1 5 ? -11.391 -14.047 -12.109 1 97.5 5 LYS B O 1
ATOM 1964 N N . VAL B 1 6 ? -10.016 -13.562 -13.859 1 98.69 6 VAL B N 1
ATOM 1965 C CA . VAL B 1 6 ? -8.867 -13.219 -13.031 1 98.69 6 VAL B CA 1
ATOM 1966 C C . VAL B 1 6 ? -8.391 -11.812 -13.367 1 98.69 6 VAL B C 1
ATOM 1968 O O . VAL B 1 6 ? -8.102 -11.5 -14.523 1 98.69 6 VAL B O 1
ATOM 1971 N N . THR B 1 7 ? -8.367 -10.953 -12.391 1 98.88 7 THR B N 1
ATOM 1972 C CA . THR B 1 7 ? -7.824 -9.609 -12.523 1 98.88 7 THR B CA 1
ATOM 1973 C C . THR B 1 7 ? -6.492 -9.484 -11.789 1 98.88 7 THR B C 1
ATOM 1975 O O . THR B 1 7 ? -6.426 -9.727 -10.578 1 98.88 7 THR B O 1
ATOM 1978 N N . PHE B 1 8 ? -5.441 -9.148 -12.539 1 98.94 8 PHE B N 1
ATOM 1979 C CA . PHE B 1 8 ? -4.156 -8.867 -11.914 1 98.94 8 PHE B CA 1
ATOM 1980 C C . PHE B 1 8 ? -4.16 -7.48 -11.281 1 98.94 8 PHE B C 1
ATOM 1982 O O . PHE B 1 8 ? -4.039 -6.469 -11.977 1 98.94 8 PHE B O 1
ATOM 1989 N N . LEU B 1 9 ? -4.215 -7.449 -9.961 1 98.94 9 LEU B N 1
ATOM 1990 C CA . LEU B 1 9 ? -4.254 -6.18 -9.242 1 98.94 9 LEU B CA 1
ATOM 1991 C C . LEU B 1 9 ? -2.854 -5.59 -9.102 1 98.94 9 LEU B C 1
ATOM 1993 O O . LEU B 1 9 ? -2.676 -4.375 -9.203 1 98.94 9 LEU B O 1
ATOM 1997 N N . GLY B 1 10 ? -1.955 -6.395 -8.844 1 98.88 10 GLY B N 1
ATOM 1998 C CA . GLY B 1 10 ? -0.541 -6.062 -8.773 1 98.88 10 GLY B CA 1
ATOM 1999 C C . GLY B 1 10 ? 0.356 -7.16 -9.305 1 98.88 10 GLY B C 1
ATOM 2000 O O . GLY B 1 10 ? 0.164 -8.336 -8.992 1 98.88 10 GLY B O 1
ATOM 2001 N N . THR B 1 11 ? 1.329 -6.75 -10.148 1 98.94 11 THR B N 1
ATOM 2002 C CA . THR B 1 11 ? 2.18 -7.723 -10.828 1 98.94 11 THR B CA 1
ATOM 2003 C C . THR B 1 11 ? 3.654 -7.434 -10.555 1 98.94 11 THR B C 1
ATOM 2005 O O . THR B 1 11 ? 4.531 -7.926 -11.266 1 98.94 11 THR B O 1
ATOM 2008 N N . GLY B 1 12 ? 3.848 -6.52 -9.578 1 98.75 12 GLY B N 1
ATOM 2009 C CA . GLY B 1 12 ? 5.207 -6.164 -9.211 1 98.75 12 GLY B CA 1
ATOM 2010 C C . GLY B 1 12 ? 5.723 -6.93 -8.008 1 98.75 12 GLY B C 1
ATOM 2011 O O . GLY B 1 12 ? 5.141 -7.941 -7.613 1 98.75 12 GLY B O 1
ATOM 2012 N N . SER B 1 13 ? 6.848 -6.531 -7.539 1 98.56 13 SER B N 1
ATOM 2013 C CA . SER B 1 13 ? 7.605 -7.176 -6.473 1 98.56 13 SER B CA 1
ATOM 2014 C C . SER B 1 13 ? 7.824 -6.223 -5.297 1 98.56 13 SER B C 1
ATOM 2016 O O . SER B 1 13 ? 7.145 -5.199 -5.188 1 98.56 13 SER B O 1
ATOM 2018 N N . ALA B 1 14 ? 8.734 -6.641 -4.375 1 98.44 14 ALA B N 1
ATOM 2019 C CA . ALA B 1 14 ? 9.055 -5.844 -3.189 1 98.44 14 ALA B CA 1
ATOM 2020 C C . ALA B 1 14 ? 9.656 -4.5 -3.578 1 98.44 14 ALA B C 1
ATOM 2022 O O . ALA B 1 14 ? 9.539 -3.52 -2.838 1 98.44 14 ALA B O 1
ATOM 2023 N N . MET B 1 15 ? 10.336 -4.461 -4.719 1 98.31 15 MET B N 1
ATOM 2024 C CA . MET B 1 15 ? 10.891 -3.209 -5.234 1 98.31 15 MET B CA 1
ATOM 2025 C C . MET B 1 15 ? 9.945 -2.58 -6.254 1 98.31 15 MET B C 1
ATOM 2027 O O . MET B 1 15 ? 9.711 -3.148 -7.324 1 98.31 15 MET B O 1
ATOM 2031 N N . PRO B 1 16 ? 9.391 -1.396 -5.926 1 97.44 16 PRO B N 1
ATOM 2032 C CA . PRO B 1 16 ? 8.43 -0.794 -6.848 1 97.44 16 PRO B CA 1
ATOM 2033 C C . PRO B 1 16 ? 9.07 -0.318 -8.148 1 97.44 16 PRO B C 1
ATOM 2035 O O . PRO B 1 16 ? 10.219 0.135 -8.148 1 97.44 16 PRO B O 1
ATOM 2038 N N . THR B 1 17 ? 8.336 -0.359 -9.227 1 95.62 17 THR B N 1
ATOM 2039 C CA . THR B 1 17 ? 8.758 0.17 -10.516 1 95.62 17 THR B CA 1
ATOM 2040 C C . THR B 1 17 ? 8.078 1.507 -10.797 1 95.62 17 THR B C 1
ATOM 2042 O O . THR B 1 17 ? 8.5 2.248 -11.688 1 95.62 17 THR B O 1
ATOM 2045 N N . GLY B 1 18 ? 7.062 1.791 -10.031 1 93.75 18 GLY B N 1
ATOM 2046 C CA . GLY B 1 18 ? 6.23 2.951 -10.312 1 93.75 18 GLY B CA 1
ATOM 2047 C C . GLY B 1 18 ? 5.023 2.627 -11.164 1 93.75 18 GLY B C 1
ATOM 2048 O O . GLY B 1 18 ? 4.055 3.393 -11.203 1 93.75 18 GLY B O 1
ATOM 2049 N N . ASP B 1 19 ? 5.043 1.481 -11.82 1 96.31 19 ASP B N 1
ATOM 2050 C CA . ASP B 1 19 ? 3.967 1.13 -12.742 1 96.31 19 ASP B CA 1
ATOM 2051 C C . ASP B 1 19 ? 3.217 -0.111 -12.258 1 96.31 19 ASP B C 1
ATOM 2053 O O . ASP B 1 19 ? 2.152 -0.441 -12.781 1 96.31 19 ASP B O 1
ATOM 2057 N N . ARG B 1 20 ? 3.793 -0.822 -11.336 1 98.25 20 ARG B N 1
ATOM 2058 C CA . ARG B 1 20 ? 3.211 -2.051 -10.805 1 98.25 20 ARG B CA 1
ATOM 2059 C C . ARG B 1 20 ? 3.09 -1.994 -9.289 1 98.25 20 ARG B C 1
ATOM 2061 O O . ARG B 1 20 ? 4.016 -1.556 -8.602 1 98.25 20 ARG B O 1
ATOM 2068 N N . PHE B 1 21 ? 1.925 -2.391 -8.828 1 98.75 21 PHE B N 1
ATOM 2069 C CA . PHE B 1 21 ? 1.791 -2.619 -7.391 1 98.75 21 PHE B CA 1
ATOM 2070 C C . PHE B 1 21 ? 2.432 -3.943 -6.992 1 98.75 21 PHE B C 1
ATOM 2072 O O . PHE B 1 21 ? 2.881 -4.703 -7.852 1 98.75 21 PHE B O 1
ATOM 2079 N N . GLN B 1 22 ? 2.543 -4.156 -5.68 1 98.94 22 GLN B N 1
ATOM 2080 C CA . GLN B 1 22 ? 2.961 -5.469 -5.203 1 98.94 22 GLN B CA 1
ATOM 2081 C C . GLN B 1 22 ? 1.883 -6.516 -5.457 1 98.94 22 GLN B C 1
ATOM 2083 O O . GLN B 1 22 ? 0.797 -6.191 -5.945 1 98.94 22 GLN B O 1
ATOM 2088 N N . THR B 1 23 ? 2.158 -7.715 -5.137 1 98.94 23 THR B N 1
ATOM 2089 C CA . THR B 1 23 ? 1.425 -8.859 -5.672 1 98.94 23 THR B CA 1
ATOM 2090 C C . THR B 1 23 ? 0.01 -8.906 -5.102 1 98.94 23 THR B C 1
ATOM 2092 O O . THR B 1 23 ? -0.182 -8.773 -3.893 1 98.94 23 THR B O 1
ATOM 2095 N N . GLY B 1 24 ? -0.96 -9.047 -5.938 1 98.94 24 GLY B N 1
ATOM 2096 C CA . GLY B 1 24 ? -2.352 -9.328 -5.621 1 98.94 24 GLY B CA 1
ATOM 2097 C C . GLY B 1 24 ? -3.178 -9.688 -6.84 1 98.94 24 GLY B C 1
ATOM 2098 O O . GLY B 1 24 ? -2.982 -9.125 -7.922 1 98.94 24 GLY B O 1
ATOM 2099 N N . LEU B 1 25 ? -4.145 -10.594 -6.699 1 98.94 25 LEU B N 1
ATOM 2100 C CA . LEU B 1 25 ? -5.055 -11.031 -7.754 1 98.94 25 LEU B CA 1
ATOM 2101 C C . LEU B 1 25 ? -6.48 -11.148 -7.23 1 98.94 25 LEU B C 1
ATOM 2103 O O . LEU B 1 25 ? -6.695 -11.633 -6.117 1 98.94 25 LEU B O 1
ATOM 2107 N N . LEU B 1 26 ? -7.387 -10.766 -8.062 1 98.94 26 LEU B N 1
ATOM 2108 C CA . LEU B 1 26 ? -8.797 -11.008 -7.785 1 98.94 26 LEU B CA 1
ATOM 2109 C C . LEU B 1 26 ? -9.352 -12.102 -8.695 1 98.94 26 LEU B C 1
ATOM 2111 O O . LEU B 1 26 ? -9.281 -11.984 -9.922 1 98.94 26 LEU B O 1
ATOM 2115 N N . VAL B 1 27 ? -9.773 -13.203 -8.133 1 98.69 27 VAL B N 1
ATOM 2116 C CA . VAL B 1 27 ? -10.398 -14.297 -8.875 1 98.69 27 VAL B CA 1
ATOM 2117 C C . VAL B 1 27 ? -11.906 -14.289 -8.641 1 98.69 27 VAL B C 1
ATOM 2119 O O . VAL B 1 27 ? -12.367 -14.281 -7.5 1 98.69 27 VAL B O 1
ATOM 2122 N N . GLU B 1 28 ? -12.648 -14.234 -9.68 1 97.5 28 GLU B N 1
ATOM 2123 C CA . GLU B 1 28 ? -14.102 -14.141 -9.602 1 97.5 28 GLU B CA 1
ATOM 2124 C C . GLU B 1 28 ? -14.773 -15.25 -10.422 1 97.5 28 GLU B C 1
ATOM 2126 O O . GLU B 1 28 ? -14.281 -15.617 -11.484 1 97.5 28 GLU B O 1
ATOM 2131 N N . SER B 1 29 ? -15.836 -15.812 -9.992 1 95.81 29 SER B N 1
ATOM 2132 C CA . SER B 1 29 ? -16.766 -16.672 -10.719 1 95.81 29 SER B CA 1
ATOM 2133 C C . SER B 1 29 ? -18.188 -16.516 -10.195 1 95.81 29 SER B C 1
ATOM 2135 O O . SER B 1 29 ? -18.484 -16.906 -9.062 1 95.81 29 SER B O 1
ATOM 2137 N N . GLY B 1 30 ? -19.094 -15.945 -11.031 1 91.75 30 GLY B N 1
ATOM 2138 C CA . GLY B 1 30 ? -20.406 -15.594 -10.516 1 91.75 30 GLY B CA 1
ATOM 2139 C C . GLY B 1 30 ? -20.359 -14.57 -9.398 1 91.75 30 GLY B C 1
ATOM 2140 O O . GLY B 1 30 ? -19.766 -13.5 -9.555 1 91.75 30 GLY B O 1
ATOM 2141 N N . SER B 1 31 ? -20.891 -14.938 -8.266 1 93.44 31 SER B N 1
ATOM 2142 C CA . SER B 1 31 ? -20.922 -14.031 -7.125 1 93.44 31 SER B CA 1
ATOM 2143 C C . SER B 1 31 ? -19.75 -14.305 -6.18 1 93.44 31 SER B C 1
ATOM 2145 O O . SER B 1 31 ? -19.578 -13.602 -5.18 1 93.44 31 SER B O 1
ATOM 2147 N N . ASP B 1 32 ? -18.953 -15.297 -6.523 1 96.12 32 ASP B N 1
ATOM 2148 C CA . ASP B 1 32 ? -17.828 -15.68 -5.664 1 96.12 32 ASP B CA 1
ATOM 2149 C C . ASP B 1 32 ? -16.578 -14.875 -6.008 1 96.12 32 ASP B C 1
ATOM 2151 O O . ASP B 1 32 ? -16.25 -14.703 -7.184 1 96.12 32 ASP B O 1
ATOM 2155 N N . GLN B 1 33 ? -15.969 -14.273 -4.992 1 97.88 33 GLN B N 1
ATOM 2156 C CA . GLN B 1 33 ? -14.758 -13.477 -5.133 1 97.88 33 GLN B CA 1
ATOM 2157 C C . GLN B 1 33 ? -13.672 -13.953 -4.172 1 97.88 33 GLN B C 1
ATOM 2159 O O . GLN B 1 33 ? -13.945 -14.219 -2.998 1 97.88 33 GLN B O 1
ATOM 2164 N N . LEU B 1 34 ? -12.508 -14.094 -4.684 1 98.75 34 LEU B N 1
ATOM 2165 C CA . LEU B 1 34 ? -11.352 -14.5 -3.898 1 98.75 34 LEU B CA 1
ATOM 2166 C C . LEU B 1 34 ? -10.156 -13.602 -4.191 1 98.75 34 LEU B C 1
ATOM 2168 O O . LEU B 1 34 ? -9.742 -13.461 -5.348 1 98.75 34 LEU B O 1
ATOM 2172 N N . LEU B 1 35 ? -9.688 -12.922 -3.135 1 98.94 35 LEU B N 1
ATOM 2173 C CA . LEU B 1 35 ? -8.445 -12.18 -3.264 1 98.94 35 LEU B CA 1
ATOM 2174 C C . LEU B 1 35 ? -7.242 -13.062 -2.943 1 98.94 35 LEU B C 1
ATOM 2176 O O . LEU B 1 35 ? -7.188 -13.68 -1.876 1 98.94 35 LEU B O 1
ATOM 2180 N N . VAL B 1 36 ? -6.32 -13.18 -3.881 1 98.94 36 VAL B N 1
ATOM 2181 C CA . VAL B 1 36 ? -5.086 -13.922 -3.65 1 98.94 36 VAL B CA 1
ATOM 2182 C C . VAL B 1 36 ? -3.93 -12.945 -3.436 1 98.94 36 VAL B C 1
ATOM 2184 O O . VAL B 1 36 ? -3.588 -12.172 -4.332 1 98.94 36 VAL B O 1
ATOM 2187 N N . ASP B 1 37 ? -3.283 -12.984 -2.246 1 98.94 37 ASP B N 1
ATOM 2188 C CA . ASP B 1 37 ? -2.242 -12.078 -1.767 1 98.94 37 ASP B CA 1
ATOM 2189 C C . ASP B 1 37 ? -2.748 -10.633 -1.72 1 98.94 37 ASP B C 1
ATOM 2191 O O . ASP B 1 37 ? -3.799 -10.32 -2.283 1 98.94 37 ASP B O 1
ATOM 2195 N N . CYS B 1 38 ? -2.051 -9.859 -0.996 1 98.94 38 CYS B N 1
ATOM 2196 C CA . CYS B 1 38 ? -2.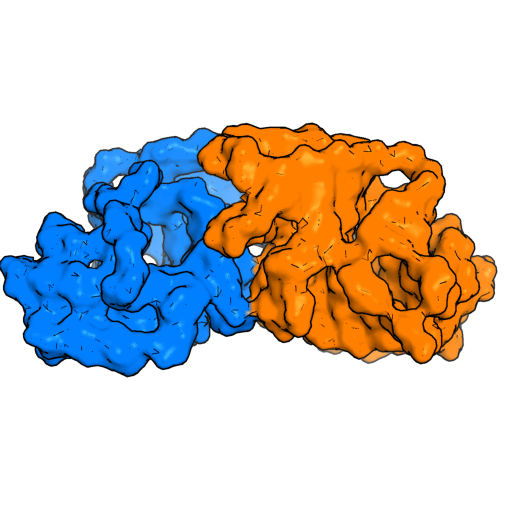49 -8.5 -0.702 1 98.94 38 CYS B CA 1
ATOM 2197 C C . CYS B 1 38 ? -1.306 -7.609 -0.346 1 98.94 38 CYS B C 1
ATOM 2199 O O . CYS B 1 38 ? -1.189 -7.148 0.792 1 98.94 38 CYS B O 1
ATOM 2201 N N . GLY B 1 39 ? -0.461 -7.332 -1.335 1 98.88 39 GLY B N 1
ATOM 2202 C CA . GLY B 1 39 ? 0.712 -6.5 -1.133 1 98.88 39 GLY B CA 1
ATOM 2203 C C . GLY B 1 39 ? 0.41 -5.016 -1.217 1 98.88 39 GLY B C 1
ATOM 2204 O O . GLY B 1 39 ? -0.732 -4.621 -1.461 1 98.88 39 GLY B O 1
ATOM 2205 N N . SER B 1 40 ? 1.428 -4.199 -1.018 1 98.81 40 SER B N 1
ATOM 2206 C CA . SER B 1 40 ? 1.268 -2.748 -1.042 1 98.81 40 SER B CA 1
ATOM 2207 C C . SER B 1 40 ? 0.638 -2.283 -2.352 1 98.81 40 SER B C 1
ATOM 2209 O O . SER B 1 40 ? 1.086 -2.668 -3.432 1 98.81 40 SER B O 1
ATOM 2211 N N . GLY B 1 41 ? -0.38 -1.47 -2.279 1 98.56 41 GLY B N 1
ATOM 2212 C CA . GLY B 1 41 ? -1.052 -0.915 -3.443 1 98.56 41 GLY B CA 1
ATOM 2213 C C . GLY B 1 41 ? -2.254 -1.728 -3.883 1 98.56 41 GLY B C 1
ATOM 2214 O O . GLY B 1 41 ? -3.105 -1.235 -4.629 1 98.56 41 GLY B O 1
ATOM 2215 N N . VAL B 1 42 ? -2.379 -2.98 -3.463 1 98.81 42 VAL B N 1
ATOM 2216 C CA . VAL B 1 42 ? -3.422 -3.895 -3.918 1 98.81 42 VAL B CA 1
ATOM 2217 C C . VAL B 1 42 ? -4.789 -3.383 -3.467 1 98.81 42 VAL B C 1
ATOM 2219 O O . VAL B 1 42 ? -5.773 -3.496 -4.199 1 98.81 42 VAL B O 1
ATOM 2222 N N . LEU B 1 43 ? -4.867 -2.844 -2.211 1 98.81 43 LEU B N 1
ATOM 2223 C CA . LEU B 1 43 ? -6.113 -2.275 -1.709 1 98.81 43 LEU B CA 1
ATOM 2224 C C . LEU B 1 43 ? -6.676 -1.249 -2.686 1 98.81 43 LEU B C 1
ATOM 2226 O O . LEU B 1 43 ? -7.879 -1.239 -2.959 1 98.81 43 LEU B O 1
ATOM 2230 N N . HIS B 1 44 ? -5.848 -0.421 -3.25 1 98.56 44 HIS B N 1
ATOM 2231 C CA . HIS B 1 44 ? -6.273 0.64 -4.156 1 98.56 44 HIS B CA 1
ATOM 2232 C C . HIS B 1 44 ? -6.66 0.079 -5.52 1 98.56 44 HIS B C 1
ATOM 2234 O O . HIS B 1 44 ? -7.641 0.521 -6.121 1 98.56 44 HIS B O 1
ATOM 2240 N N . ALA B 1 45 ? -5.844 -0.878 -6.012 1 98.69 45 ALA B N 1
ATOM 2241 C CA . ALA B 1 45 ? -6.195 -1.551 -7.258 1 98.69 45 ALA B CA 1
ATOM 2242 C C . ALA B 1 45 ? -7.543 -2.258 -7.141 1 98.69 45 ALA B C 1
ATOM 2244 O O . ALA B 1 45 ? -8.352 -2.227 -8.07 1 98.69 45 ALA B O 1
ATOM 2245 N N . LEU B 1 46 ? -7.734 -2.91 -6.008 1 98.81 46 LEU B N 1
ATOM 2246 C CA . LEU B 1 46 ? -8.977 -3.625 -5.75 1 98.81 46 LEU B CA 1
ATOM 2247 C C . LEU B 1 46 ? -10.172 -2.684 -5.832 1 98.81 46 LEU B C 1
ATOM 2249 O O . LEU B 1 46 ? -11.188 -3.016 -6.445 1 98.81 46 LEU B O 1
ATOM 2253 N N . GLN B 1 47 ? -10.047 -1.485 -5.273 1 98.62 47 GLN B N 1
ATOM 2254 C CA . GLN B 1 47 ? -11.141 -0.524 -5.258 1 98.62 47 GLN B CA 1
ATOM 2255 C C . GLN B 1 47 ? -11.484 -0.064 -6.672 1 98.62 47 GLN B C 1
ATOM 2257 O O . GLN B 1 47 ? -12.602 0.409 -6.922 1 98.62 47 GLN B O 1
ATOM 2262 N N . ARG B 1 48 ? -10.586 -0.208 -7.625 1 98.19 48 ARG B N 1
ATOM 2263 C CA . ARG B 1 48 ? -10.812 0.212 -9 1 98.19 48 ARG B CA 1
ATOM 2264 C C . ARG B 1 48 ? -11.578 -0.852 -9.781 1 98.19 48 ARG B C 1
ATOM 2266 O O . ARG B 1 48 ? -11.984 -0.625 -10.922 1 98.19 48 ARG B O 1
ATOM 2273 N N . THR B 1 49 ? -11.781 -2 -9.219 1 98.19 49 THR B N 1
ATOM 2274 C CA . THR B 1 49 ? -12.578 -3.045 -9.852 1 98.19 49 THR B CA 1
ATOM 2275 C C . THR B 1 49 ? -14.055 -2.865 -9.531 1 98.19 49 THR B C 1
ATOM 2277 O O . THR B 1 49 ? -14.414 -2.072 -8.656 1 98.19 49 THR B O 1
ATOM 2280 N N . ASP B 1 50 ? -14.914 -3.678 -10.211 1 96.69 50 ASP B N 1
ATOM 2281 C CA . ASP B 1 50 ? -16.344 -3.656 -9.93 1 96.69 50 ASP B CA 1
ATOM 2282 C C . ASP B 1 50 ? -16.641 -4.227 -8.547 1 96.69 50 ASP B C 1
ATOM 2284 O O . ASP B 1 50 ? -17.609 -3.816 -7.891 1 96.69 50 ASP B O 1
ATOM 2288 N N . VAL B 1 51 ? -15.82 -5.148 -8.086 1 97.38 51 VAL B N 1
ATOM 2289 C CA . VAL B 1 51 ? -16.016 -5.832 -6.812 1 97.38 51 VAL B CA 1
ATOM 2290 C C . VAL B 1 51 ? -15.695 -4.891 -5.656 1 97.38 51 VAL B C 1
ATOM 2292 O O . VAL B 1 51 ? -16.453 -4.801 -4.688 1 97.38 51 VAL B O 1
ATOM 2295 N N . GLY B 1 52 ? -14.555 -4.137 -5.762 1 97.38 52 GLY B N 1
ATOM 2296 C CA . GLY B 1 52 ? -14.078 -3.283 -4.688 1 97.38 52 GLY B CA 1
ATOM 2297 C C . GLY B 1 52 ? -13.664 -4.059 -3.447 1 97.38 52 GLY B C 1
ATOM 2298 O O . GLY B 1 52 ? -13.711 -5.289 -3.436 1 97.38 52 GLY B O 1
ATOM 2299 N N . TYR B 1 53 ? -13.195 -3.283 -2.42 1 97.44 53 TYR B N 1
ATOM 2300 C CA . TYR B 1 53 ? -12.758 -3.924 -1.182 1 97.44 53 TYR B CA 1
ATOM 2301 C C . TYR B 1 53 ? -13.953 -4.398 -0.366 1 97.44 53 TYR B C 1
ATOM 2303 O O . TYR B 1 53 ? -13.828 -5.297 0.471 1 97.44 53 TYR B O 1
ATOM 2311 N N . GLU B 1 54 ? -15.102 -3.816 -0.571 1 95.75 54 GLU B N 1
ATOM 2312 C CA . GLU B 1 54 ? -16.297 -4.234 0.149 1 95.75 54 GLU B CA 1
ATOM 2313 C C . GLU B 1 54 ? -16.797 -5.586 -0.347 1 95.75 54 GLU B C 1
ATOM 2315 O O . GLU B 1 54 ? -17.453 -6.32 0.392 1 95.75 54 GLU B O 1
ATOM 2320 N N . GLY B 1 55 ? -16.5 -5.875 -1.6 1 96 55 GLY B N 1
ATOM 2321 C CA . GLY B 1 55 ? -17.016 -7.082 -2.219 1 96 55 GLY B CA 1
ATOM 2322 C C . GLY B 1 55 ? -16.188 -8.312 -1.919 1 96 55 GLY B C 1
ATOM 2323 O O . GLY B 1 55 ? -16.656 -9.438 -2.121 1 96 55 GLY B O 1
ATOM 2324 N N . VAL B 1 56 ? -14.961 -8.117 -1.404 1 96.69 56 VAL B N 1
ATOM 2325 C CA . VAL B 1 56 ? -14.078 -9.234 -1.097 1 96.69 56 VAL B CA 1
ATOM 2326 C C . VAL B 1 56 ? -14.164 -9.57 0.391 1 96.69 56 VAL B C 1
ATOM 2328 O O . VAL B 1 56 ? -14 -8.688 1.24 1 96.69 56 VAL B O 1
ATOM 2331 N N . ASP B 1 57 ? -14.461 -10.828 0.715 1 97.56 57 ASP B N 1
ATOM 2332 C CA . ASP B 1 57 ? -14.523 -11.195 2.127 1 97.56 57 ASP B CA 1
ATOM 2333 C C . ASP B 1 57 ? -13.609 -12.383 2.43 1 97.56 57 ASP B C 1
ATOM 2335 O O . ASP B 1 57 ? -13.688 -12.977 3.508 1 97.56 57 ASP B O 1
ATOM 2339 N N . THR B 1 58 ? -12.844 -12.797 1.425 1 98.81 58 THR B N 1
ATOM 2340 C CA . THR B 1 58 ? -11.914 -13.906 1.61 1 98.81 58 THR B CA 1
ATOM 2341 C C . THR B 1 58 ? -10.578 -13.609 0.938 1 98.81 58 THR B C 1
ATOM 2343 O O . THR B 1 58 ? -10.539 -13.227 -0.233 1 98.81 58 THR B O 1
ATOM 2346 N N . VAL B 1 59 ? -9.5 -13.75 1.688 1 98.94 59 VAL B N 1
ATOM 2347 C CA . VAL B 1 59 ? -8.133 -13.578 1.202 1 98.94 59 VAL B CA 1
ATOM 2348 C C . VAL B 1 59 ? -7.371 -14.891 1.317 1 98.94 59 VAL B C 1
ATOM 2350 O O . VAL B 1 59 ? -7.441 -15.57 2.346 1 98.94 59 VAL B O 1
ATOM 2353 N N . LEU B 1 60 ? -6.719 -15.281 0.269 1 98.94 60 LEU B N 1
ATOM 2354 C CA . LEU B 1 60 ? -5.84 -16.453 0.233 1 98.94 60 LEU B CA 1
ATOM 2355 C C . LEU B 1 60 ? -4.391 -16.031 0.029 1 98.94 60 LEU B C 1
ATOM 2357 O O . LEU B 1 60 ? -4.039 -15.477 -1.019 1 98.94 60 LEU B O 1
ATOM 2361 N N . LEU B 1 61 ? -3.539 -16.281 1.064 1 98.94 61 LEU B N 1
ATOM 2362 C CA . LEU B 1 61 ? -2.141 -15.875 1.008 1 98.94 61 LEU B CA 1
ATOM 2363 C C . LEU B 1 61 ? -1.257 -17 0.5 1 98.94 61 LEU B C 1
ATOM 2365 O O . LEU B 1 61 ? -1.378 -18.141 0.956 1 98.94 61 LEU B O 1
ATOM 2369 N N . THR B 1 62 ? -0.382 -16.656 -0.464 1 98.81 62 THR B N 1
ATOM 2370 C CA . THR B 1 62 ? 0.581 -17.641 -0.927 1 98.81 62 THR B CA 1
ATOM 2371 C C . THR B 1 62 ? 1.681 -17.859 0.109 1 98.81 62 THR B C 1
ATOM 2373 O O . THR B 1 62 ? 2.137 -18.984 0.315 1 98.81 62 THR B O 1
ATOM 2376 N N . HIS B 1 63 ? 2.18 -16.781 0.638 1 98.81 63 HIS B N 1
ATOM 2377 C CA . HIS B 1 63 ? 3.195 -16.828 1.683 1 98.81 63 HIS B CA 1
ATOM 2378 C C . HIS B 1 63 ? 3.277 -15.5 2.43 1 98.81 63 HIS B C 1
ATOM 2380 O O . HIS B 1 63 ? 2.492 -14.586 2.164 1 98.81 63 HIS B O 1
ATOM 2386 N N . HIS B 1 64 ? 4.242 -15.445 3.42 1 98.81 64 HIS B N 1
ATOM 2387 C CA . HIS B 1 64 ? 4.141 -14.359 4.398 1 98.81 64 HIS B CA 1
ATOM 2388 C C . HIS B 1 64 ? 5.238 -13.328 4.184 1 98.81 64 HIS B C 1
ATOM 2390 O O . HIS B 1 64 ? 5.598 -12.594 5.113 1 98.81 64 HIS B O 1
ATOM 2396 N N . HIS B 1 65 ? 5.848 -13.266 2.957 1 98.88 65 HIS B N 1
ATOM 2397 C CA . HIS B 1 65 ? 6.668 -12.094 2.66 1 98.88 65 HIS B CA 1
ATOM 2398 C C . HIS B 1 65 ? 5.824 -10.828 2.629 1 98.88 65 HIS B C 1
ATOM 2400 O O . HIS B 1 65 ? 4.676 -10.844 2.182 1 98.88 65 HIS B O 1
ATOM 2406 N N . LEU B 1 66 ? 6.449 -9.789 3.004 1 98.75 66 LEU B N 1
ATOM 2407 C CA . LEU B 1 66 ? 5.77 -8.516 3.209 1 98.75 66 LEU B CA 1
ATOM 2408 C C . LEU B 1 66 ? 5.098 -8.047 1.926 1 98.75 66 LEU B C 1
ATOM 2410 O O . LEU B 1 66 ? 3.971 -7.543 1.959 1 98.75 66 LEU B O 1
ATOM 2414 N N . ASP B 1 67 ? 5.742 -8.18 0.755 1 98.81 67 ASP B N 1
ATOM 2415 C CA . ASP B 1 67 ? 5.203 -7.676 -0.502 1 98.81 67 ASP B CA 1
ATOM 2416 C C . ASP B 1 67 ? 4.008 -8.508 -0.963 1 98.81 67 ASP B C 1
ATOM 2418 O O . ASP B 1 67 ? 3.424 -8.242 -2.014 1 98.81 67 ASP B O 1
ATOM 2422 N N . HIS B 1 68 ? 3.557 -9.492 -0.215 1 98.94 68 HIS B N 1
ATOM 2423 C CA . HIS B 1 68 ? 2.355 -10.273 -0.498 1 98.94 68 HIS B CA 1
ATOM 2424 C C . HIS B 1 68 ? 1.289 -10.047 0.567 1 98.94 68 HIS B C 1
ATOM 2426 O O . HIS B 1 68 ? 0.154 -10.508 0.423 1 98.94 68 HIS B O 1
ATOM 2432 N N . VAL B 1 69 ? 1.625 -9.305 1.684 1 98.94 69 VAL B N 1
ATOM 2433 C CA . VAL B 1 69 ? 0.672 -9.25 2.787 1 98.94 69 VAL B CA 1
ATOM 2434 C C . VAL B 1 69 ? 0.58 -7.824 3.324 1 98.94 69 VAL B C 1
ATOM 2436 O O . VAL B 1 69 ? -0.208 -7.543 4.23 1 98.94 69 VAL B O 1
ATOM 2439 N N . SER B 1 70 ? 1.265 -6.863 2.814 1 98.81 70 SER B N 1
ATOM 2440 C CA . SER B 1 70 ? 1.449 -5.527 3.379 1 98.81 70 SER B CA 1
ATOM 2441 C C . SER B 1 70 ? 0.111 -4.824 3.576 1 98.81 70 SER B C 1
ATOM 2443 O O . SER B 1 70 ? -0.063 -4.07 4.535 1 98.81 70 SER B O 1
ATOM 2445 N N . ASP B 1 71 ? -0.838 -5.02 2.65 1 98.88 71 ASP B N 1
ATOM 2446 C CA . ASP B 1 71 ? -2.096 -4.277 2.695 1 98.88 71 ASP B CA 1
ATOM 2447 C C . ASP B 1 71 ? -3.184 -5.086 3.398 1 98.88 71 ASP B C 1
ATOM 2449 O O . ASP B 1 71 ? -4.352 -4.684 3.414 1 98.88 71 ASP B O 1
ATOM 2453 N N . LEU B 1 72 ? -2.84 -6.242 4.027 1 98.88 72 LEU B N 1
ATOM 2454 C CA . LEU B 1 72 ? -3.85 -7.125 4.602 1 98.88 72 LEU B CA 1
ATOM 2455 C C . LEU B 1 72 ? -4.648 -6.402 5.684 1 98.88 72 LEU B C 1
ATOM 2457 O O . LEU B 1 72 ? -5.879 -6.387 5.645 1 98.88 72 LEU B O 1
ATOM 2461 N N . LEU B 1 73 ? -3.945 -5.746 6.629 1 98.88 73 LEU B N 1
ATOM 2462 C CA . LEU B 1 73 ? -4.672 -5.066 7.695 1 98.88 73 LEU B CA 1
ATOM 2463 C C . LEU B 1 73 ? -5.305 -3.777 7.184 1 98.88 73 LEU B C 1
ATOM 2465 O O . LEU B 1 73 ? -6.336 -3.342 7.699 1 98.88 73 LEU B O 1
ATOM 2469 N N . ALA B 1 74 ? -4.656 -3.123 6.199 1 98.81 74 ALA B N 1
ATOM 2470 C CA . ALA B 1 74 ? -5.309 -1.973 5.582 1 98.81 74 ALA B CA 1
ATOM 2471 C C . ALA B 1 74 ? -6.66 -2.363 4.988 1 98.81 74 ALA B C 1
ATOM 2473 O O . ALA B 1 74 ? -7.633 -1.611 5.09 1 98.81 74 ALA B O 1
ATOM 2474 N N . LEU B 1 75 ? -6.688 -3.549 4.336 1 98.88 75 LEU B N 1
ATOM 2475 C CA . LEU B 1 75 ? -7.941 -4.082 3.822 1 98.88 75 LEU B CA 1
ATOM 2476 C C . LEU B 1 75 ? -8.938 -4.316 4.953 1 98.88 75 LEU B C 1
ATOM 2478 O O . LEU B 1 75 ? -10.102 -3.91 4.855 1 98.88 75 LEU B O 1
ATOM 2482 N N . LEU B 1 76 ? -8.516 -4.965 6.027 1 98.81 76 LEU B N 1
ATOM 2483 C CA . LEU B 1 76 ? -9.359 -5.23 7.184 1 98.81 76 LEU B CA 1
ATOM 2484 C C . LEU B 1 76 ? -9.961 -3.939 7.73 1 98.81 76 LEU B C 1
ATOM 2486 O O . LEU B 1 76 ? -11.164 -3.859 7.965 1 98.81 76 LEU B O 1
ATOM 2490 N N . LYS B 1 77 ? -9.125 -2.908 7.895 1 98.81 77 LYS B N 1
ATOM 2491 C CA . LYS B 1 77 ? -9.562 -1.627 8.438 1 98.81 77 LYS B CA 1
ATOM 2492 C C . LYS B 1 77 ? -10.586 -0.96 7.523 1 98.81 77 LYS B C 1
ATOM 2494 O O . LYS B 1 77 ? -11.602 -0.447 7.988 1 98.81 77 LYS B O 1
ATOM 2499 N N . ALA B 1 78 ? -10.266 -0.969 6.227 1 98.69 78 ALA B N 1
ATOM 2500 C CA . ALA B 1 78 ? -11.188 -0.37 5.266 1 98.69 78 ALA B CA 1
ATOM 2501 C C . ALA B 1 78 ? -12.555 -1.048 5.316 1 98.69 78 ALA B C 1
ATOM 2503 O O . ALA B 1 78 ? -13.586 -0.376 5.297 1 98.69 78 ALA B O 1
ATOM 2504 N N . ARG B 1 79 ? -12.57 -2.375 5.363 1 98.44 79 ARG B N 1
ATOM 2505 C CA . ARG B 1 79 ? -13.82 -3.125 5.434 1 98.44 79 ARG B CA 1
ATOM 2506 C C . ARG B 1 79 ? -14.594 -2.789 6.703 1 98.44 79 ARG B C 1
ATOM 2508 O O . ARG B 1 79 ? -15.805 -2.551 6.66 1 98.44 79 ARG B O 1
ATOM 2515 N N . TRP B 1 80 ? -13.844 -2.746 7.844 1 98.31 80 TRP B N 1
ATOM 2516 C CA . TRP B 1 80 ? -14.461 -2.363 9.109 1 98.31 80 TRP B CA 1
ATOM 2517 C C . TRP B 1 80 ? -15.141 -1.002 8.992 1 98.31 80 TRP B C 1
ATOM 2519 O O . TRP B 1 80 ? -16.312 -0.855 9.344 1 98.31 80 TRP B O 1
ATOM 2529 N N . LEU B 1 81 ? -14.477 -0.057 8.477 1 97.88 81 LEU B N 1
ATOM 2530 C CA . LEU B 1 81 ? -14.977 1.312 8.391 1 97.88 81 LEU B CA 1
ATOM 2531 C C . LEU B 1 81 ? -16.156 1.403 7.426 1 97.88 81 LEU B C 1
ATOM 2533 O O . LEU B 1 81 ? -17 2.283 7.559 1 97.88 81 LEU B O 1
ATOM 2537 N N . ALA B 1 82 ? -16.172 0.487 6.477 1 97.44 82 ALA B N 1
ATOM 2538 C CA . ALA B 1 82 ? -17.25 0.467 5.5 1 97.44 82 ALA B CA 1
ATOM 2539 C C . ALA B 1 82 ? -18.469 -0.281 6.051 1 97.44 82 ALA B C 1
ATOM 2541 O O . ALA B 1 82 ? -19.5 -0.375 5.383 1 97.44 82 ALA B O 1
ATOM 2542 N N . GLY B 1 83 ? -18.375 -0.887 7.199 1 97.38 83 GLY B N 1
ATOM 2543 C CA . GLY B 1 83 ? -19.5 -1.534 7.852 1 97.38 83 GLY B CA 1
ATOM 2544 C C . GLY B 1 83 ? -19.547 -3.033 7.621 1 97.38 83 GLY B C 1
ATOM 2545 O O . GLY B 1 83 ? -20.531 -3.689 7.957 1 97.38 83 GLY B O 1
ATOM 2546 N N . ALA B 1 84 ? -18.484 -3.594 6.977 1 96.38 84 ALA B N 1
ATOM 2547 C CA . ALA B 1 84 ? -18.406 -5.043 6.809 1 96.38 84 ALA B CA 1
ATOM 2548 C C . ALA B 1 84 ? -18.203 -5.742 8.148 1 96.38 84 ALA B C 1
ATOM 2550 O O . ALA B 1 84 ? -17.562 -5.195 9.047 1 96.38 84 ALA B O 1
ATOM 2551 N N . ASP B 1 85 ? -18.625 -6.98 8.266 1 94.94 85 ASP B N 1
ATOM 2552 C CA . ASP B 1 85 ? -18.641 -7.602 9.586 1 94.94 85 ASP B CA 1
ATOM 2553 C C . ASP B 1 85 ? -17.656 -8.766 9.656 1 94.94 85 ASP B C 1
ATOM 2555 O O . ASP B 1 85 ? -17.391 -9.297 10.734 1 94.94 85 ASP B O 1
ATOM 2559 N N . SER B 1 86 ? -17.141 -9.164 8.477 1 97.69 86 SER B N 1
ATOM 2560 C CA . SER B 1 86 ? -16.297 -10.344 8.539 1 97.69 86 SER B CA 1
ATOM 2561 C C . SER B 1 86 ? -15.211 -10.312 7.457 1 97.69 86 SER B C 1
ATOM 2563 O O . SER B 1 86 ? -15.336 -9.578 6.473 1 97.69 86 SER B O 1
ATOM 2565 N N . LEU B 1 87 ? -14.195 -11.039 7.637 1 98.62 87 LEU B N 1
ATOM 2566 C CA . LEU B 1 87 ? -13.109 -11.312 6.703 1 98.62 87 LEU B CA 1
ATOM 2567 C C . LEU B 1 87 ? -12.492 -12.68 6.98 1 98.62 87 LEU B C 1
ATOM 2569 O O . LEU B 1 87 ? -12.25 -13.031 8.141 1 98.62 87 LEU B O 1
ATOM 2573 N N . ALA B 1 88 ? -12.352 -13.484 5.969 1 98.88 88 ALA B N 1
ATOM 2574 C CA . ALA B 1 88 ? -11.633 -14.758 6.086 1 98.88 88 ALA B CA 1
ATOM 2575 C C . ALA B 1 88 ? -10.258 -14.672 5.445 1 98.88 88 ALA B C 1
ATOM 2577 O O . ALA B 1 88 ? -10.094 -14.07 4.379 1 98.88 88 ALA B O 1
ATOM 2578 N N . VAL B 1 89 ? -9.258 -15.18 6.152 1 98.94 89 VAL B N 1
ATOM 2579 C CA . VAL B 1 89 ? -7.887 -15.234 5.641 1 98.94 89 VAL B CA 1
ATOM 2580 C C . VAL B 1 89 ? -7.363 -16.672 5.727 1 98.94 89 VAL B C 1
ATOM 2582 O O . VAL B 1 89 ? -7.434 -17.297 6.781 1 98.94 89 VAL B O 1
ATOM 2585 N N . ALA B 1 90 ? -6.922 -17.188 4.641 1 98.94 90 ALA B N 1
ATOM 2586 C CA . ALA B 1 90 ? -6.289 -18.5 4.605 1 98.94 90 ALA B CA 1
ATOM 2587 C C . ALA B 1 90 ? -4.887 -18.422 4.016 1 98.94 90 ALA B C 1
ATOM 2589 O O . ALA B 1 90 ? -4.605 -17.547 3.182 1 98.94 90 ALA B O 1
ATOM 2590 N N . GLY B 1 91 ? -4.023 -19.219 4.367 1 98.81 91 GLY B N 1
ATOM 2591 C CA . GLY B 1 91 ? -2.66 -19.266 3.857 1 98.81 91 GLY B CA 1
ATOM 2592 C C . GLY B 1 91 ? -1.837 -20.391 4.449 1 98.81 91 GLY B C 1
ATOM 2593 O O . GLY B 1 91 ? -2.375 -21.281 5.121 1 98.81 91 GLY B O 1
ATOM 2594 N N . PRO B 1 92 ? -0.558 -20.453 4.172 1 98.5 92 PRO B N 1
ATOM 2595 C CA . PRO B 1 92 ? 0.315 -21.5 4.707 1 98.5 92 PRO B CA 1
ATOM 2596 C C . PRO B 1 92 ? 0.37 -21.5 6.23 1 98.5 92 PRO B C 1
ATOM 2598 O O . PRO B 1 92 ? -0.078 -20.547 6.871 1 98.5 92 PRO B O 1
ATOM 2601 N N . PRO B 1 93 ? 0.857 -22.641 6.785 1 98.31 93 PRO B N 1
ATOM 2602 C CA . PRO B 1 93 ? 1.057 -22.641 8.234 1 98.31 93 PRO B CA 1
ATOM 2603 C C . PRO B 1 93 ? 1.771 -21.391 8.734 1 98.31 93 PRO B C 1
ATOM 2605 O O . PRO B 1 93 ? 2.736 -20.938 8.109 1 98.31 93 PRO B O 1
ATOM 2608 N N . GLY B 1 94 ? 1.247 -20.797 9.828 1 98.44 94 GLY B N 1
ATOM 2609 C CA . GLY B 1 94 ? 1.794 -19.547 10.344 1 98.44 94 GLY B CA 1
ATOM 2610 C C . GLY B 1 94 ? 0.952 -18.344 9.992 1 98.44 94 GLY B C 1
ATOM 2611 O O . GLY B 1 94 ? 1.221 -17.234 10.461 1 98.44 94 GLY B O 1
ATOM 2612 N N . THR B 1 95 ? -0.047 -18.547 9.188 1 98.81 95 THR B N 1
ATOM 2613 C CA . THR B 1 95 ? -0.925 -17.453 8.805 1 98.81 95 THR B CA 1
ATOM 2614 C C . THR B 1 95 ? -1.66 -16.891 10.023 1 98.81 95 THR B C 1
ATOM 2616 O O . THR B 1 95 ? -1.773 -15.68 10.188 1 98.81 95 THR B O 1
ATOM 2619 N N . SER B 1 96 ? -2.16 -17.781 10.914 1 98.81 96 SER B N 1
ATOM 2620 C CA . SER B 1 96 ? -2.834 -17.328 12.133 1 98.81 96 SER B CA 1
ATOM 2621 C C . SER B 1 96 ? -1.906 -16.484 13 1 98.81 96 SER B C 1
ATOM 2623 O O . SER B 1 96 ? -2.307 -15.43 13.508 1 98.81 96 SER B O 1
ATOM 2625 N N . THR B 1 97 ? -0.657 -16.922 13.117 1 98.75 97 THR B N 1
ATOM 2626 C CA . THR B 1 97 ? 0.332 -16.188 13.898 1 98.75 97 THR B CA 1
ATOM 2627 C C . THR B 1 97 ? 0.614 -14.82 13.273 1 98.75 97 THR B C 1
ATOM 2629 O O . THR B 1 97 ? 0.677 -13.812 13.984 1 98.75 97 THR B O 1
ATOM 2632 N N . LEU B 1 98 ? 0.786 -14.781 11.945 1 98.88 98 LEU B N 1
ATOM 2633 C CA . LEU B 1 98 ? 1.011 -13.516 11.242 1 98.88 98 LEU B CA 1
ATOM 2634 C C . LEU B 1 98 ? -0.104 -12.523 11.547 1 98.88 98 LEU B C 1
ATOM 2636 O O . LEU B 1 98 ? 0.164 -11.383 11.922 1 98.88 98 LEU B O 1
ATOM 2640 N N . VAL B 1 99 ? -1.346 -12.953 11.406 1 98.88 99 VAL B N 1
ATOM 2641 C CA . VAL B 1 99 ? -2.502 -12.07 11.57 1 98.88 99 VAL B CA 1
ATOM 2642 C C . VAL B 1 99 ? -2.6 -11.609 13.023 1 98.88 99 VAL B C 1
ATOM 2644 O O . VAL B 1 99 ? -2.799 -10.422 13.289 1 98.88 99 VAL B O 1
ATOM 2647 N N . ASP B 1 100 ? -2.383 -12.539 13.961 1 98.75 100 ASP B N 1
ATOM 2648 C CA . ASP B 1 100 ? -2.418 -12.195 15.383 1 98.75 100 ASP B CA 1
ATOM 2649 C C . ASP B 1 100 ? -1.353 -11.148 15.719 1 98.75 100 ASP B C 1
ATOM 2651 O O . ASP B 1 100 ? -1.631 -10.172 16.422 1 98.75 100 ASP B O 1
ATOM 2655 N N . ASP B 1 101 ? -0.154 -11.422 15.258 1 98.81 101 ASP B N 1
ATOM 2656 C CA . ASP B 1 101 ? 0.955 -10.523 15.547 1 98.81 101 ASP B CA 1
ATOM 2657 C C . ASP B 1 101 ? 0.706 -9.133 14.953 1 98.81 101 ASP B C 1
ATOM 2659 O O . ASP B 1 101 ? 1.007 -8.125 15.586 1 98.81 101 ASP B O 1
ATOM 2663 N N . LEU B 1 102 ? 0.208 -9.078 13.734 1 98.81 102 LEU B N 1
ATOM 2664 C CA . LEU B 1 102 ? -0.116 -7.801 13.117 1 98.81 102 LEU B CA 1
ATOM 2665 C C . LEU B 1 102 ? -1.176 -7.059 13.922 1 98.81 102 LEU B C 1
ATOM 2667 O O . LEU B 1 102 ? -1.082 -5.844 14.109 1 98.81 102 LEU B O 1
ATOM 2671 N N . LEU B 1 103 ? -2.174 -7.793 14.367 1 98.75 103 LEU B N 1
ATOM 2672 C CA . LEU B 1 103 ? -3.232 -7.18 15.164 1 98.75 103 LEU B CA 1
ATOM 2673 C C . LEU B 1 103 ? -2.699 -6.719 16.516 1 98.75 103 LEU B C 1
ATOM 2675 O O . LEU B 1 103 ? -3.184 -5.734 17.078 1 98.75 103 LEU B O 1
ATOM 2679 N N . ASP B 1 104 ? -1.672 -7.41 17.016 1 98.62 104 ASP B N 1
ATOM 2680 C CA . ASP B 1 104 ? -1.034 -6.969 18.25 1 98.62 104 ASP B CA 1
ATOM 2681 C C . ASP B 1 104 ? -0.349 -5.617 18.062 1 98.62 104 ASP B C 1
ATOM 2683 O O . ASP B 1 104 ? -0.335 -4.789 18.984 1 98.62 104 ASP B O 1
ATOM 2687 N N . VAL B 1 105 ? 0.284 -5.43 16.953 1 98.69 105 VAL B N 1
ATOM 2688 C CA . VAL B 1 105 ? 0.93 -4.16 16.641 1 98.69 105 VAL B CA 1
ATOM 2689 C C . VAL B 1 105 ? -0.123 -3.061 16.516 1 98.69 105 VAL B C 1
ATOM 2691 O O . VAL B 1 105 ? 0.059 -1.955 17.031 1 98.69 105 VAL B O 1
ATOM 2694 N N . HIS B 1 106 ? -1.168 -3.391 15.75 1 98.44 106 HIS B N 1
ATOM 2695 C CA . HIS B 1 106 ? -2.275 -2.463 15.547 1 98.44 106 HIS B CA 1
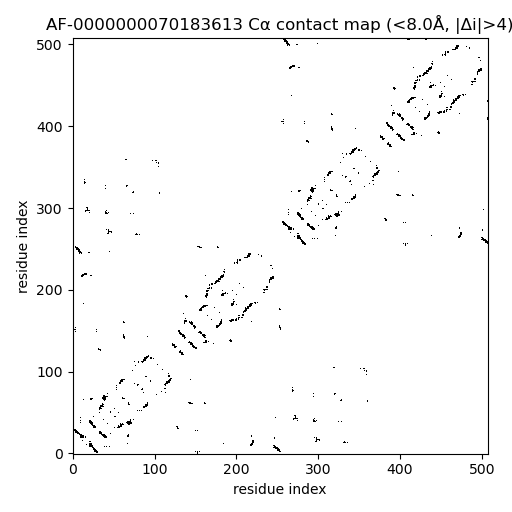ATOM 2696 C C . HIS B 1 106 ? -3.504 -2.891 16.344 1 98.44 106 HIS B C 1
ATOM 2698 O O . HIS B 1 106 ? -4.559 -3.166 15.766 1 98.44 106 HIS B O 1
ATOM 2704 N N . ASP B 1 107 ? -3.412 -2.836 17.609 1 98 107 ASP B N 1
ATOM 2705 C CA . ASP B 1 107 ? -4.348 -3.488 18.516 1 98 107 ASP B CA 1
ATOM 2706 C C . ASP B 1 107 ? -5.723 -2.828 18.453 1 98 107 ASP B C 1
ATOM 2708 O O . ASP B 1 107 ? -6.73 -3.447 18.812 1 98 107 ASP B O 1
ATOM 2712 N N . TYR B 1 108 ? -5.797 -1.572 18.016 1 97.44 108 TYR B N 1
ATOM 2713 C CA . TYR B 1 108 ? -7.078 -0.878 17.938 1 97.44 108 TYR B CA 1
ATOM 2714 C C . TYR B 1 108 ? -7.965 -1.501 16.859 1 97.44 108 TYR B C 1
ATOM 2716 O O . TYR B 1 108 ? -9.164 -1.22 16.797 1 97.44 108 TYR B O 1
ATOM 2724 N N . LEU B 1 109 ? -7.438 -2.398 16.047 1 98.06 109 LEU B N 1
ATOM 2725 C CA . LEU B 1 109 ? -8.203 -3.084 15.016 1 98.06 109 LEU B CA 1
ATOM 2726 C C . LEU B 1 109 ? -8.742 -4.414 15.523 1 98.06 109 LEU B C 1
ATOM 2728 O O . LEU B 1 109 ? -9.609 -5.023 14.891 1 98.06 109 LEU B O 1
ATOM 2732 N N . ASP B 1 110 ? -8.188 -4.883 16.641 1 97.5 110 ASP B N 1
ATOM 2733 C CA . ASP B 1 110 ? -8.555 -6.199 17.156 1 97.5 110 ASP B CA 1
ATOM 2734 C C . ASP B 1 110 ? -10.031 -6.246 17.547 1 97.5 110 ASP B C 1
ATOM 2736 O O . ASP B 1 110 ? -10.516 -5.359 18.25 1 97.5 110 ASP B O 1
ATOM 2740 N N . GLY B 1 111 ? -10.773 -7.207 17.047 1 97.19 111 GLY B N 1
ATOM 2741 C CA . GLY B 1 111 ? -12.164 -7.422 17.422 1 97.19 111 GLY B CA 1
ATOM 2742 C C . GLY B 1 111 ? -13.133 -6.535 16.672 1 97.19 111 GLY B C 1
ATOM 2743 O O . GLY B 1 111 ? -14.336 -6.551 16.938 1 97.19 111 GLY B O 1
ATOM 2744 N N . ARG B 1 112 ? -12.648 -5.746 15.719 1 97.12 112 ARG B N 1
ATOM 2745 C CA . ARG B 1 112 ? -13.523 -4.824 15.008 1 97.12 112 ARG B CA 1
ATOM 2746 C C . ARG B 1 112 ? -14.344 -5.551 13.945 1 97.12 112 ARG B C 1
ATOM 2748 O O . ARG B 1 112 ? -15.438 -5.117 13.594 1 97.12 112 ARG B O 1
ATOM 2755 N N . ILE B 1 113 ? -13.773 -6.598 13.375 1 96.5 113 ILE B N 1
ATOM 2756 C CA . ILE B 1 113 ? -14.469 -7.465 12.438 1 96.5 113 ILE B CA 1
ATOM 2757 C C . ILE B 1 113 ? -14.344 -8.922 12.875 1 96.5 113 ILE B C 1
ATOM 2759 O O . ILE B 1 113 ? -13.398 -9.281 13.578 1 96.5 113 ILE B O 1
ATOM 2763 N N . ASP B 1 114 ? -15.289 -9.75 12.492 1 97.94 114 ASP B N 1
ATOM 2764 C CA . ASP B 1 114 ? -15.148 -11.188 12.68 1 97.94 114 ASP B CA 1
ATOM 2765 C C . ASP B 1 114 ? -14.102 -11.766 11.734 1 97.94 114 ASP B C 1
ATOM 2767 O O . ASP B 1 114 ? -14.312 -11.82 10.523 1 97.94 114 ASP B O 1
ATOM 2771 N N . LEU B 1 115 ? -13.031 -12.164 12.289 1 98.19 115 LEU B N 1
ATOM 2772 C CA . LEU B 1 115 ? -11.914 -12.664 11.5 1 98.19 115 LEU B CA 1
ATOM 2773 C C . LEU B 1 115 ? -11.781 -14.18 11.641 1 98.19 115 LEU B C 1
ATOM 2775 O O . LEU B 1 115 ? -11.656 -14.695 12.75 1 98.19 115 LEU B O 1
ATOM 2779 N N . ALA B 1 116 ? -11.93 -14.891 10.547 1 98.56 116 ALA B N 1
ATOM 2780 C CA . ALA B 1 116 ? -11.664 -16.328 10.484 1 98.56 116 ALA B CA 1
ATOM 2781 C C . ALA B 1 116 ? -10.336 -16.609 9.781 1 98.56 116 ALA B C 1
ATOM 2783 O O . ALA B 1 116 ? -10.188 -16.312 8.594 1 98.56 116 ALA B O 1
ATOM 2784 N N . VAL B 1 117 ? -9.383 -17.141 10.492 1 98.81 117 VAL B N 1
ATOM 2785 C CA . VAL B 1 117 ? -8.07 -17.406 9.914 1 98.81 117 VAL B CA 1
ATOM 2786 C C . VAL B 1 117 ? -7.844 -18.922 9.844 1 98.81 117 VAL B C 1
ATOM 2788 O O . VAL B 1 117 ? -8.086 -19.641 10.812 1 98.81 117 VAL B O 1
ATOM 2791 N N . ARG B 1 118 ? -7.43 -19.344 8.68 1 98.5 118 ARG B N 1
ATOM 2792 C CA . ARG B 1 118 ? -7.215 -20.766 8.438 1 98.5 118 ARG B CA 1
ATOM 2793 C C . ARG B 1 118 ? -5.785 -21.031 7.988 1 98.5 118 ARG B C 1
ATOM 2795 O O . ARG B 1 118 ? -5.348 -20.516 6.961 1 98.5 118 ARG B O 1
ATOM 2802 N N . ASP B 1 119 ? -5.02 -21.859 8.789 1 98.62 119 ASP B N 1
ATOM 2803 C CA . ASP B 1 119 ? -3.738 -22.406 8.352 1 98.62 119 ASP B CA 1
ATOM 2804 C C . ASP B 1 119 ? -3.936 -23.656 7.484 1 98.62 119 ASP B C 1
ATOM 2806 O O . ASP B 1 119 ? -4.438 -24.672 7.957 1 98.62 119 ASP B O 1
ATOM 2810 N N . LEU B 1 120 ? -3.449 -23.516 6.246 1 97.94 120 LEU B N 1
ATOM 2811 C CA . LEU B 1 120 ? -3.637 -24.609 5.305 1 97.94 120 LEU B CA 1
ATOM 2812 C C . LEU B 1 120 ? -2.607 -25.703 5.535 1 97.94 120 LEU B C 1
ATOM 2814 O O . LEU B 1 120 ? -1.487 -25.438 5.973 1 97.94 120 LEU B O 1
ATOM 2818 N N . THR B 1 121 ? -2.896 -27.016 5.309 1 89.44 121 THR B N 1
ATOM 2819 C CA . THR B 1 121 ? -2.031 -28.172 5.57 1 89.44 121 THR B CA 1
ATOM 2820 C C . THR B 1 121 ? -1.554 -28.797 4.266 1 89.44 121 THR B C 1
ATOM 2822 O O . THR B 1 121 ? -0.782 -29.766 4.281 1 89.44 121 THR B O 1
ATOM 2825 N N . GLY B 1 122 ? -1.851 -28.297 3.17 1 82.94 122 GLY B N 1
ATOM 2826 C CA . GLY B 1 122 ? -1.468 -28.875 1.895 1 82.94 122 GLY B CA 1
ATOM 2827 C C . GLY B 1 122 ? -2.537 -29.781 1.308 1 82.94 122 GLY B C 1
ATOM 2828 O O . GLY B 1 122 ? -2.447 -30.172 0.146 1 82.94 122 GLY B O 1
ATOM 2829 N N . GLU B 1 123 ? -3.549 -30.156 2.049 1 92.44 123 GLU B N 1
ATOM 2830 C CA . GLU B 1 123 ? -4.672 -30.938 1.536 1 92.44 123 GLU B CA 1
ATOM 2831 C C . GLU B 1 123 ? -5.613 -30.078 0.703 1 92.44 123 GLU B C 1
ATOM 2833 O O . GLU B 1 123 ? -5.648 -28.859 0.866 1 92.44 123 GLU B O 1
ATOM 2838 N N . PRO B 1 124 ? -6.281 -30.766 -0.221 1 97.25 124 PRO B N 1
ATOM 2839 C CA . PRO B 1 124 ? -7.285 -30 -0.966 1 97.25 124 PRO B CA 1
ATOM 2840 C C . PRO B 1 124 ? -8.305 -29.312 -0.054 1 97.25 124 PRO B C 1
ATOM 2842 O O . PRO B 1 124 ? -8.617 -29.828 1.021 1 97.25 124 PRO B O 1
ATOM 2845 N N . PHE B 1 125 ? -8.812 -28.156 -0.474 1 97.75 125 PHE B N 1
ATOM 2846 C CA . PHE B 1 125 ? -9.758 -27.406 0.333 1 97.75 125 PHE B CA 1
ATOM 2847 C C . PHE B 1 125 ? -10.695 -26.594 -0.552 1 97.75 125 PHE B C 1
ATOM 2849 O O . PHE B 1 125 ? -10.453 -26.453 -1.753 1 97.75 125 PHE B O 1
ATOM 2856 N N . SER B 1 126 ? -11.82 -26.156 0.015 1 97.5 126 SER B N 1
ATOM 2857 C CA . SER B 1 126 ? -12.727 -25.203 -0.619 1 97.5 126 SER B CA 1
ATOM 2858 C C . SER B 1 126 ? -12.672 -23.844 0.065 1 97.5 126 SER B C 1
ATOM 2860 O O . SER B 1 126 ? -12.555 -23.766 1.29 1 97.5 126 SER B O 1
ATOM 2862 N N . LEU B 1 127 ? -12.742 -22.828 -0.732 1 97.81 127 LEU B N 1
ATOM 2863 C CA . LEU B 1 127 ? -12.656 -21.469 -0.217 1 97.81 127 LEU B CA 1
ATOM 2864 C C . LEU B 1 127 ? -13.383 -20.484 -1.132 1 97.81 127 LEU B C 1
ATOM 2866 O O . LEU B 1 127 ? -13.086 -20.406 -2.324 1 97.81 127 LEU B O 1
ATOM 2870 N N . ALA B 1 128 ? -14.312 -19.734 -0.61 1 97.56 128 ALA B N 1
ATOM 2871 C CA . ALA B 1 128 ? -15.047 -18.703 -1.337 1 97.56 128 ALA B CA 1
ATOM 2872 C C . ALA B 1 128 ? -15.648 -19.25 -2.625 1 97.56 128 ALA B C 1
ATOM 2874 O O . ALA B 1 128 ? -15.555 -18.625 -3.682 1 97.56 128 ALA B O 1
ATOM 2875 N N . GLY B 1 129 ? -16.062 -20.469 -2.605 1 96.44 129 GLY B N 1
ATOM 2876 C CA . GLY B 1 129 ? -16.75 -21.094 -3.725 1 96.44 129 GLY B CA 1
ATOM 2877 C C . GLY B 1 129 ? -15.82 -21.828 -4.672 1 96.44 129 GLY B C 1
ATOM 2878 O O . GLY B 1 129 ? -16.266 -22.5 -5.602 1 96.44 129 GLY B O 1
ATOM 2879 N N . PHE B 1 130 ? -14.523 -21.734 -4.379 1 97.69 130 PHE B N 1
ATOM 2880 C CA . PHE B 1 130 ? -13.547 -22.375 -5.25 1 97.69 130 PHE B CA 1
ATOM 2881 C C . PHE B 1 130 ? -13.031 -23.656 -4.633 1 97.69 130 PHE B C 1
ATOM 2883 O O . PHE B 1 130 ? -12.82 -23.734 -3.42 1 97.69 130 PHE B O 1
ATOM 2890 N N . ASP B 1 131 ? -12.867 -24.641 -5.5 1 97.75 131 ASP B N 1
ATOM 2891 C CA . ASP B 1 131 ? -12.055 -25.797 -5.141 1 97.75 131 ASP B CA 1
ATOM 2892 C C . ASP B 1 131 ? -10.57 -25.516 -5.336 1 97.75 131 ASP B C 1
ATOM 2894 O O . ASP B 1 131 ? -10.156 -25.047 -6.402 1 97.75 131 ASP B O 1
ATOM 2898 N N . ALA B 1 132 ? -9.805 -25.844 -4.297 1 98.25 132 ALA B N 1
ATOM 2899 C CA . ALA B 1 132 ? -8.406 -25.438 -4.352 1 98.25 132 ALA B CA 1
ATOM 2900 C C . ALA B 1 132 ? -7.484 -26.578 -3.945 1 98.25 132 ALA B C 1
ATOM 2902 O O . ALA B 1 132 ? -7.844 -27.406 -3.102 1 98.25 132 ALA B O 1
ATOM 2903 N N . ARG B 1 133 ? -6.43 -26.656 -4.629 1 98.19 133 ARG B N 1
ATOM 2904 C CA . ARG B 1 133 ? -5.277 -27.453 -4.238 1 98.19 133 ARG B CA 1
ATOM 2905 C C . ARG B 1 133 ? -4.031 -26.594 -4.086 1 98.19 133 ARG B C 1
ATOM 2907 O O . ARG B 1 133 ? -3.91 -25.547 -4.73 1 98.19 133 ARG B O 1
ATOM 2914 N N . ALA B 1 134 ? -3.178 -27.047 -3.133 1 98.38 134 ALA B N 1
ATOM 2915 C CA . ALA B 1 134 ? -1.93 -26.312 -2.906 1 98.38 134 ALA B CA 1
ATOM 2916 C C . ALA B 1 134 ? -0.724 -27.25 -3.051 1 98.38 134 ALA B C 1
ATOM 2918 O O . ALA B 1 134 ? -0.823 -28.453 -2.799 1 98.38 134 ALA B O 1
ATOM 2919 N N . THR B 1 135 ? 0.365 -26.734 -3.525 1 97.75 135 THR B N 1
ATOM 2920 C CA . THR B 1 135 ? 1.65 -27.422 -3.479 1 97.75 135 THR B CA 1
ATOM 2921 C C . THR B 1 135 ? 2.756 -26.469 -3.021 1 97.75 135 THR B C 1
ATOM 2923 O O . THR B 1 135 ? 2.682 -25.266 -3.256 1 97.75 135 THR B O 1
ATOM 2926 N N . GLU B 1 136 ? 3.75 -27.016 -2.354 1 97.5 136 GLU B N 1
ATOM 2927 C CA . GLU B 1 136 ? 4.891 -26.219 -1.919 1 97.5 136 GLU B CA 1
ATOM 2928 C C . GLU B 1 136 ? 5.719 -25.75 -3.111 1 97.5 136 GLU B C 1
ATOM 2930 O O . GLU B 1 136 ? 5.902 -26.484 -4.078 1 97.5 136 GLU B O 1
ATOM 2935 N N . THR B 1 137 ? 6.145 -24.516 -2.996 1 97.94 137 THR B N 1
ATOM 2936 C CA . THR B 1 137 ? 7.051 -23.984 -4.008 1 97.94 137 THR B CA 1
ATOM 2937 C C . THR B 1 137 ? 8.484 -23.953 -3.488 1 97.94 137 THR B C 1
ATOM 2939 O O . THR B 1 137 ? 8.758 -24.438 -2.391 1 97.94 137 THR B O 1
ATOM 2942 N N . ARG B 1 138 ? 9.445 -23.562 -4.309 1 97.81 138 ARG B N 1
ATOM 2943 C CA . ARG B 1 138 ? 10.844 -23.359 -3.926 1 97.81 138 ARG B CA 1
ATOM 2944 C C . ARG B 1 138 ? 11.148 -21.875 -3.756 1 97.81 138 ARG B C 1
ATOM 2946 O O . ARG B 1 138 ? 11.406 -21.172 -4.734 1 97.81 138 ARG B O 1
ATOM 2953 N N . HIS B 1 139 ? 11.109 -21.438 -2.584 1 97.62 139 HIS B N 1
ATOM 2954 C CA . HIS B 1 139 ? 11.266 -20.031 -2.207 1 97.62 139 HIS B CA 1
ATOM 2955 C C . HIS B 1 139 ? 11.906 -19.906 -0.832 1 97.62 139 HIS B C 1
ATOM 2957 O O . HIS B 1 139 ? 12.18 -20.906 -0.171 1 97.62 139 HIS B O 1
ATOM 2963 N N . SER B 1 140 ? 12.359 -18.75 -0.456 1 95.88 140 SER B N 1
ATOM 2964 C CA . SER B 1 140 ? 13.117 -18.5 0.767 1 95.88 140 SER B CA 1
ATOM 2965 C C . SER B 1 140 ? 12.258 -18.734 2.006 1 95.88 140 SER B C 1
ATOM 2967 O O . SER B 1 140 ? 12.781 -18.984 3.092 1 95.88 140 SER B O 1
ATOM 2969 N N . LYS B 1 141 ? 10.891 -18.562 1.875 1 96 141 LYS B N 1
ATOM 2970 C CA . LYS B 1 141 ? 9.898 -18.844 2.908 1 96 141 LYS B CA 1
ATOM 2971 C C . LYS B 1 141 ? 8.898 -19.891 2.439 1 96 141 LYS B C 1
ATOM 2973 O O . LYS B 1 141 ? 8.727 -20.094 1.236 1 96 141 LYS B O 1
ATOM 2978 N N . GLN B 1 142 ? 8.344 -20.625 3.494 1 97.19 142 GLN B N 1
ATOM 2979 C CA . GLN B 1 142 ? 7.273 -21.547 3.09 1 97.19 142 GLN B CA 1
ATOM 2980 C C . GLN B 1 142 ? 6.234 -20.828 2.234 1 97.19 142 GLN B C 1
ATOM 2982 O O . GLN B 1 142 ? 5.734 -19.766 2.617 1 97.19 142 GLN B O 1
ATOM 2987 N N . CYS B 1 143 ? 5.984 -21.281 1.059 1 97.88 143 CYS B N 1
ATOM 2988 C CA . CYS B 1 143 ? 5.137 -20.672 0.042 1 97.88 143 CYS B CA 1
ATOM 2989 C C . CYS B 1 143 ? 4.32 -21.734 -0.694 1 97.88 143 CYS B C 1
ATOM 2991 O O . CYS B 1 143 ? 4.812 -22.828 -0.954 1 97.88 143 CYS B O 1
ATOM 2993 N N . PHE B 1 144 ? 3.08 -21.453 -0.939 1 98.62 144 PHE B N 1
ATOM 2994 C CA . PHE B 1 144 ? 2.217 -22.359 -1.676 1 98.62 144 PHE B CA 1
ATOM 2995 C C . PHE B 1 144 ? 1.855 -21.781 -3.039 1 98.62 144 PHE B C 1
ATOM 2997 O O . PHE B 1 144 ? 1.589 -20.594 -3.162 1 98.62 144 PHE B O 1
ATOM 3004 N N . ALA B 1 145 ? 1.864 -22.656 -4.07 1 98.69 145 ALA B N 1
ATOM 3005 C CA . ALA B 1 145 ? 1.11 -22.422 -5.301 1 98.69 145 ALA B CA 1
ATOM 3006 C C . ALA B 1 145 ? -0.324 -22.938 -5.168 1 98.69 145 ALA B C 1
ATOM 3008 O O . ALA B 1 145 ? -0.59 -23.875 -4.418 1 98.69 145 ALA B O 1
ATOM 3009 N N . TYR B 1 146 ? -1.226 -22.281 -5.883 1 98.88 146 TYR B N 1
ATOM 3010 C CA . TYR B 1 146 ? -2.627 -22.672 -5.773 1 98.88 146 TYR B CA 1
ATOM 3011 C C . TYR B 1 146 ? -3.209 -23.016 -7.141 1 98.88 146 TYR B C 1
ATOM 3013 O O . TYR B 1 146 ? -2.971 -22.297 -8.117 1 98.88 146 TYR B O 1
ATOM 3021 N N . ARG B 1 147 ? -3.855 -24.141 -7.203 1 98.5 147 ARG B N 1
ATOM 3022 C CA . ARG B 1 147 ? -4.715 -24.531 -8.32 1 98.5 147 ARG B CA 1
ATOM 3023 C C . ARG B 1 147 ? -6.184 -24.328 -7.973 1 98.5 147 ARG B C 1
ATOM 3025 O O . ARG B 1 147 ? -6.719 -24.984 -7.078 1 98.5 147 ARG B O 1
ATOM 3032 N N . LEU B 1 148 ? -6.848 -23.359 -8.594 1 98.44 148 LEU B N 1
ATOM 3033 C CA . LEU B 1 148 ? -8.211 -22.953 -8.281 1 98.44 148 LEU B CA 1
ATOM 3034 C C . LEU B 1 148 ? -9.172 -23.359 -9.406 1 98.44 148 LEU B C 1
ATOM 3036 O O . LEU B 1 148 ? -8.922 -23.062 -10.57 1 98.44 148 LEU B O 1
ATOM 3040 N N . THR B 1 149 ? -10.172 -24.031 -9.07 1 96.94 149 THR B N 1
ATOM 3041 C CA . THR B 1 149 ? -11.25 -24.391 -9.984 1 96.94 149 THR B CA 1
ATOM 3042 C C . THR B 1 149 ? -12.609 -24.031 -9.398 1 96.94 149 THR B C 1
ATOM 3044 O O . THR B 1 149 ? -12.828 -24.141 -8.195 1 96.94 149 THR B O 1
ATOM 3047 N N . HIS B 1 150 ? -13.414 -23.5 -10.219 1 94.69 150 HIS B N 1
ATOM 3048 C CA . HIS B 1 150 ? -14.789 -23.266 -9.773 1 94.69 150 HIS B CA 1
ATOM 3049 C C . HIS B 1 150 ? -15.734 -24.328 -10.312 1 94.69 150 HIS B C 1
ATOM 3051 O O . HIS B 1 150 ? -15.719 -24.625 -11.516 1 94.69 150 HIS B O 1
ATOM 3057 N N . PRO B 1 151 ? -16.562 -24.891 -9.445 1 90.44 151 PRO B N 1
ATOM 3058 C CA . PRO B 1 151 ? -17.406 -26.016 -9.859 1 90.44 151 PRO B CA 1
ATOM 3059 C C . PRO B 1 151 ? -18.391 -25.625 -10.961 1 90.44 151 PRO B C 1
ATOM 3061 O O . PRO B 1 151 ? -18.797 -26.484 -11.758 1 90.44 151 PRO B O 1
ATOM 3064 N N . ALA B 1 152 ? -18.734 -24.359 -11.086 1 89.12 152 ALA B N 1
ATOM 3065 C CA . ALA B 1 152 ? -19.75 -23.938 -12.055 1 89.12 152 ALA B CA 1
ATOM 3066 C C . ALA B 1 152 ? -19.141 -23.812 -13.445 1 89.12 152 ALA B C 1
ATOM 3068 O O . ALA B 1 152 ? -19.859 -23.766 -14.445 1 89.12 152 ALA B O 1
ATOM 3069 N N . THR B 1 153 ? -17.891 -23.641 -13.75 1 88.19 153 THR B N 1
ATOM 3070 C CA . THR B 1 153 ? -17.312 -23.359 -15.047 1 88.19 153 THR B CA 1
ATOM 3071 C C . THR B 1 153 ? -16.312 -24.438 -15.445 1 88.19 153 THR B C 1
ATOM 3073 O O . THR B 1 153 ? -15.977 -24.594 -16.625 1 88.19 153 THR B O 1
ATOM 3076 N N . ASP B 1 154 ? -15.734 -25.172 -14.562 1 86.38 154 ASP B N 1
ATOM 3077 C CA . ASP B 1 154 ? -14.656 -26.156 -14.727 1 86.38 154 ASP B CA 1
ATOM 3078 C C . ASP B 1 154 ? -13.359 -25.469 -15.172 1 86.38 154 ASP B C 1
ATOM 3080 O O . ASP B 1 154 ? -12.422 -26.156 -15.594 1 86.38 154 ASP B O 1
ATOM 3084 N N . ALA B 1 155 ? -13.391 -24.188 -15.25 1 94.06 155 ALA B N 1
ATOM 3085 C CA . ALA B 1 155 ? -12.172 -23.453 -15.57 1 94.06 155 ALA B CA 1
ATOM 3086 C C . ALA B 1 155 ? -11.148 -23.562 -14.445 1 94.06 155 ALA B C 1
ATOM 3088 O O . ALA B 1 155 ? -11.516 -23.594 -13.266 1 94.06 155 ALA B O 1
ATOM 3089 N N . THR B 1 156 ? -9.875 -23.672 -14.875 1 96.94 156 THR B N 1
ATOM 3090 C CA . THR B 1 156 ? -8.82 -23.859 -13.883 1 96.94 156 THR B CA 1
ATOM 3091 C C . THR B 1 156 ? -7.746 -22.781 -14.023 1 96.94 156 THR B C 1
ATOM 3093 O O . THR B 1 156 ? -7.211 -22.562 -15.109 1 96.94 156 THR B O 1
ATOM 3096 N N . PHE B 1 157 ? -7.465 -22.094 -12.953 1 98.62 157 PHE B N 1
ATOM 3097 C CA . PHE B 1 157 ? -6.406 -21.094 -12.844 1 98.62 157 PHE B CA 1
ATOM 3098 C C . PHE B 1 157 ? -5.344 -21.547 -11.852 1 98.62 157 PHE B C 1
ATOM 3100 O O . PHE B 1 157 ? -5.664 -21.984 -10.742 1 98.62 157 PHE B O 1
ATOM 3107 N N . VAL B 1 158 ? -4.09 -21.469 -12.227 1 98.88 158 VAL B N 1
ATOM 3108 C CA . VAL B 1 158 ? -3.008 -21.781 -11.297 1 98.88 158 VAL B CA 1
ATOM 3109 C C . VAL B 1 158 ? -2.143 -20.531 -11.078 1 98.88 158 VAL B C 1
ATOM 3111 O O . VAL B 1 158 ? -1.756 -19.859 -12.047 1 98.88 158 VAL B O 1
ATOM 3114 N N . PHE B 1 159 ? -1.918 -20.234 -9.883 1 98.94 159 PHE B N 1
ATOM 3115 C CA . PHE B 1 159 ? -1.002 -19.172 -9.477 1 98.94 159 PHE B CA 1
ATOM 3116 C C . PHE B 1 159 ? 0.202 -19.75 -8.742 1 98.94 159 PHE B C 1
ATOM 3118 O O . PHE B 1 159 ? 0.049 -20.391 -7.703 1 98.94 159 PHE B O 1
ATOM 3125 N N . SER B 1 160 ? 1.341 -19.453 -9.227 1 98.88 160 SER B N 1
ATOM 3126 C CA . SER B 1 160 ? 2.543 -20.109 -8.727 1 98.88 160 SER B CA 1
ATOM 3127 C C . SER B 1 160 ? 2.959 -19.547 -7.371 1 98.88 160 SER B C 1
ATOM 3129 O O . SER B 1 160 ? 3.693 -20.188 -6.621 1 98.88 160 SER B O 1
ATOM 3131 N N . GLY B 1 161 ? 2.482 -18.266 -7.004 1 98.62 161 GLY B N 1
ATOM 3132 C CA . GLY B 1 161 ? 3.213 -17.562 -5.957 1 98.62 161 GLY B CA 1
ATOM 3133 C C . GLY B 1 161 ? 4.656 -17.281 -6.324 1 98.62 161 GLY B C 1
ATOM 3134 O O . GLY B 1 161 ? 4.977 -17.078 -7.496 1 98.62 161 GLY B O 1
ATOM 3135 N N . ASP B 1 162 ? 5.48 -17.172 -5.277 1 98.88 162 ASP B N 1
ATOM 3136 C CA . ASP B 1 162 ? 6.906 -16.984 -5.535 1 98.88 162 ASP B CA 1
ATOM 3137 C C . ASP B 1 162 ? 7.641 -18.312 -5.59 1 98.88 162 ASP B C 1
ATOM 3139 O O . ASP B 1 162 ? 7.48 -19.156 -4.703 1 98.88 162 ASP B O 1
ATOM 3143 N N . SER B 1 163 ? 8.391 -18.516 -6.629 1 98.75 163 SER B N 1
ATOM 3144 C CA . SER B 1 163 ? 9.117 -19.766 -6.785 1 98.75 163 SER B CA 1
ATOM 3145 C C . SER B 1 163 ? 10.156 -19.672 -7.898 1 98.75 163 SER B C 1
ATOM 3147 O O . SER B 1 163 ? 9.977 -18.922 -8.859 1 98.75 163 SER B O 1
ATOM 3149 N N . THR B 1 164 ? 11.172 -20.516 -7.77 1 98.19 164 THR B N 1
ATOM 3150 C CA . THR B 1 164 ? 11.906 -20.875 -8.977 1 98.19 164 THR B CA 1
ATOM 3151 C C . THR B 1 164 ? 11.055 -21.75 -9.898 1 98.19 164 THR B C 1
ATOM 3153 O O . THR B 1 164 ? 9.953 -22.156 -9.523 1 98.19 164 THR B O 1
ATOM 3156 N N . ALA B 1 165 ? 11.531 -21.875 -11.141 1 97.56 165 ALA B N 1
ATOM 3157 C CA . ALA B 1 165 ? 10.836 -22.781 -12.055 1 97.56 165 ALA B CA 1
ATOM 3158 C C . ALA B 1 165 ? 11.164 -24.234 -11.758 1 97.56 165 ALA B C 1
ATOM 3160 O O . ALA B 1 165 ? 12.289 -24.672 -11.977 1 97.56 165 ALA B O 1
ATOM 3161 N N . THR B 1 166 ? 10.188 -25.016 -11.203 1 98.12 166 THR B N 1
ATOM 3162 C CA . THR B 1 166 ? 10.438 -26.422 -10.898 1 98.12 166 THR B CA 1
ATOM 3163 C C . THR B 1 166 ? 9.516 -27.312 -11.719 1 98.12 166 THR B C 1
ATOM 3165 O O . THR B 1 166 ? 8.406 -26.922 -12.07 1 98.12 166 THR B O 1
ATOM 3168 N N . ARG B 1 167 ? 9.969 -28.562 -11.977 1 97.75 167 ARG B N 1
ATOM 3169 C CA . ARG B 1 167 ? 9.156 -29.531 -12.695 1 97.75 167 ARG B CA 1
ATOM 3170 C C . ARG B 1 167 ? 7.914 -29.906 -11.898 1 97.75 167 ARG B C 1
ATOM 3172 O O . ARG B 1 167 ? 6.84 -30.094 -12.469 1 97.75 167 ARG B O 1
ATOM 3179 N N . GLU B 1 168 ? 8.141 -29.984 -10.594 1 97.75 168 GLU B N 1
ATOM 3180 C CA . GLU B 1 168 ? 7.031 -30.344 -9.719 1 97.75 168 GLU B CA 1
ATOM 3181 C C . GLU B 1 168 ? 5.895 -29.328 -9.812 1 97.75 168 GLU B C 1
ATOM 3183 O O . GLU B 1 168 ? 4.727 -29.703 -9.914 1 97.75 168 GLU B O 1
ATOM 3188 N N . LEU B 1 169 ? 6.219 -28.047 -9.75 1 98.38 169 LEU B N 1
ATOM 3189 C CA . LEU B 1 169 ? 5.215 -26.984 -9.828 1 98.38 169 LEU B CA 1
ATOM 3190 C C . LEU B 1 169 ? 4.52 -27 -11.188 1 98.38 169 LEU B C 1
ATOM 3192 O O . LEU B 1 169 ? 3.301 -26.828 -11.266 1 98.38 169 LEU B O 1
ATOM 3196 N N . LEU B 1 170 ? 5.305 -27.188 -12.258 1 98.69 170 LEU B N 1
ATOM 3197 C CA . LEU B 1 170 ? 4.727 -27.188 -13.594 1 98.69 170 LEU B CA 1
ATOM 3198 C C . LEU B 1 170 ? 3.854 -28.422 -13.812 1 98.69 170 LEU B C 1
ATOM 3200 O O . LEU B 1 170 ? 2.824 -28.359 -14.484 1 98.69 170 LEU B O 1
ATOM 3204 N N . ALA B 1 171 ? 4.273 -29.562 -13.234 1 98.25 171 ALA B N 1
ATOM 3205 C CA . ALA B 1 171 ? 3.426 -30.75 -13.273 1 98.25 171 ALA B CA 1
ATOM 3206 C C . ALA B 1 171 ? 2.117 -30.516 -12.523 1 98.25 171 ALA B C 1
ATOM 3208 O O . ALA B 1 171 ? 1.052 -30.938 -12.977 1 98.25 171 ALA B O 1
ATOM 3209 N N . PHE B 1 172 ? 2.203 -29.891 -11.398 1 98 172 PHE B N 1
ATOM 3210 C CA . PHE B 1 172 ? 1.041 -29.5 -10.602 1 98 172 PHE B CA 1
ATOM 3211 C C . PHE B 1 172 ? 0.088 -28.641 -11.414 1 98 172 PHE B C 1
ATOM 3213 O O . PHE B 1 172 ? -1.132 -28.75 -11.281 1 98 172 PHE B O 1
ATOM 3220 N N . ALA B 1 173 ? 0.617 -27.75 -12.312 1 98.25 173 ALA B N 1
ATOM 3221 C CA . ALA B 1 173 ? -0.161 -26.766 -13.062 1 98.25 173 ALA B CA 1
ATOM 3222 C C . ALA B 1 173 ? -0.68 -27.375 -14.367 1 98.25 173 ALA B C 1
ATOM 3224 O O . ALA B 1 173 ? -1.467 -26.734 -15.078 1 98.25 173 ALA B O 1
ATOM 3225 N N . GLU B 1 174 ? -0.223 -28.562 -14.75 1 97.62 174 GLU B N 1
ATOM 3226 C CA . GLU B 1 174 ? -0.527 -29.188 -16.031 1 97.62 174 GLU B CA 1
ATOM 3227 C C . GLU B 1 174 ? -2.033 -29.234 -16.281 1 97.62 174 GLU B C 1
ATOM 3229 O O . GLU B 1 174 ? -2.795 -29.625 -15.383 1 97.62 174 GLU B O 1
ATOM 3234 N N . GLY B 1 175 ? -2.426 -28.828 -17.484 1 95.69 175 GLY B N 1
ATOM 3235 C CA . GLY B 1 175 ? -3.812 -28.938 -17.906 1 95.69 175 GLY B CA 1
ATOM 3236 C C . GLY B 1 175 ? -4.664 -27.766 -17.484 1 95.69 175 GLY B C 1
ATOM 3237 O O . GLY B 1 175 ? -5.844 -27.688 -17.828 1 95.69 175 GLY B O 1
ATOM 3238 N N . ALA B 1 176 ? -4.117 -26.828 -16.703 1 97.38 176 ALA B N 1
ATOM 3239 C CA . ALA B 1 176 ? -4.855 -25.609 -16.359 1 97.38 176 ALA B CA 1
ATOM 3240 C C . ALA B 1 176 ? -5.145 -24.766 -17.594 1 97.38 176 ALA B C 1
ATOM 3242 O O . ALA B 1 176 ? -4.422 -24.844 -18.594 1 97.38 176 ALA B O 1
ATOM 3243 N N . ASP B 1 177 ? -6.234 -24 -17.562 1 97.31 177 ASP B N 1
ATOM 3244 C CA . ASP B 1 177 ? -6.488 -23.031 -18.641 1 97.31 177 ASP B CA 1
ATOM 3245 C C . ASP B 1 177 ? -5.422 -21.938 -18.656 1 97.31 177 ASP B C 1
ATOM 3247 O O . ASP B 1 177 ? -4.863 -21.625 -19.703 1 97.31 177 ASP B O 1
ATOM 3251 N N . VAL B 1 178 ? -5.145 -21.406 -17.484 1 98.38 178 VAL B N 1
ATOM 3252 C CA . VAL B 1 178 ? -4.156 -20.344 -17.375 1 98.38 178 VAL B CA 1
ATOM 3253 C C . VAL B 1 178 ? -3.223 -20.641 -16.188 1 98.38 178 VAL B C 1
ATOM 3255 O O . VAL B 1 178 ? -3.674 -21.047 -15.125 1 98.38 178 VAL B O 1
ATOM 3258 N N . LEU B 1 179 ? -1.974 -20.469 -16.406 1 98.75 179 LEU B N 1
ATOM 3259 C CA . LEU B 1 179 ? -0.955 -20.406 -15.359 1 98.75 179 LEU B CA 1
ATOM 3260 C C . LEU B 1 179 ? -0.362 -19 -15.258 1 98.75 179 LEU B C 1
ATOM 3262 O O . LEU B 1 179 ? 0.061 -18.438 -16.266 1 98.75 179 LEU B O 1
ATOM 3266 N N . ALA B 1 180 ? -0.445 -18.375 -14.125 1 98.94 180 ALA B N 1
ATOM 3267 C CA . ALA B 1 180 ? 0.389 -17.203 -13.812 1 98.94 180 ALA B CA 1
ATOM 3268 C C . ALA B 1 180 ? 1.617 -17.625 -13.008 1 98.94 180 ALA B C 1
ATOM 3270 O O . ALA B 1 180 ? 1.493 -18.109 -11.875 1 98.94 180 ALA B O 1
ATOM 3271 N N . HIS B 1 181 ? 2.824 -17.438 -13.523 1 98.94 181 HIS B N 1
ATOM 3272 C CA . HIS B 1 181 ? 4.043 -17.953 -12.914 1 98.94 181 HIS B CA 1
ATOM 3273 C C . HIS B 1 181 ? 5.023 -16.828 -12.602 1 98.94 181 HIS B C 1
ATOM 3275 O O . HIS B 1 181 ? 5.184 -15.898 -13.398 1 98.94 181 HIS B O 1
ATOM 3281 N N . ASP B 1 182 ? 5.652 -16.906 -11.469 1 98.88 182 ASP B N 1
ATOM 3282 C CA . ASP B 1 182 ? 6.793 -16.062 -11.086 1 98.88 182 ASP B CA 1
ATOM 3283 C C . ASP B 1 182 ? 7.848 -16.047 -12.195 1 98.88 182 ASP B C 1
ATOM 3285 O O . ASP B 1 182 ? 8.266 -17.094 -12.68 1 98.88 182 ASP B O 1
ATOM 3289 N N . CYS B 1 183 ? 8.227 -14.953 -12.648 1 98.81 183 CYS B N 1
ATOM 3290 C CA . CYS B 1 183 ? 9.375 -14.711 -13.523 1 98.81 183 CYS B CA 1
ATOM 3291 C C . CYS B 1 183 ? 10.016 -13.367 -13.211 1 98.81 183 CYS B C 1
ATOM 3293 O O . CYS B 1 183 ? 10.023 -12.461 -14.047 1 98.81 183 CYS B O 1
ATOM 3295 N N . SER B 1 184 ? 10.633 -13.273 -12.102 1 98.62 184 SER B N 1
ATOM 3296 C CA . SER B 1 184 ? 10.969 -12.055 -11.375 1 98.62 184 SER B CA 1
ATOM 3297 C C . SER B 1 184 ? 12.148 -11.336 -12.023 1 98.62 184 SER B C 1
ATOM 3299 O O . SER B 1 184 ? 12.297 -10.117 -11.883 1 98.62 184 SER B O 1
ATOM 3301 N N . TYR B 1 185 ? 13.039 -12.117 -12.734 1 98.62 185 TYR B N 1
ATOM 3302 C CA . TYR B 1 185 ? 14.305 -11.562 -13.211 1 98.62 185 TYR B CA 1
ATOM 3303 C C . TYR B 1 185 ? 14.609 -12.031 -14.625 1 98.62 185 TYR B C 1
ATOM 3305 O O . TYR B 1 185 ? 14.195 -13.125 -15.031 1 98.62 185 TYR B O 1
ATOM 3313 N N . PRO B 1 186 ? 15.328 -11.148 -15.383 1 98.69 186 PRO B N 1
ATOM 3314 C CA . PRO B 1 186 ? 15.898 -11.656 -16.641 1 98.69 186 PRO B CA 1
ATOM 3315 C C . PRO B 1 186 ? 17 -12.68 -16.406 1 98.69 186 PRO B C 1
ATOM 3317 O O . PRO B 1 186 ? 17.438 -12.891 -15.273 1 98.69 186 PRO B O 1
ATOM 3320 N N . ASP B 1 187 ? 17.453 -13.266 -17.453 1 98.69 187 ASP B N 1
ATOM 3321 C CA . ASP B 1 187 ? 18.406 -14.375 -17.359 1 98.69 187 ASP B CA 1
ATOM 3322 C C . ASP B 1 187 ? 19.75 -13.883 -16.844 1 98.69 187 ASP B C 1
ATOM 3324 O O . ASP B 1 187 ? 20.562 -14.68 -16.375 1 98.69 187 ASP B O 1
ATOM 3328 N N . SER B 1 188 ? 20.016 -12.609 -16.938 1 97.88 188 SER B N 1
ATOM 3329 C CA . SER B 1 188 ? 21.312 -12.055 -16.531 1 97.88 188 SER B CA 1
ATOM 3330 C C . SER B 1 188 ? 21.422 -11.984 -15.016 1 97.88 188 SER B C 1
ATOM 3332 O O . SER B 1 188 ? 22.516 -11.766 -14.484 1 97.88 188 SER B O 1
ATOM 3334 N N . VAL B 1 189 ? 20.359 -12.125 -14.297 1 97.31 189 VAL B N 1
ATOM 3335 C CA . VAL B 1 189 ? 20.375 -12.078 -12.836 1 97.31 189 VAL B CA 1
ATOM 3336 C C . VAL B 1 189 ? 20.375 -13.5 -12.273 1 97.31 189 VAL B C 1
ATOM 3338 O O . VAL B 1 189 ? 19.531 -14.32 -12.641 1 97.31 189 VAL B O 1
ATOM 3341 N N . GLU B 1 190 ? 21.312 -13.766 -11.438 1 95.69 190 GLU B N 1
ATOM 3342 C CA . GLU B 1 190 ? 21.359 -15.055 -10.758 1 95.69 190 GLU B CA 1
ATOM 3343 C C . GLU B 1 190 ? 20.375 -15.086 -9.578 1 95.69 190 GLU B C 1
ATOM 3345 O O . GLU B 1 190 ? 20.328 -14.148 -8.789 1 95.69 190 GLU B O 1
ATOM 3350 N N . THR B 1 191 ? 19.547 -16.109 -9.484 1 95.94 191 THR B N 1
ATOM 3351 C CA . THR B 1 191 ? 18.594 -16.281 -8.398 1 95.94 191 THR B CA 1
ATOM 3352 C C . THR B 1 191 ? 18.266 -17.75 -8.18 1 95.94 191 THR B C 1
ATOM 3354 O O . THR B 1 191 ? 18.297 -18.547 -9.125 1 95.94 191 THR B O 1
ATOM 3357 N N . ASP B 1 192 ? 18 -18.109 -6.969 1 94.44 192 ASP B N 1
ATOM 3358 C CA . ASP B 1 192 ? 17.547 -19.469 -6.66 1 94.44 192 ASP B CA 1
ATOM 3359 C C . ASP B 1 192 ? 16.234 -19.453 -5.879 1 94.44 192 ASP B C 1
ATOM 3361 O O . ASP B 1 192 ? 15.82 -20.469 -5.332 1 94.44 192 ASP B O 1
ATOM 3365 N N . THR B 1 193 ? 15.625 -18.312 -5.801 1 97 193 THR B N 1
ATOM 3366 C CA . THR B 1 193 ? 14.383 -18.219 -5.047 1 97 193 THR B CA 1
ATOM 3367 C C . THR B 1 193 ? 13.25 -17.734 -5.941 1 97 193 THR B C 1
ATOM 3369 O O . THR B 1 193 ? 12.086 -17.719 -5.531 1 97 193 THR B O 1
ATOM 3372 N N . HIS B 1 194 ? 13.586 -17.25 -7.129 1 98.62 194 HIS B N 1
ATOM 3373 C CA . HIS B 1 194 ? 12.641 -16.844 -8.156 1 98.62 194 HIS B CA 1
ATOM 3374 C C . HIS B 1 194 ? 13.008 -17.422 -9.516 1 98.62 194 HIS B C 1
ATOM 3376 O O . HIS B 1 194 ? 14.078 -18.016 -9.672 1 98.62 194 HIS B O 1
ATOM 3382 N N . ALA B 1 195 ? 12.18 -17.281 -10.461 1 98.62 195 ALA B N 1
ATOM 3383 C CA . ALA B 1 195 ? 12.43 -17.875 -11.781 1 98.62 195 ALA B CA 1
ATOM 3384 C C . ALA B 1 195 ? 12.992 -16.844 -12.75 1 98.62 195 ALA B C 1
ATOM 3386 O O . ALA B 1 195 ? 12.641 -15.656 -12.68 1 98.62 195 ALA B O 1
ATOM 3387 N N . THR B 1 196 ? 13.875 -17.297 -13.609 1 98.81 196 THR B N 1
ATOM 3388 C CA . THR B 1 196 ? 14.266 -16.594 -14.82 1 98.81 196 THR B CA 1
ATOM 3389 C C . THR B 1 196 ? 13.617 -17.219 -16.047 1 98.81 196 THR B C 1
ATOM 3391 O O . THR B 1 196 ? 13.125 -18.344 -15.992 1 98.81 196 THR B O 1
ATOM 3394 N N . PRO B 1 197 ? 13.578 -16.453 -17.156 1 98.81 197 PRO B N 1
ATOM 3395 C CA . PRO B 1 197 ? 12.953 -16.969 -18.375 1 98.81 197 PRO B CA 1
ATOM 3396 C C . PRO B 1 197 ? 13.578 -18.281 -18.828 1 98.81 197 PRO B C 1
ATOM 3398 O O . PRO B 1 197 ? 12.867 -19.234 -19.156 1 98.81 197 PRO B O 1
ATOM 3401 N N . ARG B 1 198 ? 14.867 -18.359 -18.797 1 98.56 198 ARG B N 1
ATOM 3402 C CA . ARG B 1 198 ? 15.555 -19.562 -19.25 1 98.56 198 ARG B CA 1
ATOM 3403 C C . ARG B 1 198 ? 15.211 -20.75 -18.359 1 98.56 198 ARG B C 1
ATOM 3405 O O . ARG B 1 198 ? 14.93 -21.844 -18.859 1 98.56 198 ARG B O 1
ATOM 3412 N N . GLN B 1 199 ? 15.242 -20.531 -17.078 1 98.38 199 GLN B N 1
ATOM 3413 C CA . GLN B 1 199 ? 14.867 -21.594 -16.141 1 98.38 199 GLN B CA 1
ATOM 3414 C C . GLN B 1 199 ? 13.445 -22.078 -16.391 1 98.38 199 GLN B C 1
ATOM 3416 O O . GLN B 1 199 ? 13.195 -23.281 -16.438 1 98.38 199 GLN B O 1
ATOM 3421 N N . LEU B 1 200 ? 12.555 -21.141 -16.562 1 98.62 200 LEU B N 1
ATOM 3422 C CA . LEU B 1 200 ? 11.148 -21.469 -16.781 1 98.62 200 LEU B CA 1
ATOM 3423 C C . LEU B 1 200 ? 10.969 -22.219 -18.109 1 98.62 200 LEU B C 1
ATOM 3425 O O . LEU B 1 200 ? 10.305 -23.25 -18.141 1 98.62 200 LEU B O 1
ATOM 3429 N N . GLY B 1 201 ? 11.547 -21.719 -19.188 1 98.5 201 GLY B N 1
ATOM 3430 C CA . GLY B 1 201 ? 11.484 -22.391 -20.469 1 98.5 201 GLY B CA 1
ATOM 3431 C C . GLY B 1 201 ? 11.992 -23.828 -20.422 1 98.5 201 GLY B C 1
ATOM 3432 O O . GLY B 1 201 ? 11.344 -24.734 -20.938 1 98.5 201 GLY B O 1
ATOM 3433 N N . GLN B 1 202 ? 13.117 -23.984 -19.781 1 98.44 202 GLN B N 1
ATOM 3434 C CA . GLN B 1 202 ? 13.719 -25.312 -19.688 1 98.44 202 GLN B CA 1
ATOM 3435 C C . GLN B 1 202 ? 12.836 -26.266 -18.875 1 98.44 202 GLN B C 1
ATOM 3437 O O . GLN B 1 202 ? 12.672 -27.422 -19.25 1 98.44 202 GLN B O 1
ATOM 3442 N N . ALA B 1 203 ? 12.312 -25.75 -17.828 1 98.31 203 ALA B N 1
ATOM 3443 C CA . ALA B 1 203 ? 11.43 -26.578 -17 1 98.31 203 ALA B CA 1
ATOM 3444 C C . ALA B 1 203 ? 10.172 -26.953 -17.766 1 98.31 203 ALA B C 1
ATOM 3446 O O . ALA B 1 203 ? 9.688 -28.078 -17.656 1 98.31 203 ALA B O 1
ATOM 3447 N N . LEU B 1 204 ? 9.641 -26 -18.531 1 98.38 204 LEU B N 1
ATOM 3448 C CA . LEU B 1 204 ? 8.469 -26.281 -19.359 1 98.38 204 LEU B CA 1
ATOM 3449 C C . LEU B 1 204 ? 8.781 -27.359 -20.375 1 98.38 204 LEU B C 1
ATOM 3451 O O . LEU B 1 204 ? 7.992 -28.297 -20.562 1 98.38 204 LEU B O 1
ATOM 3455 N N . ALA B 1 205 ? 9.883 -27.281 -21 1 97.75 205 ALA B N 1
ATOM 3456 C CA . ALA B 1 205 ? 10.305 -28.281 -21.984 1 97.75 205 ALA B CA 1
ATOM 3457 C C . ALA B 1 205 ? 10.469 -29.656 -21.344 1 97.75 205 ALA B C 1
ATOM 3459 O O . ALA B 1 205 ? 10.07 -30.672 -21.922 1 97.75 205 ALA B O 1
ATOM 3460 N N . ALA B 1 206 ? 11.031 -29.641 -20.188 1 97.62 206 ALA B N 1
ATOM 3461 C CA . ALA B 1 206 ? 11.336 -30.906 -19.5 1 97.62 206 ALA B CA 1
ATOM 3462 C C . ALA B 1 206 ? 10.062 -31.609 -19.047 1 97.62 206 ALA B C 1
ATOM 3464 O O . ALA B 1 206 ? 10 -32.844 -19.031 1 97.62 206 ALA B O 1
ATOM 3465 N N . THR B 1 207 ? 9.07 -30.891 -18.625 1 97.5 207 THR B N 1
ATOM 3466 C CA . THR B 1 207 ? 7.844 -31.469 -18.094 1 97.5 207 THR B CA 1
ATOM 3467 C C . THR B 1 207 ? 6.855 -31.766 -19.219 1 97.5 207 THR B C 1
ATOM 3469 O O . THR B 1 207 ? 6.039 -32.688 -19.109 1 97.5 207 THR B O 1
ATOM 3472 N N . GLY B 1 208 ? 6.887 -31 -20.266 1 96.62 208 GLY B N 1
ATOM 3473 C CA . GLY B 1 208 ? 5.914 -31.109 -21.344 1 96.62 208 GLY B CA 1
ATOM 3474 C C . GLY B 1 208 ? 4.539 -30.594 -20.938 1 96.62 208 GLY B C 1
ATOM 3475 O O . GLY B 1 208 ? 3.543 -30.906 -21.609 1 96.62 208 G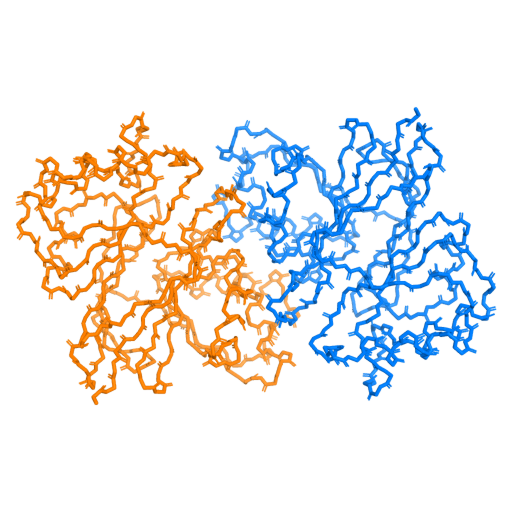LY B O 1
ATOM 3476 N N . ALA B 1 209 ? 4.488 -29.922 -19.766 1 95.06 209 ALA B N 1
ATOM 3477 C CA . ALA B 1 209 ? 3.223 -29.375 -19.281 1 95.06 209 ALA B CA 1
ATOM 3478 C C . ALA B 1 209 ? 2.686 -28.312 -20.25 1 95.06 209 ALA B C 1
ATOM 3480 O O . ALA B 1 209 ? 3.449 -27.516 -20.797 1 95.06 209 ALA B O 1
ATOM 3481 N N . THR B 1 210 ? 1.397 -28.375 -20.5 1 90.62 210 THR B N 1
ATOM 3482 C CA . THR B 1 210 ? 0.757 -27.422 -21.406 1 90.62 210 THR B CA 1
ATOM 3483 C C . THR B 1 210 ? -0.422 -26.75 -20.719 1 90.62 210 THR B C 1
ATOM 3485 O O . THR B 1 210 ? -1.083 -27.344 -19.875 1 90.62 210 THR B O 1
ATOM 3488 N N . PHE B 1 211 ? -0.615 -25.469 -21.047 1 93.12 211 PHE B N 1
ATOM 3489 C CA . PHE B 1 211 ? -1.721 -24.609 -20.656 1 93.12 211 PHE B CA 1
ATOM 3490 C C . PHE B 1 211 ? -2.213 -23.797 -21.844 1 93.12 211 PHE B C 1
ATOM 3492 O O . PHE B 1 211 ? -1.522 -23.688 -22.859 1 93.12 211 PHE B O 1
ATOM 3499 N N . ASP B 1 212 ? -3.475 -23.297 -21.75 1 95.25 212 ASP B N 1
ATOM 3500 C CA . ASP B 1 212 ? -3.932 -22.422 -22.828 1 95.25 212 ASP B CA 1
ATOM 3501 C C . ASP B 1 212 ? -3.076 -21.156 -22.906 1 95.25 212 ASP B C 1
ATOM 3503 O O . ASP B 1 212 ? -2.744 -20.688 -24 1 95.25 212 ASP B O 1
ATOM 3507 N N . ARG B 1 213 ? -2.762 -20.562 -21.719 1 97.56 213 ARG B N 1
ATOM 3508 C CA . ARG B 1 213 ? -1.952 -19.359 -21.672 1 97.56 213 ARG B CA 1
ATOM 3509 C C . ARG B 1 213 ? -1.085 -19.328 -20.406 1 97.56 213 ARG B C 1
ATOM 3511 O O . ARG B 1 213 ? -1.5 -19.812 -19.359 1 97.56 213 ARG B O 1
ATOM 3518 N N . LEU B 1 214 ? 0.125 -18.844 -20.531 1 98.5 214 LEU B N 1
ATOM 3519 C CA . LEU B 1 214 ? 1.064 -18.609 -19.438 1 98.5 214 LEU B CA 1
ATOM 3520 C C . LEU B 1 214 ? 1.312 -17.109 -19.25 1 98.5 214 LEU B C 1
ATOM 3522 O O . LEU B 1 214 ? 1.729 -16.422 -20.188 1 98.5 214 LEU B O 1
ATOM 3526 N N . TYR B 1 215 ? 0.997 -16.578 -18.078 1 98.88 215 TYR B N 1
ATOM 3527 C CA . TYR B 1 215 ? 1.308 -15.188 -17.75 1 98.88 215 TYR B CA 1
ATOM 3528 C C . TYR B 1 215 ? 2.51 -15.102 -16.828 1 98.88 215 TYR B C 1
ATOM 3530 O O . TYR B 1 215 ? 2.578 -15.82 -15.82 1 98.88 215 TYR B O 1
ATOM 3538 N N . LEU B 1 216 ? 3.447 -14.242 -17.172 1 98.94 216 LEU B N 1
ATOM 3539 C CA . LEU B 1 216 ? 4.59 -13.922 -16.328 1 98.94 216 LEU B CA 1
ATOM 3540 C C . LEU B 1 216 ? 4.266 -12.773 -15.375 1 98.94 216 LEU B C 1
ATOM 3542 O O . LEU B 1 216 ? 3.73 -11.742 -15.797 1 98.94 216 LEU B O 1
ATOM 3546 N N . THR B 1 217 ? 4.574 -12.953 -14.039 1 98.88 217 THR B N 1
ATOM 3547 C CA . THR B 1 217 ? 4.219 -11.953 -13.039 1 98.88 217 THR B CA 1
ATOM 3548 C C . THR B 1 217 ? 5.312 -11.828 -11.984 1 98.88 217 THR B C 1
ATOM 3550 O O . THR B 1 217 ? 6.387 -12.414 -12.125 1 98.88 217 THR B O 1
ATOM 3553 N N . HIS B 1 218 ? 5.094 -10.945 -10.938 1 98.88 218 HIS B N 1
ATOM 3554 C CA . HIS B 1 218 ? 6.016 -10.648 -9.844 1 98.88 218 HIS B CA 1
ATOM 3555 C C . HIS B 1 218 ? 7.305 -10.023 -10.367 1 98.88 218 HIS B C 1
ATOM 3557 O O . HIS B 1 218 ? 8.398 -10.508 -10.062 1 98.88 218 HIS B O 1
ATOM 3563 N N . LEU B 1 219 ? 7.242 -9 -11.18 1 98.75 219 LEU B N 1
ATOM 3564 C CA . LEU B 1 219 ? 8.344 -8.438 -11.961 1 98.75 219 LEU B CA 1
ATOM 3565 C C . LEU B 1 219 ? 9.102 -7.395 -11.148 1 98.75 219 LEU B C 1
ATOM 3567 O O . LEU B 1 219 ? 8.531 -6.367 -10.758 1 98.75 219 LEU B O 1
ATOM 3571 N N . TYR B 1 220 ? 10.383 -7.59 -10.914 1 98.5 220 TYR B N 1
ATOM 3572 C CA . TYR B 1 220 ? 11.281 -6.613 -10.305 1 98.5 220 TYR B CA 1
ATOM 3573 C C . TYR B 1 220 ? 11.703 -5.559 -11.32 1 98.5 220 TYR B C 1
ATOM 3575 O O . TYR B 1 220 ? 11.578 -5.762 -12.531 1 98.5 220 TYR B O 1
ATOM 3583 N N . PRO B 1 221 ? 12.242 -4.414 -10.805 1 97.81 221 PRO B N 1
ATOM 3584 C CA . PRO B 1 221 ? 12.695 -3.373 -11.727 1 97.81 221 PRO B CA 1
ATOM 3585 C C . PRO B 1 221 ? 13.742 -3.877 -12.719 1 97.81 221 PRO B C 1
ATOM 3587 O O . PRO B 1 221 ? 13.891 -3.316 -13.805 1 97.81 221 PRO B O 1
ATOM 3590 N N . HIS B 1 222 ? 14.367 -4.953 -12.422 1 97.94 222 HIS B N 1
ATOM 3591 C CA . HIS B 1 222 ? 15.375 -5.574 -13.281 1 97.94 222 HIS B CA 1
ATOM 3592 C C . HIS B 1 222 ? 14.781 -5.969 -14.633 1 97.94 222 HIS B C 1
ATOM 3594 O O . HIS B 1 222 ? 15.5 -6.109 -15.617 1 97.94 222 HIS B O 1
ATOM 3600 N N . THR B 1 223 ? 13.508 -6.188 -14.695 1 98.5 223 THR B N 1
ATOM 3601 C CA . THR B 1 223 ? 12.852 -6.668 -15.906 1 98.5 223 THR B CA 1
ATOM 3602 C C . THR B 1 223 ? 12.477 -5.504 -16.812 1 98.5 223 THR B C 1
ATOM 3604 O O . THR B 1 223 ? 12.141 -5.703 -17.984 1 98.5 223 THR B O 1
ATOM 3607 N N . ASP B 1 224 ? 12.508 -4.273 -16.297 1 97.38 224 ASP B N 1
ATOM 3608 C CA . ASP B 1 224 ? 12.086 -3.107 -17.062 1 97.38 224 ASP B CA 1
ATOM 3609 C C . ASP B 1 224 ? 12.867 -2.992 -18.375 1 97.38 224 ASP B C 1
ATOM 3611 O O . ASP B 1 224 ? 14.102 -2.992 -18.359 1 97.38 224 ASP B O 1
ATOM 3615 N N . GLY B 1 225 ? 12.117 -2.873 -19.5 1 97.12 225 GLY B N 1
ATOM 3616 C CA . GLY B 1 225 ? 12.742 -2.711 -20.812 1 97.12 225 GLY B CA 1
ATOM 3617 C C . GLY B 1 225 ? 13.297 -4.008 -21.359 1 97.12 225 GLY B C 1
ATOM 3618 O O . GLY B 1 225 ? 13.938 -4.012 -22.422 1 97.12 225 GLY B O 1
ATOM 3619 N N . ARG B 1 226 ? 13.07 -5.18 -20.688 1 98.12 226 ARG B N 1
ATOM 3620 C CA . ARG B 1 226 ? 13.703 -6.426 -21.109 1 98.12 226 ARG B CA 1
ATOM 3621 C C . ARG B 1 226 ? 12.664 -7.5 -21.406 1 98.12 226 ARG B C 1
ATOM 3623 O O . ARG B 1 226 ? 12.984 -8.688 -21.438 1 98.12 226 ARG B O 1
ATOM 3630 N N . HIS B 1 227 ? 11.445 -7.125 -21.531 1 98.56 227 HIS B N 1
ATOM 3631 C CA . HIS B 1 227 ? 10.352 -8.07 -21.672 1 98.56 227 HIS B CA 1
ATOM 3632 C C . HIS B 1 227 ? 10.484 -8.891 -22.953 1 98.56 227 HIS B C 1
ATOM 3634 O O . HIS B 1 227 ? 10.242 -10.102 -22.953 1 98.56 227 HIS B O 1
ATOM 3640 N N . GLU B 1 228 ? 10.914 -8.258 -24.031 1 98.5 228 GLU B N 1
ATOM 3641 C CA . GLU B 1 228 ? 11.047 -8.977 -25.297 1 98.5 228 GLU B CA 1
ATOM 3642 C C . GLU B 1 228 ? 12.117 -10.055 -25.203 1 98.5 228 GLU B C 1
ATOM 3644 O O . GLU B 1 228 ? 11.898 -11.188 -25.641 1 98.5 228 GLU B O 1
ATOM 3649 N N . GLU B 1 229 ? 13.242 -9.68 -24.656 1 98.44 229 GLU B N 1
ATOM 3650 C CA . GLU B 1 229 ? 14.312 -10.664 -24.531 1 98.44 229 GLU B CA 1
ATOM 3651 C C . GLU B 1 229 ? 13.898 -11.812 -23.609 1 98.44 229 GLU B C 1
ATOM 3653 O O . GLU B 1 229 ? 14.281 -12.969 -23.844 1 98.44 229 GLU B O 1
ATOM 3658 N N . MET B 1 230 ? 13.102 -11.477 -22.625 1 98.88 230 MET B N 1
ATOM 3659 C CA . MET B 1 230 ? 12.633 -12.508 -21.703 1 98.88 230 MET B CA 1
ATOM 3660 C C . MET B 1 230 ? 11.688 -13.477 -22.406 1 98.88 230 MET B C 1
ATOM 3662 O O . MET B 1 230 ? 11.805 -14.695 -22.234 1 98.88 230 MET B O 1
ATOM 3666 N N . LEU B 1 231 ? 10.766 -12.953 -23.203 1 98.81 231 LEU B N 1
ATOM 3667 C CA . LEU B 1 231 ? 9.859 -13.805 -23.969 1 98.81 231 LEU B CA 1
ATOM 3668 C C . LEU B 1 231 ? 10.625 -14.648 -24.984 1 98.81 231 LEU B C 1
ATOM 3670 O O . LEU B 1 231 ? 10.32 -15.828 -25.172 1 98.81 231 LEU B O 1
ATOM 3674 N N . ASP B 1 232 ? 11.648 -14.031 -25.625 1 98.75 232 ASP B N 1
ATOM 3675 C CA . ASP B 1 232 ? 12.477 -14.758 -26.594 1 98.75 232 ASP B CA 1
ATOM 3676 C C . ASP B 1 232 ? 13.18 -15.938 -25.922 1 98.75 232 ASP B C 1
ATOM 3678 O O . ASP B 1 232 ? 13.266 -17.031 -26.484 1 98.75 232 ASP B O 1
ATOM 3682 N N . SER B 1 233 ? 13.656 -15.68 -24.719 1 98.88 233 SER B N 1
ATOM 3683 C CA . SER B 1 233 ? 14.359 -16.719 -23.984 1 98.88 233 SER B CA 1
ATOM 3684 C C . SER B 1 233 ? 13.445 -17.906 -23.703 1 98.88 233 SER B C 1
ATOM 3686 O O . SER B 1 233 ? 13.844 -19.062 -23.906 1 98.88 233 SER B O 1
ATOM 3688 N N . ILE B 1 234 ? 12.234 -17.688 -23.203 1 98.75 234 ILE B N 1
ATOM 3689 C CA . ILE B 1 234 ? 11.281 -18.75 -22.953 1 98.75 234 ILE B CA 1
ATOM 3690 C C . ILE B 1 234 ? 10.938 -19.469 -24.25 1 98.75 234 ILE B C 1
ATOM 3692 O O . ILE B 1 234 ? 10.836 -20.688 -24.297 1 98.75 234 ILE B O 1
ATOM 3696 N N . GLY B 1 235 ? 10.805 -18.703 -25.328 1 98.25 235 GLY B N 1
ATOM 3697 C CA . GLY B 1 235 ? 10.414 -19.219 -26.641 1 98.25 235 GLY B CA 1
ATOM 3698 C C . GLY B 1 235 ? 11.422 -20.188 -27.219 1 98.25 235 GLY B C 1
ATOM 3699 O O . GLY B 1 235 ? 11.094 -20.953 -28.141 1 98.25 235 GLY B O 1
ATOM 3700 N N . GLU B 1 236 ? 12.609 -20.172 -26.812 1 98.5 236 GLU B N 1
ATOM 3701 C CA . GLU B 1 236 ? 13.617 -21.125 -27.25 1 98.5 236 GLU B CA 1
ATOM 3702 C C . GLU B 1 236 ? 13.266 -22.547 -26.828 1 98.5 236 GLU B C 1
ATOM 3704 O O . GLU B 1 236 ? 13.75 -23.516 -27.406 1 98.5 236 GLU B O 1
ATOM 3709 N N . TYR B 1 237 ? 12.398 -22.672 -25.828 1 98.12 237 TYR B N 1
ATOM 3710 C CA . TYR B 1 237 ? 12.172 -23.984 -25.234 1 98.12 237 TYR B CA 1
ATOM 3711 C C . TYR B 1 237 ? 10.695 -24.328 -25.234 1 98.12 237 TYR B C 1
ATOM 3713 O O . TYR B 1 237 ? 10.32 -25.5 -25.078 1 98.12 237 TYR B O 1
ATOM 3721 N N . TYR B 1 238 ? 9.938 -23.375 -25.297 1 97.31 238 TYR B N 1
ATOM 3722 C CA . TYR B 1 238 ? 8.492 -23.531 -25.141 1 97.31 238 TYR B CA 1
ATOM 3723 C C . TYR B 1 238 ? 7.742 -22.719 -26.203 1 97.31 238 TYR B C 1
ATOM 3725 O O . TYR B 1 238 ? 7.941 -21.5 -26.312 1 97.31 238 TYR B O 1
ATOM 3733 N N . ASP B 1 239 ? 6.773 -23.312 -27 1 96.5 239 ASP B N 1
ATOM 3734 C CA . ASP B 1 239 ? 6.125 -22.672 -28.141 1 96.5 239 ASP B CA 1
ATOM 3735 C C . ASP B 1 239 ? 4.711 -22.219 -27.781 1 96.5 239 ASP B C 1
ATOM 3737 O O . ASP B 1 239 ? 3.961 -21.766 -28.641 1 96.5 239 ASP B O 1
ATOM 3741 N N . GLY B 1 240 ? 4.301 -22.375 -26.531 1 97 240 GLY B N 1
ATOM 3742 C CA . GLY B 1 240 ? 2.957 -21.984 -26.125 1 97 240 GLY B CA 1
ATOM 3743 C C . GLY B 1 240 ? 2.781 -20.484 -26.031 1 97 240 GLY B C 1
ATOM 3744 O O . GLY B 1 240 ? 3.711 -19.719 -26.312 1 97 240 GLY B O 1
ATOM 3745 N N . ASP B 1 241 ? 1.554 -19.984 -25.719 1 97.75 241 ASP B N 1
ATOM 3746 C CA . ASP B 1 241 ? 1.204 -18.578 -25.578 1 97.75 241 ASP B CA 1
ATOM 3747 C C . ASP B 1 241 ? 1.679 -18.031 -24.234 1 97.75 241 ASP B C 1
ATOM 3749 O O . ASP B 1 241 ? 1.097 -18.328 -23.188 1 97.75 241 ASP B O 1
ATOM 3753 N N . VAL B 1 242 ? 2.75 -17.234 -24.266 1 98.56 242 VAL B N 1
ATOM 3754 C CA . VAL B 1 242 ? 3.338 -16.641 -23.078 1 98.56 242 VAL B CA 1
ATOM 3755 C C . VAL B 1 242 ? 3.209 -15.125 -23.141 1 98.56 242 VAL B C 1
ATOM 3757 O O . VAL B 1 242 ? 3.559 -14.508 -24.156 1 98.56 242 VAL B O 1
ATOM 3760 N N . ARG B 1 243 ? 2.682 -14.523 -22.078 1 98.62 243 ARG B N 1
ATOM 3761 C CA . ARG B 1 243 ? 2.49 -13.078 -22.016 1 98.62 243 ARG B CA 1
ATOM 3762 C C . ARG B 1 243 ? 2.908 -12.539 -20.656 1 98.62 243 ARG B C 1
ATOM 3764 O O . ARG B 1 243 ? 2.971 -13.281 -19.672 1 98.62 243 ARG B O 1
ATOM 3771 N N . PHE B 1 244 ? 3.227 -11.25 -20.625 1 98.88 244 PHE B N 1
ATOM 3772 C CA . PHE B 1 244 ? 3.404 -10.586 -19.344 1 98.88 244 PHE B CA 1
ATOM 3773 C C . PHE B 1 244 ? 2.061 -10.141 -18.781 1 98.88 244 PHE B C 1
ATOM 3775 O O . PHE B 1 244 ? 1.229 -9.594 -19.5 1 98.88 244 PHE B O 1
ATOM 3782 N N . ALA B 1 245 ? 1.878 -10.422 -17.484 1 98.75 245 ALA B N 1
ATOM 3783 C CA . ALA B 1 245 ? 0.757 -9.789 -16.797 1 98.75 245 ALA B CA 1
ATOM 3784 C C . ALA B 1 245 ? 1.026 -8.305 -16.562 1 98.75 245 ALA B C 1
ATOM 3786 O O . ALA B 1 245 ? 2.178 -7.859 -16.594 1 98.75 245 ALA B O 1
ATOM 3787 N N . ALA B 1 246 ? 0.033 -7.566 -16.406 1 98.69 246 ALA B N 1
ATOM 3788 C CA . ALA B 1 246 ? 0.101 -6.145 -16.078 1 98.69 246 ALA B CA 1
ATOM 3789 C C . ALA B 1 246 ? -0.996 -5.754 -15.094 1 98.69 246 ALA B C 1
ATOM 3791 O O . ALA B 1 246 ? -2.055 -6.383 -15.047 1 98.69 246 ALA B O 1
ATOM 3792 N N . ASP B 1 247 ? -0.678 -4.77 -14.312 1 98.75 247 ASP B N 1
ATOM 3793 C CA . ASP B 1 247 ? -1.707 -4.289 -13.391 1 98.75 247 ASP B CA 1
ATOM 3794 C C . ASP B 1 247 ? -2.973 -3.889 -14.148 1 98.75 247 ASP B C 1
ATOM 3796 O O . ASP B 1 247 ? -2.906 -3.172 -15.148 1 98.75 247 ASP B O 1
ATOM 3800 N N . GLY B 1 248 ? -4.105 -4.402 -13.68 1 98.56 248 GLY B N 1
ATOM 3801 C CA . GLY B 1 248 ? -5.391 -4.062 -14.273 1 98.56 248 GLY B CA 1
ATOM 3802 C C . GLY B 1 248 ? -5.82 -5.023 -15.359 1 98.56 248 GLY B C 1
ATOM 3803 O O . GLY B 1 248 ? -6.969 -4.992 -15.812 1 98.56 248 GLY B O 1
ATOM 3804 N N . LEU B 1 249 ? -4.922 -5.848 -15.859 1 98.69 249 LEU B N 1
ATOM 3805 C CA . LEU B 1 249 ? -5.281 -6.852 -16.844 1 98.69 249 LEU B CA 1
ATOM 3806 C C . LEU B 1 249 ? -6.32 -7.82 -16.297 1 98.69 249 LEU B C 1
ATOM 3808 O O . LEU B 1 249 ? -6.156 -8.352 -15.195 1 98.69 249 LEU B O 1
ATOM 3812 N N . THR B 1 250 ? -7.41 -7.977 -16.984 1 98.5 250 THR B N 1
ATOM 3813 C CA . THR B 1 250 ? -8.43 -8.969 -16.656 1 98.5 250 THR B CA 1
ATOM 3814 C C . THR B 1 250 ? -8.523 -10.031 -17.75 1 98.5 250 THR B C 1
ATOM 3816 O O . THR B 1 250 ? -8.602 -9.703 -18.938 1 98.5 250 THR B O 1
ATOM 3819 N N . ILE B 1 251 ? -8.492 -11.273 -17.359 1 98 251 ILE B N 1
ATOM 3820 C CA . ILE B 1 251 ? -8.602 -12.367 -18.312 1 98 251 ILE B CA 1
ATOM 3821 C C . ILE B 1 251 ? -9.812 -13.227 -17.984 1 98 251 ILE B C 1
ATOM 3823 O O . ILE B 1 251 ? -10.156 -13.406 -16.812 1 98 251 ILE B O 1
ATOM 3827 N N . ASP B 1 252 ? -10.477 -13.797 -18.953 1 95.69 252 ASP B N 1
ATOM 3828 C CA . ASP B 1 252 ? -11.594 -14.727 -18.812 1 95.69 252 ASP B CA 1
ATOM 3829 C C . ASP B 1 252 ? -11.156 -16.156 -19.094 1 95.69 252 ASP B C 1
ATOM 3831 O O . ASP B 1 252 ? -10.453 -16.406 -20.078 1 95.69 252 ASP B O 1
ATOM 3835 N N . LEU B 1 253 ? -11.516 -16.953 -18.094 1 94.25 253 LEU B N 1
ATOM 3836 C CA . LEU B 1 253 ? -11.242 -18.375 -18.281 1 94.25 253 LEU B CA 1
ATOM 3837 C C . LEU B 1 253 ? -12.523 -19.141 -18.578 1 94.25 253 LEU B C 1
ATOM 3839 O O . LEU B 1 253 ? -13.555 -18.922 -17.938 1 94.25 253 LEU B O 1
ATOM 3843 N N . GLY B 1 254 ? -12.633 -20.031 -19.484 1 76.31 254 GLY B N 1
ATOM 3844 C CA . GLY B 1 254 ? -13.758 -20.859 -19.875 1 76.31 254 GLY B CA 1
ATOM 3845 C C . GLY B 1 254 ? -14.57 -20.25 -21.016 1 76.31 254 GLY B C 1
ATOM 3846 O O . GLY B 1 254 ? -14.398 -19.078 -21.344 1 76.31 254 GLY B O 1
#

Foldseek 3Di:
DFWKKKAFQFFAAPADPPFGAFGWMWIDTVLFIEIEFDAPRSLVSQCVDPCHLLSAQEYEYFFDPRSRHVCVVVSLVVNLVVPHAHHEYEYAPCQVVSVVVVCVVVVVSPPSHHYHYYHDDQDWDDDRQWTWGWDFAQAPGTGIKIWTAHPVPRAIEIEHPFHEQALVSLLVCAPHQEYEAFAAAEPVDDDHHHYYLLRNLVSCLVNVGDHQEYEYGHYYSNCPPPQVVRVVNSCVRDVHHYYYDGRGDMDITD/DFWKKKAFQFFAAPADPPFGAFGWMWIDTVLFIEIEFDAPRSLVSQCVDPCHLLSAQEYEYFFDPRSRHVCVVVSLVVNLVVPHAHHEYEYAPCQVVSVVVVCVVVVVSPPSHHYHYYHDDQDWDDDRQWTWGWDFAQAPGTGIKIWTAHPVPRAIEIEHPFHEQALVSLLVCAPHQEYEAFAAAEPVDDDHHHYYLLRNLVSCLVNVGDHQEYEYGHYYSNCPPPQVVSVVNSCVRDVHHYYYDGRRDMDITD

Radius of gyration: 23.44 Å; Cα contacts (8 Å, |Δi|>4): 1361; chains: 2; bounding box: 45×67×51 Å

Secondary structure (DSSP, 8-state):
---EEEEEEE-B-SS--SS--SSEEEEEETTEEEEE---TTHHHHHHTSSSTTTS--EEE-SB--GGGTTTHHHHHHHHHHTT--EEEEEESTTHHHHHHHHHHHTGGGTTSSEEEEEE--SS-EEETTEEEEEEE--SSS-BEEEEEE-TTT--EEEE--S----HHHHHHHTT-SEEEEE--S-TTS--SSS--HHHHHHHHHHH----SEEEEE-B-GGGTT-HHHHHHHHHTT--S-EEE--TT-EEEE-/---EEEEEEE-B-SS--SS--SSEEEEEETTEEEEE---TTHHHHHHTSSSTTTS--EEE-SB--GGGTTTHHHHHHHHHHTT--EEEEEESTTHHHHHHHHHHHTGGGTTSSEEEEEE--SS-EEETTEEEEEEE--SSS-BEEEEEE-TTT--EEEE--S----HHHHHHHTT-SEEEEE--S-TTS--SSS--HHHHHHHHHHH----SEEEEE-B-GGGTT-HHHHHHHHHTT--S-EEE--TT-EEEE-

Organism: NCBI:txid2841257

InterPro domains:
  IPR001279 Metallo-beta-lactamase [PF12706] (34-218)
  IPR001279 Metallo-beta-lactamase [SM00849] (21-218)
  IPR036866 Ribonuclease Z/Hydroxyacylglutathione hydrolase-like [G3DSA:3.60.15.10] (4-254)
  IPR036866 Ribonuclease Z/Hydroxyacylglutathione hydrolase-like [SSF56281] (4-253)
  IPR044094 AtsA-like, MBL-fold [cd07719] (5-181)

Nearest PDB structures (foldseek):
  1y44-assembly1_A  TM=8.848E-01  e=1.150E-21  Bacillus subtilis
  3zwf-assembly1_A  TM=7.994E-01  e=8.213E-17  Homo sapiens
  3zwf-assembly1_B  TM=7.878E-01  e=4.054E-16  Homo sapiens
  7u2r-assembly1_A-2  TM=7.808E-01  e=8.713E-17  Paenibacillus sp. J14
  8z1f-assembly1_A  TM=7.754E-01  e=1.120E-12  Homo sapiens

pLDDT: mean 97.22, std 4.74, range [44.62, 98.94]

Sequence (508 aa):
MTDMKVTFLGTGSAMPTGDRFQTGLLVESGSDQLLVDCGSGVLHALQRTDVGYEGVDTVLLTHHHLDHVSDLLALLKARWLAGADSLAVAGPPGTSTLVDDLLDVHDYLDGRIDLAVRDLTGEPFSLAGFDARATETRHSKQCFAYRLTHPATDATFVFSGDSTATRELLAFAEGADVLAHDCSYPDSVETDTHATPRQLGQALAATGATFDRLYLTHLYPHTDGRHEEMLDSIGEYYDGDVRFAADGLTIDLGMTDMKVTFLGTGSAMPTGDRFQTGLLVESGSDQLLVDCGSGVLHALQRTDVGYEGVDTVLLTHHHLDHVSDLLALLKARWLAGADSLAVAGPPGTSTLVDDLLDVHDYLDGRIDLAVRDLTGEPFSLAGFDARATETRHSKQCFAYRLTHPATDATFVFSGDSTATRELLAFAEGADVLAHDCSYPDSVETDTHATPRQLGQALAATGATFDRLYLTHLYPHTDGRHEEMLDSIGEYYDGDVRFAADGLTIDLG

Solvent-accessible surface area (backbone atoms only — not comparable to full-atom values): 24522 Å² total; per-residue (Å²): 131,57,46,33,33,42,32,32,33,10,28,12,27,59,40,61,64,43,78,31,29,9,27,16,33,42,39,33,44,75,90,31,37,37,31,37,30,25,0,41,30,15,56,36,40,36,34,64,42,94,59,27,57,80,55,45,47,34,37,40,34,30,37,83,52,58,40,28,42,44,24,46,62,53,44,54,51,26,26,38,75,71,67,44,60,56,38,33,41,35,21,41,72,60,39,51,57,50,53,50,47,51,32,62,68,47,49,89,55,58,82,63,41,50,71,47,65,41,58,48,84,57,62,73,47,75,57,64,76,26,43,34,38,45,45,77,44,49,38,93,55,81,27,32,18,39,41,39,29,35,83,84,51,72,28,32,43,25,40,39,46,59,12,34,52,45,51,68,57,43,57,72,44,43,72,21,45,33,37,41,36,37,38,28,33,38,72,88,55,89,68,81,40,40,9,26,27,48,49,36,13,49,28,37,49,72,61,63,48,52,50,69,32,37,29,36,27,39,37,28,59,76,32,66,96,39,57,66,62,34,53,53,44,21,49,76,47,36,87,68,54,72,44,74,56,43,52,71,43,68,48,78,36,110,132,58,47,33,33,41,32,32,34,10,29,12,28,59,39,60,65,43,76,32,29,9,27,16,32,41,40,34,42,75,90,30,36,35,30,37,32,24,0,41,31,15,57,35,42,37,34,65,42,94,60,26,59,79,56,44,47,33,37,41,32,33,37,81,53,58,40,28,41,43,25,46,62,53,45,52,50,26,28,37,75,71,67,44,61,56,40,34,40,35,22,42,72,59,38,50,56,51,53,51,46,52,31,62,69,46,48,90,56,57,83,64,41,49,73,48,67,40,57,48,84,58,62,73,47,75,55,64,75,26,42,34,38,46,46,77,45,49,38,94,54,83,27,32,20,39,40,38,29,34,84,84,51,70,29,32,43,24,39,38,44,59,14,35,52,44,49,68,57,44,58,72,45,44,72,22,47,32,37,40,35,39,38,30,33,38,72,88,55,89,67,82,40,39,10,26,27,50,49,35,13,49,30,39,48,72,61,65,49,51,51,68,31,39,29,36,27,38,37,29,59,77,33,66,96,38,59,66,62,33,52,53,44,21,49,77,46,37,88,67,53,71,45,75,57,42,52,71,43,69,48,77,36,112